Protein AF-A0AAV0CU78-F1 (afdb_monomer_lite)

InterPro domains:
  IPR025476 Helitron helicase-like domain [PF14214] (429-611)

Organism: NCBI:txid186058

Sequence (748 aa):
MRQITKSGIITGKRASQEVITSGQTSNVVFKKRRTSITPLSDVTNESVPSPLIKHNGLIRTSDTQYTYVGYSWNTSAIQTLRIPSTVNTTNECHDLMDVVEESPLRENRIGKFVGNCNGEVDDSDKDDDNGSKSIPSGYLDFGDPSCSCQFCGALFWYNERVESNYKAQNPTYSGCCMQGKIKLPFMKKPPPILENLFLGKDPISKHFLEHIRSYNSMFSFTSMGGKIDSTPNSGNAPPIFKLHGQNFHLIGSLLPADSKVPKFSQLYIYDTENEVTNRINSVRDKDESHNLHTRVVEDLKQTLDENNVLVKSFRIAGQKIHNEGCKDFKLRLIGRRSGDPRTYNLPSVSEVAALVVGDFDLSLGERDIVVETCSGRLQRINELHPSYLALQYPLLFPYGEDGFREDIPFSNKKGDPSRGRQKISIREFIAYRLHERLSEFSTFLRAKRVFQQFVVDSYTLIESSRLRYVRTHQKQLRCEMYKGLTDALLRGDINPATQGKRLVLPSSFTGGARYMIQNYQDAMAICRCIGYPDLFITFTCNPKWPEIVRFVEQRNLKPEDRPDIICRVFKMKLDALLNDFRCKKVFGTVKAVIYTVEFQKRGLPHAHILLFLDKSEKIVTTDHIDSIISAEIPCKRSDPEYYNAVKEYMMHGPCGDDRKNSPCMVDGHCSKHFPKRFVDQTTVDDDGYPVYRRRHDERVIQKNGALLDNRYVVPHNRYLLLKYAAHMNVEWCNQSRSIKYLFKYVNK

Secondary structure (DSSP, 8-state):
-------------------------------------PPPP-------PPP----S------S---EEEEEE---TTTGGG---S-------------------------------------------TT------TT--------EE-TTT-BEE-GGGS-GGGTT-SS----TTTTTTT---PPPPPPPHHHHHHHH--SHHHHHHHHSHHHHHHHH-SSEE-SEE------SSSPP---EES---EEE--SSPPTTPPP-GGGGGTS-SSSHHHHHHHHH--TT------HHHHHHHHHHHHHH-HHHHHHHHHHHHHHHHTS--EEEEE-----S-TTS--PPPHHHHEEEEES---TTS-TT-EEEESS--SPEEPPTT-TTHHHHH-TTTSTT------TT-B-S---S-TTSS--B--HHHHHHHHHS-BTTS--SGGG-HHHHHHHHHHHHHHHHHHHHHHHHH-TTTTTGGGGGSSHHHHT-----GGG-S------TTSTTSHHHHHHHHHHHHHHHHHH-S-SEEEEEE--TT-HHHHHHHHTTT--GGG-HHHHHHHHHHHHHHHHHHHHTS-BTB-EEEEEEEEEE-TTS-EEEEEEEEE-GGG---SHHHHHHH-B-SPPPTTT-HHHHHHIIIIIBPPP-GGG-TTSTTEETTEETT-PSPPPBSS-EE-TT--EE--B-----EEEETTEEEEGGGBPPB-HHHHHHH-S-EEEEE--SHHHHHHHHHHH--

Structure (mmCIF, N/CA/C/O backbone):
data_AF-A0AAV0CU78-F1
#
_entry.id   AF-A0AAV0CU78-F1
#
loop_
_atom_site.group_PDB
_atom_site.id
_atom_site.type_symbol
_atom_site.label_atom_id
_atom_site.label_alt_id
_atom_site.label_comp_id
_atom_site.label_asym_id
_atom_site.label_entity_id
_atom_site.label_seq_id
_atom_site.pdbx_PDB_ins_code
_atom_site.Cartn_x
_atom_site.Cartn_y
_atom_site.Cartn_z
_atom_site.occupancy
_atom_site.B_iso_or_equiv
_atom_site.auth_seq_id
_atom_site.auth_comp_id
_atom_site.auth_asym_id
_atom_site.auth_atom_id
_atom_site.pdbx_PDB_model_num
ATOM 1 N N . MET A 1 1 ? 48.114 -52.639 38.958 1.00 30.75 1 MET A N 1
ATOM 2 C CA . MET A 1 1 ? 49.148 -51.634 38.617 1.00 30.75 1 MET A CA 1
ATOM 3 C C . MET A 1 1 ? 48.566 -50.718 37.552 1.00 30.75 1 MET A C 1
ATOM 5 O O . MET A 1 1 ? 48.021 -51.262 36.609 1.00 30.75 1 MET A O 1
ATOM 9 N N . ARG A 1 2 ? 48.593 -49.386 37.641 1.00 27.50 2 ARG A N 1
ATOM 10 C CA . ARG A 1 2 ? 48.616 -48.470 38.804 1.00 27.50 2 ARG A CA 1
ATOM 11 C C . ARG A 1 2 ? 47.752 -47.253 38.391 1.00 27.50 2 ARG A C 1
ATOM 13 O O . ARG A 1 2 ? 47.885 -46.832 37.255 1.00 27.50 2 ARG A O 1
ATOM 20 N N . GLN A 1 3 ? 46.886 -46.651 39.207 1.00 28.44 3 GLN A N 1
ATOM 21 C CA . GLN A 1 3 ? 46.373 -46.960 40.553 1.00 28.44 3 GLN A CA 1
ATOM 22 C C . GLN A 1 3 ? 45.018 -46.192 40.702 1.00 28.44 3 GLN A C 1
ATOM 24 O O . GLN A 1 3 ? 44.946 -45.057 40.261 1.00 28.44 3 GLN A O 1
ATOM 29 N N . ILE A 1 4 ? 43.918 -46.840 41.145 1.00 33.06 4 ILE A N 1
ATOM 30 C CA . ILE A 1 4 ? 43.236 -46.626 42.465 1.00 33.06 4 ILE A CA 1
ATOM 31 C C . ILE A 1 4 ? 42.213 -45.448 42.461 1.00 33.06 4 ILE A C 1
ATOM 33 O O . ILE A 1 4 ? 42.570 -44.363 42.037 1.00 33.06 4 ILE A O 1
ATOM 37 N N . THR A 1 5 ? 40.933 -45.560 42.888 1.00 30.17 5 THR A N 1
ATOM 38 C CA . THR A 1 5 ? 40.173 -46.647 43.579 1.00 30.17 5 THR A CA 1
ATOM 39 C C . THR A 1 5 ? 38.632 -46.476 43.545 1.00 30.17 5 THR A C 1
ATOM 41 O O . THR A 1 5 ? 38.189 -45.345 43.650 1.00 30.17 5 THR A O 1
ATOM 44 N N . LYS A 1 6 ? 37.886 -47.613 43.602 1.00 26.97 6 LYS A N 1
ATOM 45 C CA . LYS A 1 6 ? 36.639 -47.935 44.392 1.00 26.97 6 LYS A CA 1
ATOM 46 C C . LYS A 1 6 ? 35.372 -47.024 44.323 1.00 26.97 6 LYS A C 1
ATOM 48 O O . LYS A 1 6 ? 35.489 -45.830 44.141 1.00 26.97 6 LYS A O 1
ATOM 53 N N . SER A 1 7 ? 34.126 -47.479 44.586 1.00 24.30 7 SER A N 1
ATOM 54 C CA . SER A 1 7 ? 33.483 -48.826 44.637 1.00 24.30 7 SER A CA 1
ATOM 55 C C . SER A 1 7 ? 31.966 -48.768 44.977 1.00 24.30 7 SER A C 1
ATOM 57 O O . SER A 1 7 ? 31.614 -48.042 45.899 1.00 24.30 7 SER A O 1
ATOM 59 N N . GLY A 1 8 ? 31.137 -49.665 44.404 1.00 23.73 8 GLY A N 1
ATOM 60 C CA . GLY A 1 8 ? 29.851 -50.169 44.974 1.00 23.73 8 GLY A CA 1
ATOM 61 C C . GLY A 1 8 ? 28.583 -49.285 44.859 1.00 23.73 8 GLY A C 1
ATOM 62 O O . GLY A 1 8 ? 28.708 -48.107 44.563 1.00 23.73 8 GLY A O 1
ATOM 63 N N . ILE A 1 9 ? 27.337 -49.764 45.081 1.00 23.25 9 ILE A N 1
ATOM 64 C CA . ILE A 1 9 ? 26.802 -51.119 45.406 1.00 23.25 9 ILE A CA 1
ATOM 65 C C . ILE A 1 9 ? 25.242 -51.182 45.190 1.00 23.25 9 ILE A C 1
ATOM 67 O O . ILE A 1 9 ? 24.576 -50.189 45.446 1.00 23.25 9 ILE A O 1
ATOM 71 N N . ILE A 1 10 ? 24.706 -52.332 44.707 1.00 23.36 10 ILE A N 1
ATOM 72 C CA . ILE A 1 10 ? 23.388 -53.049 44.922 1.00 23.36 10 ILE A CA 1
ATOM 73 C C . ILE A 1 10 ? 22.166 -52.225 45.472 1.00 23.36 10 ILE A C 1
ATOM 75 O O . ILE A 1 10 ? 22.332 -51.565 46.485 1.00 23.36 10 ILE A O 1
ATOM 79 N N . THR A 1 11 ? 20.883 -52.224 45.012 1.00 22.62 11 THR A N 1
ATOM 80 C CA . THR A 1 11 ? 19.924 -53.101 44.229 1.00 22.62 11 THR A CA 1
ATOM 81 C C . THR A 1 11 ? 18.800 -52.217 43.579 1.00 22.62 11 THR A C 1
ATOM 83 O O . THR A 1 11 ? 18.880 -51.006 43.728 1.00 22.62 11 THR A O 1
ATOM 86 N N . GLY A 1 12 ? 17.701 -52.642 42.901 1.00 22.34 12 GLY A N 1
ATOM 87 C CA . GLY A 1 12 ? 17.164 -53.949 42.424 1.00 22.34 12 GLY A CA 1
ATOM 88 C C . GLY A 1 12 ? 15.616 -54.147 42.591 1.00 22.34 12 GLY A C 1
ATOM 89 O O . GLY A 1 12 ? 15.075 -53.709 43.598 1.00 22.34 12 GLY A O 1
ATOM 90 N N . LYS A 1 13 ? 14.943 -54.904 41.679 1.00 23.50 13 LYS A N 1
ATOM 91 C CA . LYS A 1 13 ? 13.472 -55.255 41.570 1.00 23.50 13 LYS A CA 1
ATOM 92 C C . LYS A 1 13 ? 12.521 -54.153 41.010 1.00 23.50 13 LYS A C 1
ATOM 94 O O . LYS A 1 13 ? 12.724 -52.991 41.313 1.00 23.50 13 LYS A O 1
ATOM 99 N N . ARG A 1 14 ? 11.439 -54.436 40.245 1.00 21.98 14 ARG A N 1
ATOM 100 C CA . ARG A 1 14 ? 10.989 -55.660 39.521 1.00 21.98 14 ARG A CA 1
ATOM 101 C C . ARG A 1 14 ? 10.033 -55.324 38.340 1.00 21.98 14 ARG A C 1
ATOM 103 O O . ARG A 1 14 ? 9.060 -54.613 38.524 1.00 21.98 14 ARG A O 1
ATOM 110 N N . ALA A 1 15 ? 10.362 -55.912 37.189 1.00 23.06 15 ALA A N 1
ATOM 111 C CA . ALA A 1 15 ? 9.615 -56.371 35.999 1.00 23.06 15 ALA A CA 1
ATOM 112 C C . ALA A 1 15 ? 8.063 -56.335 35.841 1.00 23.06 15 ALA A C 1
ATOM 114 O O . ALA A 1 15 ? 7.307 -56.376 36.808 1.00 23.06 15 ALA A O 1
ATOM 115 N N . SER A 1 16 ? 7.683 -56.567 34.561 1.00 22.73 16 SER A N 1
ATOM 116 C CA . SER A 1 16 ? 6.540 -57.361 34.015 1.00 22.73 16 SER A CA 1
ATOM 117 C C . SER A 1 16 ? 5.124 -56.742 34.000 1.00 22.73 16 SER A C 1
ATOM 119 O O . SER A 1 16 ? 4.724 -56.146 34.989 1.00 22.73 16 SER A O 1
ATOM 121 N N . GLN A 1 17 ? 4.294 -56.873 32.942 1.00 23.36 17 GLN A N 1
ATOM 122 C CA . GLN A 1 17 ? 4.381 -57.595 31.638 1.00 23.36 17 GLN A CA 1
ATOM 123 C C . GLN A 1 17 ? 3.359 -56.969 30.625 1.00 23.36 17 GLN A C 1
ATOM 125 O O . GLN A 1 17 ? 2.329 -56.484 31.075 1.00 23.36 17 GLN A O 1
ATOM 130 N N . GLU A 1 18 ? 3.679 -56.705 29.339 1.00 23.41 18 GLU A N 1
ATOM 131 C CA . GLU A 1 18 ? 3.512 -57.554 28.111 1.00 23.41 18 GLU A CA 1
ATOM 132 C C . GLU A 1 18 ? 2.066 -57.633 27.527 1.00 23.41 18 GLU A C 1
ATOM 134 O O . GLU A 1 18 ? 1.117 -57.448 28.273 1.00 23.41 18 GLU A O 1
ATOM 139 N N . VAL A 1 19 ? 1.777 -57.849 26.220 1.00 24.08 19 VAL A N 1
ATOM 140 C CA . VAL A 1 19 ? 2.564 -58.319 25.040 1.00 24.08 19 VAL A CA 1
ATOM 141 C C . VAL A 1 19 ? 2.007 -57.700 23.704 1.00 24.08 19 VAL A C 1
ATOM 143 O O . VAL A 1 19 ? 0.794 -57.583 23.577 1.00 24.08 19 VAL A O 1
ATOM 146 N N . ILE A 1 20 ? 2.802 -57.033 22.832 1.00 24.23 20 ILE A N 1
ATOM 147 C CA . ILE A 1 20 ? 3.481 -57.381 21.525 1.00 24.23 20 ILE A CA 1
ATOM 148 C C . ILE A 1 20 ? 2.640 -57.421 20.201 1.00 24.23 20 ILE A C 1
ATOM 150 O O . ILE A 1 20 ? 1.564 -58.001 20.131 1.00 24.23 20 ILE A O 1
ATOM 154 N N . THR A 1 21 ? 3.288 -56.930 19.118 1.00 23.11 21 THR A N 1
ATOM 155 C CA . THR A 1 21 ? 3.134 -57.161 17.641 1.00 23.11 21 THR A CA 1
ATOM 156 C C . THR A 1 21 ? 2.276 -56.140 16.867 1.00 23.11 21 THR A C 1
ATOM 158 O O . THR A 1 21 ? 1.231 -55.741 17.349 1.00 23.11 21 THR A O 1
ATOM 161 N N . SER A 1 22 ? 2.596 -55.662 15.649 1.00 24.50 22 SER A N 1
ATOM 162 C CA . SER A 1 22 ? 3.834 -55.565 14.822 1.00 24.50 22 SER A CA 1
ATOM 163 C C . SER A 1 22 ? 3.581 -54.503 13.702 1.00 24.50 22 SER A C 1
ATOM 165 O O . SER A 1 22 ? 2.452 -54.035 13.592 1.00 24.50 22 SER A O 1
ATOM 167 N N . GLY A 1 23 ? 4.501 -54.026 12.843 1.00 22.08 23 GLY A N 1
ATOM 168 C CA . GLY A 1 23 ? 5.933 -54.283 12.610 1.00 22.08 23 GLY A CA 1
ATOM 169 C C . GLY A 1 23 ? 6.481 -53.457 11.408 1.00 22.08 23 GLY A C 1
ATOM 170 O O . GLY A 1 23 ? 5.789 -52.585 10.900 1.00 22.08 23 GLY A O 1
ATOM 171 N N . GLN A 1 24 ? 7.718 -53.744 10.966 1.00 22.88 24 GLN A N 1
ATOM 172 C CA . GLN A 1 24 ? 8.398 -53.298 9.719 1.00 22.88 24 GLN A CA 1
ATOM 173 C C . GLN A 1 24 ? 8.335 -51.812 9.282 1.00 22.88 24 GLN A C 1
ATOM 175 O O . GLN A 1 24 ? 7.502 -51.385 8.486 1.00 22.88 24 GLN A O 1
ATOM 180 N N . THR A 1 25 ? 9.383 -51.068 9.643 1.00 22.38 25 THR A N 1
ATOM 181 C CA . THR A 1 25 ? 9.908 -49.958 8.834 1.00 22.38 25 THR A CA 1
ATOM 182 C C . THR A 1 25 ? 10.810 -50.490 7.712 1.00 22.38 25 THR A C 1
ATOM 184 O O . THR A 1 25 ? 11.660 -51.348 7.944 1.00 22.38 25 THR A O 1
ATOM 187 N N . SER A 1 26 ? 10.698 -49.939 6.500 1.00 22.94 26 SER A N 1
ATOM 188 C CA . SER A 1 26 ? 11.677 -50.169 5.426 1.00 22.94 26 SER A CA 1
ATOM 189 C C . SER A 1 26 ? 11.873 -48.917 4.571 1.00 22.94 26 SER A C 1
ATOM 191 O O . SER A 1 26 ? 10.912 -48.350 4.052 1.00 22.94 26 SER A O 1
ATOM 193 N N . ASN A 1 27 ? 13.130 -48.498 4.414 1.00 21.34 27 ASN A N 1
ATOM 194 C CA . ASN A 1 27 ? 13.518 -47.359 3.581 1.00 21.34 27 ASN A CA 1
ATOM 195 C C . ASN A 1 27 ? 13.228 -47.631 2.098 1.00 21.34 27 ASN A C 1
ATOM 197 O O . ASN A 1 27 ? 13.688 -48.640 1.564 1.00 21.34 27 ASN A O 1
ATOM 201 N N . VAL A 1 28 ? 12.580 -46.691 1.401 1.00 22.55 28 VAL A N 1
ATOM 202 C CA . VAL A 1 28 ? 12.509 -46.698 -0.070 1.00 22.55 28 VAL A CA 1
ATOM 203 C C . VAL A 1 28 ? 13.074 -45.399 -0.634 1.00 22.55 28 VAL A C 1
ATOM 205 O O . VAL A 1 28 ? 12.596 -44.298 -0.369 1.00 22.55 28 VAL A O 1
ATOM 208 N N . VAL A 1 29 ? 14.122 -45.560 -1.438 1.00 21.39 29 VAL A N 1
ATOM 209 C CA . VAL A 1 29 ? 14.850 -44.499 -2.136 1.00 21.39 29 VAL A CA 1
ATOM 210 C C . VAL A 1 29 ? 13.959 -43.841 -3.195 1.00 21.39 29 VAL A C 1
ATOM 212 O O . VAL A 1 29 ? 13.496 -44.508 -4.122 1.00 21.39 29 VAL A O 1
ATOM 215 N N . PHE A 1 30 ? 13.794 -42.516 -3.136 1.00 21.12 30 PHE A N 1
ATOM 216 C CA . PHE A 1 30 ? 13.128 -41.749 -4.197 1.00 21.12 30 PHE A CA 1
ATOM 217 C C . PHE A 1 30 ? 13.988 -41.690 -5.474 1.00 21.12 30 PHE A C 1
ATOM 219 O O . PHE A 1 30 ? 14.732 -40.739 -5.722 1.00 21.12 30 PHE A O 1
ATOM 226 N N . LYS A 1 31 ? 13.859 -42.710 -6.333 1.00 21.95 31 LYS A N 1
ATOM 227 C CA . LYS A 1 31 ? 14.406 -42.692 -7.699 1.00 21.95 31 LYS A CA 1
ATOM 228 C C . LYS A 1 31 ? 13.693 -41.622 -8.534 1.00 21.95 31 LYS A C 1
ATOM 230 O O . LYS A 1 31 ? 12.535 -41.773 -8.919 1.00 21.95 31 LYS A O 1
ATOM 235 N N . LYS A 1 32 ? 14.422 -40.556 -8.864 1.00 24.30 32 LYS A N 1
ATOM 236 C CA . LYS A 1 32 ? 13.999 -39.465 -9.755 1.00 24.30 32 LYS A CA 1
ATOM 237 C C . LYS A 1 32 ? 13.806 -40.003 -11.188 1.00 24.30 32 LYS A C 1
ATOM 239 O O . LYS A 1 32 ? 14.751 -40.032 -11.974 1.00 24.30 32 LYS A O 1
ATOM 244 N N . ARG A 1 33 ? 12.600 -40.463 -11.548 1.00 22.28 33 ARG A N 1
ATOM 245 C CA . ARG A 1 33 ? 12.282 -40.845 -12.938 1.00 22.28 33 ARG A CA 1
ATOM 246 C C . ARG A 1 33 ? 12.174 -39.590 -13.810 1.00 22.28 33 ARG A C 1
ATOM 248 O O . ARG A 1 33 ? 11.251 -38.798 -13.648 1.00 22.28 33 ARG A O 1
ATOM 255 N N . ARG A 1 34 ? 13.105 -39.433 -14.757 1.00 23.81 34 ARG A N 1
ATOM 256 C CA . ARG A 1 34 ? 12.914 -38.583 -15.942 1.00 23.81 34 ARG A CA 1
ATOM 257 C C . ARG A 1 34 ? 11.822 -39.220 -16.804 1.00 23.81 34 ARG A C 1
ATOM 259 O O . ARG A 1 34 ? 12.020 -40.330 -17.288 1.00 23.81 34 ARG A O 1
ATOM 266 N N . THR A 1 35 ? 10.712 -38.526 -17.024 1.00 24.67 35 THR A N 1
ATOM 267 C CA . THR A 1 35 ? 9.793 -38.822 -18.127 1.00 24.67 35 THR A CA 1
ATOM 268 C C . THR A 1 35 ? 10.220 -38.015 -19.347 1.00 24.67 35 THR A C 1
ATOM 270 O O . THR A 1 35 ? 9.999 -36.810 -19.431 1.00 24.67 35 THR A O 1
ATOM 273 N N . SER A 1 36 ? 10.874 -38.688 -20.289 1.00 21.42 36 SER A N 1
ATOM 274 C CA . SER A 1 36 ? 11.043 -38.202 -21.656 1.00 21.42 36 SER A CA 1
ATOM 275 C C . SER A 1 36 ? 9.679 -38.161 -22.346 1.00 21.42 36 SER A C 1
ATOM 277 O O . SER A 1 36 ? 8.995 -39.181 -22.392 1.00 21.42 36 SER A O 1
ATOM 279 N N . ILE A 1 37 ? 9.298 -37.007 -22.891 1.00 25.19 37 ILE A N 1
ATOM 280 C CA . ILE A 1 37 ? 8.141 -36.882 -23.782 1.00 25.19 37 ILE A CA 1
ATOM 281 C C . ILE A 1 37 ? 8.690 -36.751 -25.201 1.00 25.19 37 ILE A C 1
ATOM 283 O O . ILE A 1 37 ? 9.303 -35.738 -25.537 1.00 25.19 37 ILE A O 1
ATOM 287 N N . THR A 1 38 ? 8.507 -37.792 -26.009 1.00 22.70 38 THR A N 1
ATOM 288 C CA . THR A 1 38 ? 8.710 -37.753 -27.461 1.00 22.70 38 THR A CA 1
ATOM 289 C C . THR A 1 38 ? 7.615 -36.900 -28.119 1.00 22.70 38 THR A C 1
ATOM 291 O O . THR A 1 38 ? 6.494 -36.865 -27.604 1.00 22.70 38 THR A O 1
ATOM 294 N N . PRO A 1 39 ? 7.886 -36.215 -29.244 1.00 23.11 39 PRO A N 1
ATOM 295 C CA . PRO A 1 39 ? 6.849 -35.492 -29.972 1.00 23.11 39 PRO A CA 1
ATOM 296 C C . PRO A 1 39 ? 5.924 -36.482 -30.690 1.00 23.11 39 PRO A C 1
ATOM 298 O O . PRO A 1 39 ? 6.414 -37.421 -31.314 1.00 23.11 39 PRO A O 1
ATOM 301 N N . LEU A 1 40 ? 4.607 -36.251 -30.649 1.00 25.03 40 LEU A N 1
ATOM 302 C CA . LEU A 1 40 ? 3.703 -36.840 -31.638 1.00 25.03 40 LEU A CA 1
ATOM 303 C C . LEU A 1 40 ? 3.699 -35.959 -32.889 1.00 25.03 40 LEU A C 1
ATOM 305 O O . LEU A 1 40 ? 3.367 -34.775 -32.813 1.00 25.03 40 LEU A O 1
ATOM 309 N N . SER A 1 41 ? 4.047 -36.563 -34.018 1.00 22.66 41 SER A N 1
ATOM 310 C CA . SER A 1 41 ? 3.760 -36.066 -35.361 1.00 22.66 41 SER A CA 1
ATOM 311 C C . SER A 1 41 ? 2.346 -36.466 -35.800 1.00 22.66 41 SER A C 1
ATOM 313 O O . SER A 1 41 ? 1.813 -37.471 -35.337 1.00 22.66 41 SER A O 1
ATOM 315 N N . ASP A 1 42 ? 1.785 -35.670 -36.709 1.00 24.92 42 ASP A N 1
ATOM 316 C CA . ASP A 1 42 ? 0.738 -35.993 -37.687 1.00 24.92 42 ASP A CA 1
ATOM 317 C C . ASP A 1 42 ? -0.470 -36.846 -37.252 1.00 24.92 42 ASP A C 1
ATOM 319 O O . ASP A 1 42 ? -0.454 -38.075 -37.294 1.00 24.92 42 ASP A O 1
ATOM 323 N N . VAL A 1 43 ? -1.599 -36.165 -37.014 1.00 26.67 43 VAL A N 1
ATOM 324 C CA . VAL A 1 43 ? -2.938 -36.706 -37.306 1.00 26.67 43 VAL A CA 1
ATOM 325 C C . VAL A 1 43 ? -3.721 -35.665 -38.112 1.00 26.67 43 VAL A C 1
ATOM 327 O O . VAL A 1 43 ? -3.657 -34.465 -37.843 1.00 26.67 43 VAL A O 1
ATOM 330 N N . THR A 1 44 ? -4.404 -36.146 -39.146 1.00 23.55 44 THR A N 1
ATOM 331 C CA . THR A 1 44 ? -4.992 -35.390 -40.260 1.00 23.55 44 THR A CA 1
ATOM 332 C C . THR A 1 44 ? -6.332 -34.711 -39.956 1.00 23.55 44 THR A C 1
ATOM 334 O O . THR A 1 44 ? -6.999 -35.014 -38.971 1.00 23.55 44 THR A O 1
ATOM 337 N N . ASN A 1 45 ? -6.738 -33.812 -40.863 1.00 25.77 45 ASN A N 1
ATOM 338 C CA . ASN A 1 45 ? -8.063 -33.183 -40.926 1.00 25.77 45 ASN A CA 1
ATOM 339 C C . ASN A 1 45 ? -9.228 -34.172 -40.733 1.00 25.77 45 ASN A C 1
ATOM 341 O O . ASN A 1 45 ? -9.372 -35.083 -41.542 1.00 25.77 45 ASN A O 1
ATOM 345 N N . GLU A 1 46 ? -10.153 -33.852 -39.825 1.00 23.64 46 GLU A N 1
ATOM 346 C CA . GLU A 1 46 ? -11.587 -34.118 -40.005 1.00 23.64 46 GLU A CA 1
ATOM 347 C C . GLU A 1 46 ? -12.418 -32.934 -39.484 1.00 23.64 46 GLU A C 1
ATOM 349 O O . GLU A 1 46 ? -12.082 -32.292 -38.487 1.00 23.64 46 GLU A O 1
ATOM 354 N N . SER A 1 47 ? -13.500 -32.616 -40.196 1.00 26.09 47 SER A N 1
ATOM 355 C CA . SER A 1 47 ? -14.330 -31.424 -39.996 1.00 26.09 47 SER A CA 1
ATOM 356 C C . SER A 1 47 ? -15.763 -31.794 -39.602 1.00 26.09 47 SER A C 1
ATOM 358 O O . SER A 1 47 ? -16.496 -32.344 -40.422 1.00 26.09 47 SER A O 1
ATOM 360 N N . VAL A 1 48 ? -16.193 -31.441 -38.385 1.00 23.42 48 VAL A N 1
ATOM 361 C CA . VAL A 1 48 ? -17.567 -31.653 -37.877 1.00 23.42 48 VAL A CA 1
ATOM 362 C C . VAL A 1 48 ? -18.009 -30.398 -37.082 1.00 23.42 48 VAL A C 1
ATOM 364 O O . VAL A 1 48 ? -17.162 -29.785 -36.428 1.00 23.42 48 VAL A O 1
ATOM 367 N N . PRO A 1 49 ? -19.273 -29.923 -37.185 1.00 23.19 49 PRO A N 1
ATOM 368 C CA . PRO A 1 49 ? -19.574 -28.491 -37.036 1.00 23.19 49 PRO A CA 1
ATOM 369 C C . PRO A 1 49 ? -19.921 -28.001 -35.618 1.00 23.19 49 PRO A C 1
ATOM 371 O O . PRO A 1 49 ? -20.443 -28.726 -34.773 1.00 23.19 49 PRO A O 1
ATOM 374 N N . SER A 1 50 ? -19.698 -26.702 -35.397 1.00 21.45 50 SER A N 1
ATOM 375 C CA . SER A 1 50 ? -19.948 -25.988 -34.137 1.00 21.45 50 SER A CA 1
ATOM 376 C C . SER A 1 50 ? -21.420 -25.583 -33.932 1.00 21.45 50 SER A C 1
ATOM 378 O O . SER A 1 50 ? -21.991 -24.932 -34.811 1.00 21.45 50 SER A O 1
ATOM 380 N N . PRO A 1 51 ? -22.019 -25.804 -32.745 1.00 22.31 51 PRO A N 1
ATOM 381 C CA . PRO A 1 51 ? -23.261 -25.142 -32.348 1.00 22.31 51 PRO A CA 1
ATOM 382 C C . PRO A 1 51 ? -23.003 -23.685 -31.925 1.00 22.31 51 PRO A C 1
ATOM 384 O O . PRO A 1 51 ? -22.156 -23.404 -31.075 1.00 22.31 51 PRO A O 1
ATOM 387 N N . LEU A 1 52 ? -23.772 -22.747 -32.481 1.00 24.41 52 LEU A N 1
ATOM 388 C CA . LEU A 1 52 ? -23.720 -21.318 -32.147 1.00 24.41 52 LEU A CA 1
ATOM 389 C C . LEU A 1 52 ? -24.179 -21.041 -30.702 1.00 24.41 52 LEU A C 1
ATOM 391 O O . LEU A 1 52 ? -25.376 -20.965 -30.423 1.00 24.41 52 LEU A O 1
ATOM 395 N N . ILE A 1 53 ? -23.233 -20.781 -29.796 1.00 23.33 53 ILE A N 1
ATOM 396 C CA . ILE A 1 53 ? -23.507 -20.183 -28.481 1.00 23.33 53 ILE A CA 1
ATOM 397 C C . ILE A 1 53 ? -23.190 -18.684 -28.552 1.00 23.33 53 ILE A C 1
ATOM 399 O O . ILE A 1 53 ? -22.056 -18.283 -28.807 1.00 23.33 53 ILE A O 1
ATOM 403 N N . LYS A 1 54 ? -24.199 -17.832 -28.324 1.00 21.44 54 LYS A N 1
ATOM 404 C CA . LYS A 1 54 ? -24.042 -16.367 -28.326 1.00 21.44 54 LYS A CA 1
ATOM 405 C C . LYS A 1 54 ? -23.164 -15.908 -27.155 1.00 21.44 54 LYS A C 1
ATOM 407 O O . LYS A 1 54 ? -23.637 -15.787 -26.025 1.00 21.44 54 LYS A O 1
ATOM 412 N N . HIS A 1 55 ? -21.900 -15.604 -27.438 1.00 25.77 55 HIS A N 1
ATOM 413 C CA . HIS A 1 55 ? -20.988 -14.957 -26.497 1.00 25.77 55 HIS A CA 1
ATOM 414 C C . HIS A 1 55 ? -21.199 -13.434 -26.482 1.00 25.77 55 HIS A C 1
ATOM 416 O O . HIS A 1 55 ? -20.981 -12.765 -27.489 1.00 25.77 55 HIS A O 1
ATOM 422 N N . ASN A 1 56 ? -21.516 -12.860 -25.315 1.00 24.67 56 ASN A N 1
ATOM 423 C CA . ASN A 1 56 ? -21.431 -11.410 -25.086 1.00 24.67 56 ASN A CA 1
ATOM 424 C C . ASN A 1 56 ? -19.969 -10.991 -24.835 1.00 24.67 56 ASN A C 1
ATOM 426 O O . ASN A 1 56 ? -19.603 -10.541 -23.751 1.00 24.67 56 ASN A O 1
ATOM 430 N N . GLY A 1 57 ? -19.137 -11.181 -25.858 1.00 25.55 57 GLY A N 1
ATOM 431 C CA . GLY A 1 57 ? -17.727 -10.808 -25.906 1.00 25.55 57 GLY A CA 1
ATOM 432 C C . GLY A 1 57 ? -17.384 -10.341 -27.314 1.00 25.55 57 GLY A C 1
ATOM 433 O O . GLY A 1 57 ? -16.760 -11.070 -28.077 1.00 25.55 57 GLY A O 1
ATOM 434 N N . LEU A 1 58 ? -17.858 -9.147 -27.678 1.00 22.11 58 LEU A N 1
ATOM 435 C CA . LEU A 1 58 ? -17.605 -8.536 -28.983 1.00 22.11 58 LEU A CA 1
ATOM 436 C C . LEU A 1 58 ? -16.141 -8.081 -29.086 1.00 22.11 58 LEU A C 1
ATOM 438 O O . LEU A 1 58 ? -15.816 -6.932 -28.802 1.00 22.11 58 LEU A O 1
ATOM 442 N N . ILE A 1 59 ? -15.273 -8.978 -29.555 1.00 25.48 59 ILE A N 1
ATOM 443 C CA . ILE A 1 59 ? -14.074 -8.571 -30.291 1.00 25.48 59 ILE A CA 1
ATOM 444 C C . ILE A 1 59 ? -14.571 -8.113 -31.663 1.00 25.48 59 ILE A C 1
ATOM 446 O O . ILE A 1 59 ? -14.994 -8.928 -32.482 1.00 25.48 59 ILE A O 1
ATOM 450 N N . ARG A 1 60 ? -14.583 -6.799 -31.899 1.00 20.61 60 ARG A N 1
ATOM 451 C CA . ARG A 1 60 ? -14.938 -6.235 -33.205 1.00 20.61 60 ARG A CA 1
ATOM 452 C C . ARG A 1 60 ? -13.670 -6.164 -34.051 1.00 20.61 60 ARG A C 1
ATOM 454 O O . ARG A 1 60 ? -12.861 -5.264 -33.870 1.00 20.61 60 ARG A O 1
ATOM 461 N N . THR A 1 61 ? -13.493 -7.112 -34.963 1.00 30.11 61 THR A N 1
ATOM 462 C CA . THR A 1 61 ? -12.414 -7.063 -35.955 1.00 30.11 61 THR A CA 1
ATOM 463 C C . THR A 1 61 ? -12.685 -5.943 -36.960 1.00 30.11 61 THR A C 1
ATOM 465 O O . THR A 1 61 ? -13.533 -6.073 -37.839 1.00 30.11 61 THR A O 1
ATOM 468 N N . SER A 1 62 ? -11.962 -4.841 -36.799 1.00 22.31 62 SER A N 1
ATOM 469 C CA . SER A 1 62 ? -11.762 -3.771 -37.780 1.00 22.31 62 SER A CA 1
ATOM 470 C C . SER A 1 62 ? -10.290 -3.370 -37.686 1.00 22.31 62 SER A C 1
ATOM 472 O O . SER A 1 62 ? -9.806 -3.225 -36.562 1.00 22.31 62 SER A O 1
ATOM 474 N N . ASP A 1 63 ? -9.596 -3.200 -38.815 1.00 25.02 63 ASP A N 1
ATOM 475 C CA . ASP A 1 63 ? -8.132 -3.374 -38.967 1.00 25.02 63 ASP A CA 1
ATOM 476 C C . ASP A 1 63 ? -7.180 -2.416 -38.211 1.00 25.02 63 ASP A C 1
ATOM 478 O O . ASP A 1 63 ? -5.969 -2.421 -38.426 1.00 25.02 63 ASP A O 1
ATOM 482 N N . THR A 1 64 ? -7.683 -1.652 -37.243 1.00 27.61 64 THR A N 1
ATOM 483 C CA . THR A 1 64 ? -6.886 -0.878 -36.281 1.00 27.61 64 THR A CA 1
ATOM 484 C C . THR A 1 64 ? -7.462 -0.992 -34.863 1.00 27.61 64 THR A C 1
ATOM 486 O O . THR A 1 64 ? -8.118 -0.073 -34.374 1.00 27.61 64 THR A O 1
ATOM 489 N N . GLN A 1 65 ? -7.207 -2.108 -34.167 1.00 28.70 65 GLN A N 1
ATOM 490 C CA . GLN A 1 65 ? -7.478 -2.232 -32.725 1.00 28.70 65 GLN A CA 1
ATOM 491 C C . GLN A 1 65 ? -6.274 -2.771 -31.942 1.00 28.70 65 GLN A C 1
ATOM 493 O O . GLN A 1 65 ? -5.792 -3.880 -32.168 1.00 28.70 65 GLN A O 1
ATOM 498 N N . TYR A 1 66 ? -5.815 -1.978 -30.973 1.00 32.06 66 TYR A N 1
ATOM 499 C CA . TYR A 1 66 ? -4.790 -2.359 -30.004 1.00 32.06 66 TYR A CA 1
ATOM 500 C C . TYR A 1 66 ? -5.399 -3.219 -28.892 1.00 32.06 66 TYR A C 1
ATOM 502 O O . TYR A 1 66 ? -6.392 -2.825 -28.280 1.00 32.06 66 TYR A O 1
ATOM 510 N N . THR A 1 67 ? -4.784 -4.360 -28.571 1.00 31.34 67 THR A N 1
ATOM 511 C CA . THR A 1 67 ? -5.261 -5.232 -27.479 1.00 31.34 67 THR A CA 1
ATOM 512 C C . THR A 1 67 ? -4.500 -4.952 -26.181 1.00 31.34 67 THR A C 1
ATOM 514 O O . THR A 1 67 ? -3.283 -4.754 -26.179 1.00 31.34 67 THR A O 1
ATOM 517 N N . TYR A 1 68 ? -5.210 -4.923 -25.052 1.00 34.12 68 TYR A N 1
ATOM 518 C CA . TYR A 1 68 ? -4.655 -4.568 -23.746 1.00 34.12 68 TYR A CA 1
ATOM 519 C C . TYR A 1 68 ? -5.144 -5.495 -22.644 1.00 34.12 68 TYR A C 1
ATOM 521 O O . TYR A 1 68 ? -6.354 -5.627 -22.459 1.00 34.12 68 TYR A O 1
ATOM 529 N N . VAL A 1 69 ? -4.220 -6.029 -21.838 1.00 41.59 69 VAL A N 1
ATOM 530 C CA . VAL A 1 69 ? -4.590 -6.633 -20.552 1.00 41.59 69 VAL A CA 1
ATOM 531 C C . VAL A 1 69 ? -3.551 -6.319 -19.475 1.00 41.59 69 VAL A C 1
ATOM 533 O O . VAL A 1 69 ? -2.440 -6.849 -19.463 1.00 41.59 69 VAL A O 1
ATOM 536 N N . GLY A 1 70 ? -3.927 -5.427 -18.556 1.00 33.16 70 GLY A N 1
ATOM 537 C CA . GLY A 1 70 ? -3.157 -5.109 -17.354 1.00 33.16 70 GLY A CA 1
ATOM 538 C C . GLY A 1 70 ? -3.669 -5.893 -16.146 1.00 33.16 70 GLY A C 1
ATOM 539 O O . GLY A 1 70 ? -4.774 -5.634 -15.652 1.00 33.16 70 GLY A O 1
ATOM 540 N N . TYR A 1 71 ? -2.862 -6.820 -15.630 1.00 42.34 71 TYR A N 1
ATOM 541 C CA . TYR A 1 71 ? -3.204 -7.627 -14.461 1.00 42.34 71 TYR A CA 1
ATOM 542 C C . TYR A 1 71 ? -2.639 -6.991 -13.187 1.00 42.34 71 TYR A C 1
ATOM 544 O O . TYR A 1 71 ? -1.435 -6.966 -12.950 1.00 42.34 71 TYR A O 1
ATOM 552 N N . SER A 1 72 ? -3.520 -6.479 -12.330 1.00 31.89 72 SER A N 1
ATOM 553 C CA . SER A 1 72 ? -3.143 -6.030 -10.987 1.00 31.89 72 SER A CA 1
ATOM 554 C C . SER A 1 72 ? -3.461 -7.132 -9.980 1.00 31.89 72 SER A C 1
ATOM 556 O O . SER A 1 72 ? -4.598 -7.615 -9.931 1.00 31.89 72 SER A O 1
ATOM 558 N N . TRP A 1 73 ? -2.457 -7.517 -9.192 1.00 34.97 73 TRP A N 1
ATOM 559 C CA . TRP A 1 73 ? -2.605 -8.430 -8.059 1.00 34.97 73 TRP A CA 1
ATOM 560 C C . TRP A 1 73 ? -2.774 -7.658 -6.752 1.00 34.97 73 TRP A C 1
ATOM 562 O O . TRP A 1 73 ? -2.728 -6.424 -6.717 1.00 34.97 73 TRP A O 1
ATOM 572 N N . ASN A 1 74 ? -3.072 -8.410 -5.694 1.00 35.72 74 ASN A N 1
ATOM 573 C CA . ASN A 1 74 ? -3.479 -7.934 -4.376 1.00 35.72 74 ASN A CA 1
ATOM 574 C C . ASN A 1 74 ? -2.639 -6.750 -3.883 1.00 35.72 74 ASN A C 1
ATOM 576 O O . ASN A 1 74 ? -1.460 -6.866 -3.564 1.00 35.72 74 ASN A O 1
ATOM 580 N N . THR A 1 75 ? -3.288 -5.593 -3.824 1.00 33.47 75 THR A N 1
ATOM 581 C CA . THR A 1 75 ? -2.674 -4.305 -3.521 1.00 33.47 75 THR A CA 1
ATOM 582 C C . THR A 1 75 ? -3.635 -3.534 -2.628 1.00 33.47 75 THR A C 1
ATOM 584 O O . THR A 1 75 ? -4.528 -2.845 -3.115 1.00 33.47 75 THR A O 1
ATOM 587 N N . SER A 1 76 ? -3.440 -3.617 -1.312 1.00 31.70 76 SER A N 1
ATOM 588 C CA . SER A 1 76 ? -4.201 -2.843 -0.316 1.00 31.70 76 SER A CA 1
ATOM 589 C C . SER A 1 76 ? -4.180 -1.326 -0.578 1.00 31.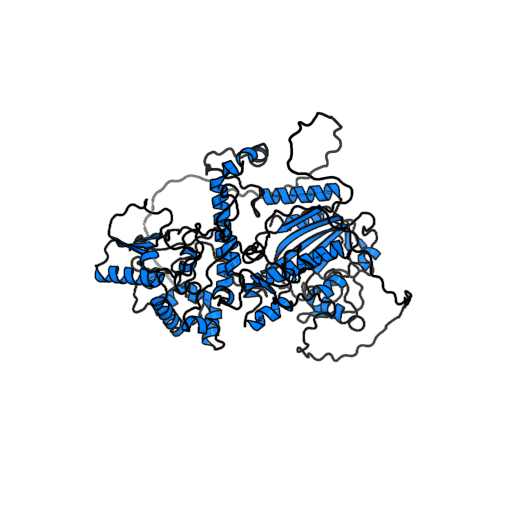70 76 SER A C 1
ATOM 591 O O . SER A 1 76 ? -5.099 -0.625 -0.168 1.00 31.70 76 SER A O 1
ATOM 593 N N . ALA A 1 77 ? -3.170 -0.845 -1.314 1.00 28.42 77 ALA A N 1
ATOM 594 C CA . ALA A 1 77 ? -2.950 0.558 -1.660 1.00 28.42 77 ALA A CA 1
ATOM 595 C C . ALA A 1 77 ? -3.138 0.936 -3.155 1.00 28.42 77 ALA A C 1
ATOM 597 O O . ALA A 1 77 ? -3.197 2.125 -3.457 1.00 28.42 77 ALA A O 1
ATOM 598 N N . ILE A 1 78 ? -3.260 -0.022 -4.093 1.00 30.88 78 ILE A N 1
ATOM 599 C CA . ILE A 1 78 ? -3.575 0.261 -5.522 1.00 30.88 78 ILE A CA 1
ATOM 600 C C . ILE A 1 78 ? -5.019 -0.148 -5.861 1.00 30.88 78 ILE A C 1
ATOM 602 O O . ILE A 1 78 ? -5.680 0.527 -6.656 1.00 30.88 78 ILE A O 1
ATOM 606 N N . GLN A 1 79 ? -5.590 -1.169 -5.205 1.00 31.36 79 GLN A N 1
ATOM 607 C CA . GLN A 1 79 ? -7.022 -1.468 -5.345 1.00 31.36 79 GLN A CA 1
ATOM 608 C C . GLN A 1 79 ? -7.910 -0.305 -4.887 1.00 31.36 79 GLN A C 1
ATOM 610 O O . GLN A 1 79 ? -9.029 -0.179 -5.377 1.00 31.36 79 GLN A O 1
ATOM 615 N N . THR A 1 80 ? -7.439 0.598 -4.028 1.00 27.94 80 THR A N 1
ATOM 616 C CA . THR A 1 80 ? -8.133 1.848 -3.670 1.00 27.94 80 THR A CA 1
ATOM 617 C C . THR A 1 80 ? -8.524 2.704 -4.887 1.00 27.94 80 THR A C 1
ATOM 619 O O . THR A 1 80 ? -9.503 3.434 -4.796 1.00 27.94 80 THR A O 1
ATOM 622 N N . LEU A 1 81 ? -7.861 2.558 -6.045 1.00 29.06 81 LEU A N 1
ATOM 623 C CA . LEU A 1 81 ? -7.959 3.499 -7.176 1.00 29.06 81 LEU A CA 1
ATOM 624 C C . LEU A 1 81 ? -8.615 2.957 -8.461 1.00 29.06 81 LEU A C 1
ATOM 626 O O . LEU A 1 81 ? -8.674 3.671 -9.460 1.00 29.06 81 LEU A O 1
ATOM 630 N N . ARG A 1 82 ? -9.157 1.727 -8.487 1.00 26.70 82 ARG A N 1
ATOM 631 C CA . ARG A 1 82 ? -9.948 1.275 -9.656 1.00 26.70 82 ARG A CA 1
ATOM 632 C C . ARG A 1 82 ? -11.261 2.062 -9.790 1.00 26.70 82 ARG A C 1
ATOM 634 O O . ARG A 1 82 ? -12.211 1.786 -9.049 1.00 26.70 82 ARG A O 1
ATOM 641 N N . ILE A 1 83 ? -11.284 2.965 -10.773 1.00 24.28 83 ILE A N 1
ATOM 642 C CA . ILE A 1 83 ? -12.454 3.619 -11.389 1.00 24.28 83 ILE A CA 1
ATOM 643 C C . ILE A 1 83 ? -13.469 2.543 -11.845 1.00 24.28 83 ILE A C 1
ATOM 645 O O . ILE A 1 83 ? -13.051 1.453 -12.249 1.00 24.28 83 ILE A O 1
ATOM 649 N N . PRO A 1 84 ? -14.794 2.781 -11.753 1.00 22.62 84 PRO A N 1
ATOM 650 C CA . PRO A 1 84 ? -15.803 1.802 -12.156 1.00 22.62 84 PRO A CA 1
ATOM 651 C C . PRO A 1 84 ? -15.768 1.494 -13.660 1.00 22.62 84 PRO A C 1
ATOM 653 O O . PRO A 1 84 ? -15.629 2.380 -14.499 1.00 22.62 84 PRO A O 1
ATOM 656 N N . SER A 1 85 ? -15.967 0.220 -13.991 1.00 22.91 85 SER A N 1
ATOM 657 C CA . SER A 1 85 ? -15.988 -0.314 -15.354 1.00 22.91 85 SER A CA 1
ATOM 658 C C . SER A 1 85 ? -17.300 -0.009 -16.093 1.00 22.91 85 SER A C 1
ATOM 660 O O . SER A 1 85 ? -18.087 -0.918 -16.352 1.00 22.91 85 SER A O 1
ATOM 662 N N . THR A 1 86 ? -17.529 1.262 -16.422 1.00 24.22 86 THR A N 1
ATOM 663 C CA . THR A 1 86 ? -18.510 1.717 -17.424 1.00 24.22 86 THR A CA 1
ATOM 664 C C . THR A 1 86 ? -18.054 3.057 -18.008 1.00 24.22 86 THR A C 1
ATOM 666 O O . THR A 1 86 ? -18.417 4.115 -17.494 1.00 24.22 86 THR A O 1
ATOM 669 N N . VAL A 1 87 ? -17.275 3.012 -19.086 1.00 22.47 87 VAL A N 1
ATOM 670 C CA . VAL A 1 87 ? -17.120 4.134 -20.020 1.00 22.47 87 VAL A CA 1
ATOM 671 C C . VAL A 1 87 ? -17.422 3.567 -21.398 1.00 22.47 87 VAL A C 1
ATOM 673 O O . VAL A 1 87 ? -16.749 2.636 -21.837 1.00 22.47 87 VAL A O 1
ATOM 676 N N . ASN A 1 88 ? -18.466 4.081 -22.047 1.00 21.48 88 ASN A N 1
ATOM 677 C CA . ASN A 1 88 ? -18.733 3.759 -23.442 1.00 21.48 88 ASN A CA 1
ATOM 678 C C . ASN A 1 88 ? -17.632 4.404 -24.283 1.00 21.48 88 ASN A C 1
ATOM 680 O O . ASN A 1 88 ? -17.515 5.625 -24.310 1.00 21.48 88 ASN A O 1
ATOM 684 N N . THR A 1 89 ? -16.836 3.591 -24.970 1.00 23.12 89 THR A N 1
ATOM 685 C CA . THR A 1 89 ? -15.908 4.072 -25.992 1.00 23.12 89 THR A CA 1
ATOM 686 C C . THR A 1 89 ? -16.694 4.385 -27.261 1.00 23.12 89 THR A C 1
ATOM 688 O O . THR A 1 89 ? -16.930 3.500 -28.086 1.00 23.12 89 THR A O 1
ATOM 691 N N . THR A 1 90 ? -17.112 5.637 -27.407 1.00 21.72 90 THR A N 1
ATOM 692 C CA . THR A 1 90 ? -17.476 6.225 -28.700 1.00 21.72 90 THR A CA 1
ATOM 693 C C . THR A 1 90 ? -16.387 7.207 -29.110 1.00 21.72 90 THR A C 1
ATOM 695 O O . THR A 1 90 ? -15.855 7.925 -28.270 1.00 21.72 90 THR A O 1
ATOM 698 N N . ASN A 1 91 ? -16.032 7.144 -30.391 1.00 24.72 91 ASN A N 1
ATOM 699 C CA . ASN A 1 91 ? -14.920 7.826 -31.048 1.00 24.72 91 ASN A CA 1
ATOM 700 C C . ASN A 1 91 ? -14.762 9.306 -30.678 1.00 24.72 91 ASN A C 1
ATOM 702 O O . ASN A 1 91 ? -15.754 10.018 -30.656 1.00 24.72 91 ASN A O 1
ATOM 706 N N . GLU A 1 92 ? -13.508 9.755 -30.565 1.00 24.44 92 GLU A N 1
ATOM 707 C CA . GLU A 1 92 ? -13.029 11.047 -31.087 1.00 24.44 92 GLU A CA 1
ATOM 708 C C . GLU A 1 92 ? -11.489 11.045 -31.045 1.00 24.44 92 GLU A C 1
ATOM 710 O O . GLU A 1 92 ? -10.850 11.308 -30.029 1.00 24.44 92 GLU A O 1
ATOM 715 N N . CYS A 1 93 ? -10.881 10.633 -32.162 1.00 21.70 93 CYS A N 1
ATOM 716 C CA . CYS A 1 93 ? -9.434 10.713 -32.403 1.00 21.70 93 CYS A CA 1
ATOM 717 C C . CYS A 1 93 ? -9.171 11.273 -33.812 1.00 21.70 93 CYS A C 1
ATOM 719 O O . CYS A 1 93 ? -8.343 10.778 -34.569 1.00 21.70 93 CYS A O 1
ATOM 721 N N . HIS A 1 94 ? -9.954 12.291 -34.153 1.00 25.92 94 HIS A N 1
ATOM 722 C CA . HIS A 1 94 ? -9.809 13.196 -35.283 1.00 25.92 94 HIS A CA 1
ATOM 723 C C . HIS A 1 94 ? -10.101 14.588 -34.703 1.00 25.92 94 HIS A C 1
ATOM 725 O O . HIS A 1 94 ? -11.075 14.700 -33.965 1.00 25.92 94 HIS A O 1
ATOM 731 N N . ASP A 1 95 ? -9.212 15.553 -34.971 1.00 25.25 95 ASP A N 1
ATOM 732 C CA . ASP A 1 95 ? -9.186 16.973 -34.527 1.00 25.25 95 ASP A CA 1
ATOM 733 C C . ASP A 1 95 ? -7.951 17.356 -33.687 1.00 25.25 95 ASP A C 1
ATOM 735 O O . ASP A 1 95 ? -8.031 17.906 -32.587 1.00 25.25 95 ASP A O 1
ATOM 739 N N . LEU A 1 96 ? -6.774 17.080 -34.261 1.00 25.38 96 LEU A N 1
ATOM 740 C CA . LEU A 1 96 ? -5.512 17.778 -33.986 1.00 25.38 96 LEU A CA 1
ATOM 741 C C . LEU A 1 96 ? -4.713 17.899 -35.297 1.00 25.38 96 LEU A C 1
ATOM 743 O O . LEU A 1 96 ? -3.707 17.221 -35.497 1.00 25.38 96 LEU A O 1
ATOM 747 N N . MET A 1 97 ? -5.190 18.763 -36.190 1.00 23.25 97 MET A N 1
ATOM 748 C CA . MET A 1 97 ? -4.384 19.392 -37.239 1.00 23.25 97 MET A CA 1
ATOM 749 C C . MET A 1 97 ? -4.465 20.913 -37.056 1.00 23.25 97 MET A C 1
ATOM 751 O O . MET A 1 97 ? -5.425 21.408 -36.471 1.00 23.25 97 MET A O 1
ATOM 755 N N . ASP A 1 98 ? -3.423 21.600 -37.521 1.00 21.30 98 ASP A N 1
ATOM 756 C CA . ASP A 1 98 ? -3.263 23.056 -37.605 1.00 21.30 98 ASP A CA 1
ATOM 757 C C . ASP A 1 98 ? -3.269 23.851 -36.282 1.00 21.30 98 ASP A C 1
ATOM 759 O O . ASP A 1 98 ? -4.302 24.254 -35.760 1.00 21.30 98 ASP A O 1
ATOM 763 N N . VAL A 1 99 ? -2.066 24.164 -35.782 1.00 22.81 99 VAL A N 1
ATOM 764 C CA . VAL A 1 99 ? -1.428 25.463 -36.089 1.00 22.81 99 VAL A CA 1
ATOM 765 C C . VAL A 1 99 ? 0.072 25.220 -36.279 1.00 22.81 99 VAL A C 1
ATOM 767 O O . VAL A 1 99 ? 0.739 24.711 -35.378 1.00 22.81 99 VAL A O 1
ATOM 770 N N . VAL A 1 100 ? 0.595 25.583 -37.449 1.00 21.25 100 VAL A N 1
ATOM 771 C CA . VAL A 1 100 ? 2.032 25.642 -37.742 1.00 21.25 100 VAL A CA 1
ATOM 772 C C . VAL A 1 100 ? 2.424 27.113 -37.821 1.00 21.25 100 VAL A C 1
ATOM 774 O O . VAL A 1 100 ? 1.857 27.843 -38.627 1.00 21.25 100 VAL A O 1
ATOM 777 N N . GLU A 1 101 ? 3.416 27.532 -37.038 1.00 21.67 101 GLU A N 1
ATOM 778 C CA . GLU A 1 101 ? 4.241 28.696 -37.375 1.00 21.67 101 GLU A CA 1
ATOM 779 C C . GLU A 1 101 ? 5.693 28.233 -37.502 1.00 21.67 101 GLU A C 1
ATOM 781 O O . GLU A 1 101 ? 6.236 27.550 -36.629 1.00 21.67 101 GLU A O 1
ATOM 786 N N . GLU A 1 102 ? 6.294 28.546 -38.646 1.00 21.39 102 GLU A N 1
ATOM 787 C CA . GLU A 1 102 ? 7.615 28.074 -39.045 1.00 21.39 102 GLU A CA 1
ATOM 788 C C . GLU A 1 102 ? 8.729 28.987 -38.522 1.00 21.39 102 GLU A C 1
ATOM 790 O O . GLU A 1 102 ? 8.617 30.213 -38.549 1.00 21.39 102 GLU A O 1
ATOM 795 N N . SER A 1 103 ? 9.873 28.401 -38.159 1.00 19.91 103 SER A N 1
ATOM 796 C CA . SER A 1 103 ? 11.193 29.031 -38.320 1.00 19.91 103 SER A CA 1
ATOM 797 C C . SER A 1 103 ? 12.309 27.974 -38.265 1.00 19.91 103 SER A C 1
ATOM 799 O O . SER A 1 103 ? 12.103 26.896 -37.704 1.00 19.91 103 SER A O 1
ATOM 801 N N . PRO A 1 104 ? 13.450 28.197 -38.946 1.00 21.95 104 PRO A N 1
ATOM 802 C CA . PRO A 1 104 ? 13.928 27.166 -39.865 1.00 21.95 104 PRO A CA 1
ATOM 803 C C . PRO A 1 104 ? 14.990 26.196 -39.332 1.00 21.95 104 PRO A C 1
ATOM 805 O O . PRO A 1 104 ? 15.728 26.441 -38.378 1.00 21.95 104 PRO A O 1
ATOM 808 N N . LEU A 1 105 ? 15.080 25.093 -40.075 1.00 22.25 105 LEU A N 1
ATOM 809 C CA . LEU A 1 105 ? 16.047 24.004 -39.986 1.00 22.25 105 LEU A CA 1
ATOM 810 C C . LEU A 1 105 ? 17.503 24.475 -39.809 1.00 22.25 105 LEU A C 1
ATOM 812 O O . LEU A 1 105 ? 18.010 25.301 -40.568 1.00 22.25 105 LEU A O 1
ATOM 816 N N . ARG A 1 106 ? 18.232 23.797 -38.916 1.00 21.34 106 ARG A N 1
ATOM 817 C CA . ARG A 1 106 ? 19.672 23.569 -39.084 1.00 21.34 106 ARG A CA 1
ATOM 818 C C . ARG A 1 106 ? 19.939 22.075 -39.149 1.00 21.34 106 ARG A C 1
ATOM 820 O O . ARG A 1 106 ? 19.757 21.362 -38.165 1.00 21.34 106 ARG A O 1
ATOM 827 N N . GLU A 1 107 ? 20.393 21.624 -40.315 1.00 23.30 107 GLU A N 1
ATOM 828 C CA . GLU A 1 107 ? 21.055 20.331 -40.451 1.00 23.30 107 GLU A CA 1
ATOM 829 C C . GLU A 1 107 ? 22.205 20.235 -39.441 1.00 23.30 107 GLU A C 1
ATOM 831 O O . GLU A 1 107 ? 22.957 21.194 -39.262 1.00 23.30 107 GLU A O 1
ATOM 836 N N . ASN A 1 108 ? 22.420 19.057 -38.860 1.00 23.55 108 ASN A N 1
ATOM 837 C CA . ASN A 1 108 ? 23.764 18.691 -38.436 1.00 23.55 108 ASN A CA 1
ATOM 838 C C . ASN A 1 108 ? 24.024 17.218 -38.739 1.00 23.55 108 ASN A C 1
ATOM 840 O O . ASN A 1 108 ? 23.262 16.327 -38.366 1.00 23.55 108 ASN A O 1
ATOM 844 N N . ARG A 1 109 ? 25.087 16.997 -39.510 1.00 23.38 109 ARG A N 1
ATOM 845 C CA . ARG A 1 109 ? 25.403 15.722 -40.156 1.00 23.38 109 ARG A CA 1
ATOM 846 C C . ARG A 1 109 ? 25.968 14.733 -39.143 1.00 23.38 109 ARG A C 1
ATOM 848 O O . ARG A 1 109 ? 26.696 15.113 -38.229 1.00 23.38 109 ARG A O 1
ATOM 855 N N . ILE A 1 110 ? 25.701 13.448 -39.366 1.00 26.56 110 ILE A N 1
ATOM 856 C CA . ILE A 1 110 ? 26.324 12.351 -38.619 1.00 26.56 110 ILE A CA 1
ATOM 857 C C . ILE A 1 110 ? 27.812 12.292 -38.998 1.00 26.56 110 ILE A C 1
ATOM 859 O O . ILE A 1 110 ? 28.198 11.684 -39.997 1.00 26.56 110 ILE A O 1
ATOM 863 N N . GLY A 1 111 ? 28.654 12.957 -38.208 1.00 23.12 111 GLY A N 1
ATOM 864 C CA . GLY A 1 111 ? 30.106 12.892 -38.327 1.00 23.12 111 GLY A CA 1
ATOM 865 C C . GLY A 1 111 ? 30.658 11.657 -37.620 1.00 23.12 111 GLY A C 1
ATOM 866 O O . GLY A 1 111 ? 30.625 11.580 -36.393 1.00 23.12 111 GLY A O 1
ATOM 867 N N . LYS A 1 112 ? 31.213 10.703 -38.378 1.00 25.80 112 LYS A N 1
ATOM 868 C CA . LYS A 1 112 ? 32.079 9.659 -37.811 1.00 25.80 112 LYS A CA 1
ATOM 869 C C . LYS A 1 112 ? 33.345 10.320 -37.260 1.00 25.80 112 LYS A C 1
ATOM 871 O O . LYS A 1 112 ? 34.169 10.775 -38.046 1.00 25.80 112 LYS A O 1
ATOM 876 N N . PHE A 1 113 ? 33.532 10.300 -35.943 1.00 22.55 113 PHE A N 1
ATOM 877 C CA . PHE A 1 113 ? 34.826 10.584 -35.323 1.00 22.55 113 PHE A CA 1
ATOM 878 C C . PHE A 1 113 ? 35.387 9.315 -34.686 1.00 22.55 113 PHE A C 1
ATOM 880 O O . PHE A 1 113 ? 34.884 8.824 -33.678 1.00 22.55 113 PHE A O 1
ATOM 887 N N . VAL A 1 114 ? 36.444 8.791 -35.307 1.00 25.28 114 VAL A N 1
ATOM 888 C CA . VAL A 1 114 ? 37.355 7.828 -34.688 1.00 25.28 114 VAL A CA 1
ATOM 889 C C . VAL A 1 114 ? 38.387 8.647 -33.920 1.00 25.28 114 VAL A C 1
ATOM 891 O O . VAL A 1 114 ? 39.086 9.460 -34.518 1.00 25.28 114 VAL A O 1
ATOM 894 N N . GLY A 1 115 ? 38.466 8.451 -32.607 1.00 23.81 115 GLY A N 1
ATOM 895 C CA . GLY A 1 115 ? 39.460 9.089 -31.749 1.00 23.81 115 GLY A CA 1
ATOM 896 C C . GLY A 1 115 ? 40.053 8.061 -30.798 1.00 23.81 115 GLY A C 1
ATOM 897 O O . GLY A 1 115 ? 39.342 7.550 -29.935 1.00 23.81 115 GLY A O 1
ATOM 898 N N . ASN A 1 116 ? 41.341 7.756 -30.964 1.00 23.84 116 ASN A N 1
ATOM 899 C CA . ASN A 1 116 ? 42.098 6.994 -29.973 1.00 23.84 116 ASN A CA 1
ATOM 900 C C . ASN A 1 116 ? 42.243 7.824 -28.694 1.00 23.84 116 ASN A C 1
ATOM 902 O O . ASN A 1 116 ? 42.498 9.027 -28.756 1.00 23.84 116 ASN A O 1
ATOM 906 N N . CYS A 1 117 ? 42.150 7.171 -27.538 1.00 25.50 117 CYS A N 1
ATOM 907 C CA . CYS A 1 117 ? 42.458 7.771 -26.244 1.00 25.50 117 CYS A CA 1
ATOM 908 C C . CYS A 1 117 ? 43.333 6.794 -25.455 1.00 25.50 117 CYS A C 1
ATOM 910 O O . CYS A 1 117 ? 42.812 5.927 -24.758 1.00 25.50 117 CYS A O 1
ATOM 912 N N . ASN A 1 118 ? 44.653 6.928 -25.588 1.00 22.94 118 ASN A N 1
ATOM 913 C CA . ASN A 1 118 ? 45.591 6.305 -24.658 1.00 22.94 118 ASN A CA 1
ATOM 914 C C . ASN A 1 118 ? 45.755 7.209 -23.429 1.00 22.94 118 ASN A C 1
ATOM 916 O O . ASN A 1 118 ? 45.765 8.426 -23.581 1.00 22.94 118 ASN A O 1
ATOM 920 N N . GLY A 1 119 ? 45.889 6.564 -22.266 1.00 24.97 119 GLY A N 1
ATOM 921 C CA . GLY A 1 119 ? 46.411 7.035 -20.977 1.00 24.97 119 GLY A CA 1
ATOM 922 C C . GLY A 1 119 ? 46.526 8.534 -20.677 1.00 24.97 119 GLY A C 1
ATOM 923 O O . GLY A 1 119 ? 47.294 9.244 -21.309 1.00 24.97 119 GLY A O 1
ATOM 924 N N . GLU A 1 120 ? 45.925 8.941 -19.559 1.00 22.50 120 GLU A N 1
ATOM 925 C CA . GLU A 1 120 ? 46.720 9.258 -18.362 1.00 22.50 120 GLU A CA 1
ATOM 926 C C . GLU A 1 120 ? 45.834 9.167 -17.107 1.00 22.50 120 GLU A C 1
ATOM 928 O O . GLU A 1 120 ? 44.657 9.540 -17.127 1.00 22.50 120 GLU A O 1
ATOM 933 N N . VAL A 1 121 ? 46.385 8.579 -16.043 1.00 31.58 121 VAL A N 1
ATOM 934 C CA . VAL A 1 121 ? 45.732 8.434 -14.735 1.00 31.58 121 VAL A CA 1
ATOM 935 C C . VAL A 1 121 ? 46.103 9.653 -13.907 1.00 31.58 121 VAL A C 1
ATOM 937 O O . VAL A 1 121 ? 47.288 9.907 -13.718 1.00 31.58 121 VAL A O 1
ATOM 940 N N . ASP A 1 122 ? 45.105 10.367 -13.394 1.00 23.36 122 ASP A N 1
ATOM 941 C CA . ASP A 1 122 ? 45.316 11.426 -12.409 1.00 23.36 122 ASP A CA 1
ATOM 942 C C . ASP A 1 122 ? 44.394 11.176 -11.208 1.00 23.36 122 ASP A C 1
ATOM 944 O O . ASP A 1 122 ? 43.201 10.891 -11.369 1.00 23.36 122 ASP A O 1
ATOM 948 N N . ASP A 1 123 ? 44.983 11.175 -10.016 1.00 29.50 123 ASP A N 1
ATOM 949 C CA . ASP A 1 123 ? 44.518 10.396 -8.864 1.00 29.50 123 ASP A CA 1
ATOM 950 C C . ASP A 1 123 ? 44.273 11.318 -7.659 1.00 29.50 123 ASP A C 1
ATOM 952 O O . ASP A 1 123 ? 45.201 11.651 -6.921 1.00 29.50 123 ASP A O 1
ATOM 956 N N . SER A 1 124 ? 43.035 11.814 -7.491 1.00 25.73 124 SER A N 1
ATOM 957 C CA . SER A 1 124 ? 42.631 12.612 -6.311 1.00 25.73 124 SER A CA 1
ATOM 958 C C . SER A 1 124 ? 41.113 12.882 -6.151 1.00 25.73 124 SER A C 1
ATOM 960 O O . SER A 1 124 ? 40.719 13.974 -5.739 1.00 25.73 124 SER A O 1
ATOM 962 N N . ASP A 1 125 ? 40.228 11.899 -6.376 1.00 27.31 125 ASP A N 1
ATOM 963 C CA . ASP A 1 125 ? 38.824 12.013 -5.910 1.00 27.31 125 ASP A CA 1
ATOM 964 C C . ASP A 1 125 ? 38.788 11.802 -4.370 1.00 27.31 125 ASP A C 1
ATOM 966 O O . ASP A 1 125 ? 38.697 10.678 -3.877 1.00 27.31 125 ASP A O 1
ATOM 970 N N . LYS A 1 126 ? 38.889 12.892 -3.588 1.00 27.80 126 LYS A N 1
ATOM 971 C CA . LYS A 1 126 ? 38.594 12.884 -2.138 1.00 27.80 126 LYS A CA 1
ATOM 972 C C . LYS A 1 126 ? 37.085 12.742 -1.907 1.00 27.80 126 LYS A C 1
ATOM 974 O O . LYS A 1 126 ? 36.293 13.403 -2.574 1.00 27.80 126 LYS A O 1
ATOM 979 N N . ASP A 1 127 ? 36.703 11.926 -0.924 1.00 34.16 127 ASP A N 1
ATOM 980 C CA . ASP A 1 127 ? 35.306 11.662 -0.552 1.00 34.16 127 ASP A CA 1
ATOM 981 C C . ASP A 1 127 ? 34.585 12.892 0.047 1.00 34.16 127 ASP A C 1
ATOM 983 O O . ASP A 1 127 ? 34.455 13.023 1.265 1.00 34.16 127 ASP A O 1
ATOM 987 N N . ASP A 1 128 ? 34.029 13.755 -0.806 1.00 26.27 128 ASP A N 1
ATOM 988 C CA . ASP A 1 128 ? 32.955 14.685 -0.430 1.00 26.27 128 ASP A CA 1
ATOM 989 C C . ASP A 1 128 ? 31.579 14.003 -0.601 1.00 26.27 128 ASP A C 1
ATOM 991 O O . ASP A 1 128 ? 30.839 14.245 -1.563 1.00 26.27 128 ASP A O 1
ATOM 995 N N . ASP A 1 129 ? 31.192 13.155 0.364 1.00 37.59 129 ASP A N 1
ATOM 996 C CA . ASP A 1 129 ? 29.836 12.566 0.466 1.00 37.59 129 ASP A CA 1
ATOM 997 C C . ASP A 1 129 ? 28.795 13.600 0.946 1.00 37.59 129 ASP A C 1
ATOM 999 O O . ASP A 1 129 ? 28.088 13.426 1.939 1.00 37.59 129 ASP A O 1
ATOM 1003 N N . ASN A 1 130 ? 28.720 14.729 0.238 1.00 29.72 130 ASN A N 1
ATOM 1004 C CA . ASN A 1 130 ? 27.706 15.766 0.439 1.00 29.72 130 ASN A CA 1
ATOM 1005 C C . ASN A 1 130 ? 27.173 16.343 -0.889 1.00 29.72 130 ASN A C 1
ATOM 1007 O O . ASN A 1 130 ? 26.560 17.410 -0.933 1.00 29.72 130 ASN A O 1
ATOM 1011 N N . GLY A 1 131 ? 27.377 15.617 -1.993 1.00 32.88 131 GLY A N 1
ATOM 1012 C CA . GLY A 1 131 ? 26.769 15.929 -3.282 1.00 32.88 131 GLY A CA 1
ATOM 1013 C C . GLY A 1 131 ? 25.248 15.760 -3.241 1.00 32.88 131 GLY A C 1
ATOM 1014 O O . GLY A 1 131 ? 24.733 14.642 -3.127 1.00 32.88 131 GLY A O 1
ATOM 1015 N N . SER A 1 132 ? 24.509 16.865 -3.390 1.00 37.00 132 SER A N 1
ATOM 1016 C CA . SER A 1 132 ? 23.059 16.839 -3.603 1.00 37.00 132 SER A CA 1
ATOM 1017 C C . SER A 1 132 ? 22.729 15.887 -4.755 1.00 37.00 132 SER A C 1
ATOM 1019 O O . SER A 1 132 ? 23.206 16.093 -5.871 1.00 37.00 132 SER A O 1
ATOM 1021 N N . LYS A 1 133 ? 21.923 14.849 -4.494 1.00 55.62 133 LYS A N 1
ATOM 1022 C CA . LYS A 1 133 ? 21.577 13.817 -5.486 1.00 55.62 133 LYS A CA 1
ATOM 1023 C C . LYS A 1 133 ? 20.868 14.464 -6.678 1.00 55.62 133 LYS A C 1
ATOM 1025 O O . LYS A 1 133 ? 19.668 14.723 -6.604 1.00 55.62 133 LYS A O 1
ATOM 1030 N N . SER A 1 134 ? 21.606 14.737 -7.753 1.00 65.31 134 SER A N 1
ATOM 1031 C CA . SER A 1 134 ? 21.067 15.411 -8.928 1.00 65.31 134 SER A CA 1
ATOM 1032 C C . SER A 1 134 ? 20.086 14.493 -9.647 1.00 65.31 134 SER A C 1
ATOM 1034 O O . SER A 1 134 ? 20.428 13.440 -10.186 1.00 65.31 134 SER A O 1
ATOM 1036 N N . ILE A 1 135 ? 18.822 14.900 -9.607 1.00 81.12 135 ILE A N 1
ATOM 1037 C CA . ILE A 1 135 ? 17.760 14.334 -10.430 1.00 81.12 135 ILE A CA 1
ATOM 1038 C C . ILE A 1 135 ? 18.097 14.692 -11.890 1.00 81.12 135 ILE A C 1
ATOM 1040 O O . ILE A 1 135 ? 18.459 15.845 -12.130 1.00 81.12 135 ILE A O 1
ATOM 1044 N N . PRO A 1 136 ? 18.009 13.758 -12.856 1.00 87.06 136 PRO A N 1
ATOM 1045 C CA . PRO A 1 136 ? 18.321 14.060 -14.252 1.00 87.06 136 PRO A CA 1
ATOM 1046 C C . PRO A 1 136 ? 17.477 15.214 -14.804 1.00 87.06 136 PRO A C 1
ATOM 1048 O O . PRO A 1 136 ? 16.276 15.272 -14.535 1.00 87.06 136 PRO A O 1
ATOM 1051 N N . SER A 1 137 ? 18.063 16.069 -15.644 1.00 85.81 137 SER A N 1
ATOM 1052 C CA . SER A 1 137 ? 17.372 17.191 -16.300 1.00 85.81 137 SER A CA 1
ATOM 1053 C C . SER A 1 137 ? 16.088 16.775 -17.034 1.00 85.81 137 SER A C 1
ATOM 1055 O O . SER A 1 137 ? 15.091 17.493 -17.018 1.00 85.81 137 SER A O 1
ATOM 1057 N N . GLY A 1 138 ? 16.090 15.582 -17.637 1.00 88.06 138 GLY A N 1
ATOM 1058 C CA . GLY A 1 138 ? 14.946 14.988 -18.333 1.00 88.06 138 GLY A CA 1
ATOM 1059 C C . GLY A 1 138 ? 13.930 14.254 -17.446 1.00 88.06 138 GLY A C 1
ATOM 1060 O O . GLY A 1 138 ? 13.063 13.568 -17.994 1.00 88.06 138 GLY A O 1
ATOM 1061 N N . TYR A 1 139 ? 14.034 14.331 -16.113 1.00 96.00 139 TYR A N 1
ATOM 1062 C CA . TYR A 1 139 ? 13.111 13.662 -15.192 1.00 96.00 139 TYR A CA 1
ATOM 1063 C C . TYR A 1 139 ? 11.674 14.169 -15.363 1.00 96.00 139 TYR A C 1
ATOM 1065 O O . TYR A 1 139 ? 11.394 15.366 -15.339 1.00 96.00 139 TYR A O 1
ATOM 1073 N N . LEU A 1 140 ? 10.733 13.234 -15.486 1.00 95.69 140 LEU A N 1
ATOM 1074 C CA . LEU A 1 140 ? 9.309 13.539 -15.458 1.00 95.69 140 LEU A CA 1
ATOM 1075 C C . LEU A 1 140 ? 8.881 13.753 -14.001 1.00 95.69 140 LEU A C 1
ATOM 1077 O O . LEU A 1 140 ? 8.568 12.772 -13.336 1.00 95.69 140 LEU A O 1
ATOM 1081 N N . ASP A 1 141 ? 8.828 14.991 -13.513 1.00 95.50 141 ASP A N 1
ATOM 1082 C CA . ASP A 1 141 ? 8.214 15.331 -12.216 1.00 95.50 141 ASP A CA 1
ATOM 1083 C C . ASP A 1 141 ? 6.700 15.582 -12.392 1.00 95.50 141 ASP A C 1
ATOM 1085 O O . ASP A 1 141 ? 6.284 16.287 -13.313 1.00 95.50 141 ASP A O 1
ATOM 1089 N N . PHE A 1 142 ? 5.860 14.999 -11.531 1.00 94.81 142 PHE A N 1
ATOM 1090 C CA . PHE A 1 142 ? 4.415 15.279 -11.482 1.00 94.81 142 PHE A CA 1
ATOM 1091 C C . PHE A 1 142 ? 4.039 16.413 -10.515 1.00 94.81 142 PHE A C 1
ATOM 1093 O O . PHE A 1 142 ? 2.853 16.709 -10.348 1.00 94.81 142 PHE A O 1
ATOM 1100 N N . GLY A 1 143 ? 5.025 17.034 -9.870 1.00 94.44 143 GLY A N 1
ATOM 1101 C CA . GLY A 1 143 ? 4.828 18.067 -8.866 1.00 94.44 143 GLY A CA 1
ATOM 1102 C C . GLY A 1 143 ? 4.260 17.516 -7.558 1.00 94.44 143 GLY A C 1
ATOM 1103 O O . GLY A 1 143 ? 4.403 16.340 -7.215 1.00 94.44 143 GLY A O 1
ATOM 1104 N N . ASP A 1 144 ? 3.619 18.397 -6.803 1.00 94.69 144 ASP A N 1
ATOM 1105 C CA . ASP A 1 144 ? 2.992 18.076 -5.521 1.00 94.69 144 ASP A CA 1
ATOM 1106 C C . ASP A 1 144 ? 1.478 17.834 -5.695 1.00 94.69 144 ASP A C 1
ATOM 1108 O O . ASP A 1 144 ? 0.897 18.267 -6.697 1.00 94.69 144 ASP A O 1
ATOM 1112 N N . PRO A 1 145 ? 0.792 17.167 -4.743 1.00 93.56 145 PRO A N 1
ATOM 1113 C CA . PRO A 1 145 ? -0.654 16.947 -4.804 1.00 93.56 145 PRO A CA 1
ATOM 1114 C C . PRO A 1 145 ? -1.428 18.225 -4.439 1.00 93.56 145 PRO A C 1
ATOM 1116 O O . PRO A 1 145 ? -2.095 18.308 -3.407 1.00 93.56 145 PRO A O 1
ATOM 1119 N N . SER A 1 146 ? -1.302 19.239 -5.293 1.00 92.19 146 SER A N 1
ATOM 1120 C CA . SER A 1 146 ? -1.890 20.574 -5.152 1.00 92.19 146 SER A CA 1
ATOM 1121 C C . SER A 1 146 ? -3.376 20.634 -5.517 1.00 92.19 146 SER A C 1
ATOM 1123 O O . SER A 1 146 ? -4.057 21.597 -5.167 1.00 92.19 146 SER A O 1
ATOM 1125 N N . CYS A 1 147 ? -3.907 19.617 -6.204 1.00 93.19 147 CYS A N 1
ATOM 1126 C CA . CYS A 1 147 ? -5.315 19.574 -6.581 1.00 93.19 147 CYS A CA 1
ATOM 1127 C C . CYS A 1 147 ? -6.173 19.074 -5.410 1.00 93.19 147 CYS A C 1
ATOM 1129 O O . CYS A 1 147 ? -5.815 18.117 -4.721 1.00 93.19 147 CYS A O 1
ATOM 1131 N N . SER A 1 148 ? -7.348 19.679 -5.212 1.00 93.94 148 SER A N 1
ATOM 1132 C CA . SER A 1 148 ? -8.314 19.263 -4.190 1.00 93.94 148 SER A CA 1
ATOM 1133 C C . SER A 1 148 ? -9.641 18.831 -4.818 1.00 93.94 148 SER A C 1
ATOM 1135 O O . SER A 1 148 ? -10.138 19.422 -5.777 1.00 93.94 148 SER A O 1
ATOM 1137 N N . CYS A 1 149 ? -10.217 17.733 -4.324 1.00 92.44 149 CYS A N 1
ATOM 1138 C CA . CYS A 1 149 ? -11.478 17.221 -4.846 1.00 92.44 149 CYS A CA 1
ATOM 1139 C C . CYS A 1 149 ? -12.635 18.155 -4.468 1.00 92.44 149 CYS A C 1
ATOM 1141 O O . CYS A 1 149 ? -12.987 18.250 -3.292 1.00 92.44 149 CYS A O 1
ATOM 1143 N N . GLN A 1 150 ? -13.289 18.748 -5.470 1.00 91.00 150 GLN A N 1
ATOM 1144 C CA . GLN A 1 150 ? -14.396 19.705 -5.312 1.00 91.00 150 GLN A CA 1
ATOM 1145 C C . GLN A 1 150 ? -15.543 19.226 -4.399 1.00 91.00 150 GLN A C 1
ATOM 1147 O O . GLN A 1 150 ? -16.236 20.041 -3.802 1.00 91.00 150 GLN A O 1
ATOM 1152 N N . PHE A 1 151 ? -15.748 17.911 -4.266 1.00 91.19 151 PHE A N 1
ATOM 1153 C CA . PHE A 1 151 ? -16.835 17.341 -3.461 1.00 91.19 151 PHE A CA 1
ATOM 1154 C C . PHE A 1 151 ? -16.466 17.036 -2.002 1.00 91.19 151 PHE A C 1
ATOM 1156 O O . PHE A 1 151 ? -17.364 16.898 -1.172 1.00 91.19 151 PHE A O 1
ATOM 1163 N N . CYS A 1 152 ? -15.180 16.842 -1.681 1.00 91.50 152 CYS A N 1
ATOM 1164 C CA . CYS A 1 152 ? -14.770 16.386 -0.344 1.00 91.50 152 CYS A CA 1
ATOM 1165 C C . CYS A 1 152 ? -13.390 16.873 0.133 1.00 91.50 152 CYS A C 1
ATOM 1167 O O . CYS A 1 152 ? -12.873 16.310 1.094 1.00 91.50 152 CYS A O 1
ATOM 1169 N N . GLY A 1 153 ? -12.750 17.828 -0.549 1.00 93.19 153 GLY A N 1
ATOM 1170 C CA . GLY A 1 153 ? -11.466 18.426 -0.152 1.00 93.19 153 GLY A CA 1
ATOM 1171 C C . GLY A 1 153 ? -10.246 17.494 -0.177 1.00 93.19 153 GLY A C 1
ATOM 1172 O O . GLY A 1 153 ? -9.194 17.860 0.337 1.00 93.19 153 GLY A O 1
ATOM 1173 N N . ALA A 1 154 ? -10.369 16.285 -0.736 1.00 94.62 154 ALA A N 1
ATOM 1174 C CA . ALA A 1 154 ? -9.287 15.300 -0.766 1.00 94.62 154 ALA A CA 1
ATOM 1175 C C . ALA A 1 154 ? -8.163 15.712 -1.726 1.00 94.62 154 ALA A C 1
ATOM 1177 O O . ALA A 1 154 ? -8.448 16.036 -2.880 1.00 94.62 154 ALA A O 1
ATOM 1178 N N . LEU A 1 155 ? -6.913 15.645 -1.264 1.00 94.38 155 LEU A N 1
ATOM 1179 C CA . LEU A 1 155 ? -5.724 15.995 -2.041 1.00 94.38 155 LEU A CA 1
ATOM 1180 C C . LEU A 1 155 ? -5.350 14.907 -3.058 1.00 94.38 155 LEU A C 1
ATOM 1182 O O . LEU A 1 155 ? -5.317 13.707 -2.741 1.00 94.38 155 LEU A O 1
ATOM 1186 N N . PHE A 1 156 ? -5.030 15.336 -4.276 1.00 94.50 156 PHE A N 1
ATOM 1187 C CA . PHE A 1 156 ? -4.592 14.472 -5.368 1.00 94.50 156 PHE A CA 1
ATOM 1188 C C . PHE A 1 156 ? -3.590 15.171 -6.294 1.00 94.50 156 PHE A C 1
ATOM 1190 O O . PHE A 1 156 ? -3.548 16.398 -6.386 1.00 94.50 156 PHE A O 1
ATOM 1197 N N . TRP A 1 157 ? -2.760 14.380 -6.971 1.00 94.31 157 TRP A N 1
ATOM 1198 C CA . TRP A 1 157 ? -1.892 14.878 -8.038 1.00 94.31 157 TRP A CA 1
ATOM 1199 C C . TRP A 1 157 ? -2.714 15.108 -9.304 1.00 94.31 157 TRP A C 1
ATOM 1201 O O . TRP A 1 157 ? -3.601 14.318 -9.622 1.00 94.31 157 TRP A O 1
ATOM 1211 N N . TYR A 1 158 ? -2.382 16.134 -10.089 1.00 91.75 158 TYR A N 1
ATOM 1212 C CA . TYR A 1 158 ? -3.089 16.437 -11.342 1.00 91.75 158 TYR A CA 1
ATOM 1213 C C . TYR A 1 158 ? -3.158 15.232 -12.306 1.00 91.75 158 TYR A C 1
ATOM 1215 O O . TYR A 1 158 ? -4.132 15.057 -13.044 1.00 91.75 158 TYR A O 1
ATOM 1223 N N . ASN A 1 159 ? -2.159 14.349 -12.267 1.00 90.81 159 ASN A N 1
ATOM 1224 C CA . ASN A 1 159 ? -2.081 13.129 -13.071 1.00 90.81 159 ASN A CA 1
ATOM 1225 C C . ASN A 1 159 ? -2.954 11.959 -12.563 1.00 90.81 159 ASN A C 1
ATOM 1227 O O . ASN A 1 159 ? -3.077 10.969 -13.274 1.00 90.81 159 ASN A O 1
ATOM 1231 N N . GLU A 1 160 ? -3.618 12.078 -11.408 1.00 91.56 160 GLU A N 1
ATOM 1232 C CA . GLU A 1 160 ? -4.639 11.122 -10.933 1.00 91.56 160 GLU A CA 1
ATOM 1233 C C . GLU A 1 160 ? -6.068 11.481 -11.391 1.00 91.56 160 GLU A C 1
ATOM 1235 O O . GLU A 1 160 ? -7.026 10.778 -11.054 1.00 91.56 160 GLU A O 1
ATOM 1240 N N . ARG A 1 161 ? -6.244 12.591 -12.126 1.00 89.19 161 ARG A N 1
ATOM 1241 C CA . ARG A 1 161 ? -7.552 13.027 -12.643 1.00 89.19 161 ARG A CA 1
ATOM 1242 C C . ARG A 1 161 ? -8.160 12.003 -13.608 1.00 89.19 161 ARG A C 1
ATOM 1244 O O . ARG A 1 161 ? -7.454 11.245 -14.265 1.00 89.19 161 ARG A O 1
ATOM 1251 N N . VAL A 1 162 ? -9.485 12.026 -13.744 1.00 84.12 162 VAL A N 1
ATOM 1252 C CA . VAL A 1 162 ? -10.196 11.210 -14.740 1.00 84.12 162 VAL A CA 1
ATOM 1253 C C . VAL A 1 162 ? -9.819 11.670 -16.155 1.00 84.12 162 VAL A C 1
ATOM 1255 O O . VAL A 1 162 ? -9.918 12.857 -16.467 1.00 84.12 162 VAL A O 1
ATOM 1258 N N . GLU A 1 163 ? -9.401 10.725 -17.002 1.00 69.81 163 GLU A N 1
ATOM 1259 C CA . GLU A 1 163 ? -8.783 10.979 -18.318 1.00 69.81 163 GLU A CA 1
ATOM 1260 C C . GLU A 1 163 ? -9.646 11.822 -19.270 1.00 69.81 163 GLU A C 1
ATOM 1262 O O . GLU A 1 163 ? -9.108 12.647 -20.007 1.00 69.81 163 GLU A O 1
ATOM 1267 N N . SER A 1 164 ? -10.978 11.700 -19.195 1.00 60.31 164 SER A N 1
ATOM 1268 C CA . SER A 1 164 ? -11.933 12.484 -19.999 1.00 60.31 164 SER A CA 1
ATOM 1269 C C . SER A 1 164 ? -11.788 14.002 -19.841 1.00 60.31 164 SER A C 1
ATOM 1271 O O . SER A 1 164 ? -12.263 14.759 -20.680 1.00 60.31 164 SER A O 1
ATOM 1273 N N . ASN A 1 165 ? -11.138 14.464 -18.768 1.00 60.38 165 ASN A N 1
ATOM 1274 C CA . ASN A 1 165 ? -11.054 15.875 -18.402 1.00 60.38 165 ASN A CA 1
ATOM 1275 C C . ASN A 1 165 ? -9.638 16.442 -18.628 1.00 60.38 165 ASN A C 1
ATOM 1277 O O . ASN A 1 165 ? -9.188 17.313 -17.882 1.00 60.38 165 ASN A O 1
ATOM 1281 N N . TYR A 1 166 ? -8.918 15.961 -19.652 1.00 55.84 166 TYR A N 1
ATOM 1282 C CA . TYR A 1 166 ? -7.534 16.369 -19.939 1.00 55.84 166 TYR A CA 1
ATOM 1283 C C . TYR A 1 166 ? -7.359 17.889 -20.126 1.00 55.84 166 TYR A C 1
ATOM 1285 O O . TYR A 1 166 ? -6.352 18.424 -19.671 1.00 55.84 166 TYR A O 1
ATOM 1293 N N . LYS A 1 167 ? -8.338 18.573 -20.742 1.00 59.75 167 LYS A N 1
ATOM 1294 C CA . LYS A 1 167 ? -8.350 20.033 -20.991 1.00 59.75 167 LYS A CA 1
ATOM 1295 C C . LYS A 1 167 ? -9.188 20.844 -19.980 1.00 59.75 167 LYS A C 1
ATOM 1297 O O . LYS A 1 167 ? -9.355 22.047 -20.154 1.00 59.75 167 LYS A O 1
ATOM 1302 N N . ALA A 1 168 ? -9.765 20.219 -18.950 1.00 61.53 168 ALA A N 1
ATOM 1303 C CA . ALA A 1 168 ? -10.655 20.927 -18.029 1.00 61.53 168 ALA A CA 1
ATOM 1304 C C . ALA A 1 168 ? -9.866 21.828 -17.063 1.00 61.53 168 ALA A C 1
ATOM 1306 O O . ALA A 1 168 ? -8.982 21.343 -16.358 1.00 61.53 168 ALA A O 1
ATOM 1307 N N . GLN A 1 169 ? -10.266 23.102 -16.941 1.00 66.31 169 GLN A N 1
ATOM 1308 C CA . GLN A 1 169 ? -9.770 24.021 -15.897 1.00 66.31 169 GLN A CA 1
ATOM 1309 C C . GLN A 1 169 ? -9.962 23.454 -14.476 1.00 66.31 169 GLN A C 1
ATOM 1311 O O . GLN A 1 169 ? -9.222 23.791 -13.560 1.00 66.31 169 GLN A O 1
ATOM 1316 N N . ASN A 1 170 ? -10.948 22.568 -14.304 1.00 74.94 170 ASN A N 1
ATOM 1317 C CA . ASN A 1 170 ? -11.277 21.895 -13.054 1.00 74.94 170 ASN A CA 1
ATOM 1318 C C . ASN A 1 170 ? -11.017 20.376 -13.167 1.00 74.94 170 ASN A C 1
ATOM 1320 O O . ASN A 1 170 ? -11.888 19.639 -13.649 1.00 74.94 170 ASN A O 1
ATOM 1324 N N . PRO A 1 171 ? -9.844 19.866 -12.738 1.00 84.88 171 PRO A N 1
ATOM 1325 C CA . PRO A 1 171 ? -9.546 18.437 -12.787 1.00 84.88 171 PRO A CA 1
ATOM 1326 C C . PRO A 1 171 ? -10.489 17.653 -11.866 1.00 84.88 171 PRO A C 1
ATOM 1328 O O . PRO A 1 171 ? -10.634 17.942 -10.680 1.00 84.88 171 PRO A O 1
ATOM 1331 N N . THR A 1 172 ? -11.139 16.625 -12.409 1.00 86.50 172 THR A N 1
ATOM 1332 C CA . THR A 1 172 ? -12.080 15.786 -11.654 1.00 86.50 172 THR A CA 1
ATOM 1333 C C . THR A 1 172 ? -11.388 14.537 -11.127 1.00 86.50 172 THR A C 1
ATOM 1335 O O . THR A 1 172 ? -10.718 13.835 -11.882 1.00 86.50 172 THR A O 1
ATOM 1338 N N . TYR A 1 173 ? -11.606 14.214 -9.851 1.00 89.44 173 TYR A N 1
ATOM 1339 C CA . TYR A 1 173 ? -11.033 13.040 -9.191 1.00 89.44 173 TYR A CA 1
ATOM 1340 C C . TYR A 1 173 ? -12.114 12.137 -8.585 1.00 89.44 173 TYR A C 1
ATOM 1342 O O . TYR A 1 173 ? -13.102 12.614 -8.022 1.00 89.44 173 TYR A O 1
ATOM 1350 N N . SER A 1 174 ? -11.937 10.819 -8.704 1.00 89.88 174 SER A N 1
ATOM 1351 C CA . SER A 1 174 ? -12.926 9.813 -8.285 1.00 89.88 174 SER A CA 1
ATOM 1352 C C . SER A 1 174 ? -12.445 8.881 -7.166 1.00 89.88 174 SER A C 1
ATOM 1354 O O . SER A 1 174 ? -13.290 8.359 -6.441 1.00 89.88 174 SER A O 1
ATOM 1356 N N . GLY A 1 175 ? -11.130 8.728 -6.955 1.00 88.62 175 GLY A N 1
ATOM 1357 C CA . GLY A 1 175 ? -10.556 7.764 -6.000 1.00 88.62 175 GLY A CA 1
ATOM 1358 C C . GLY A 1 175 ? -10.857 8.026 -4.516 1.00 88.62 175 GLY A C 1
ATOM 1359 O O . GLY A 1 175 ? -10.716 7.123 -3.698 1.00 88.62 175 GLY A O 1
ATOM 1360 N N . CYS A 1 176 ? -11.305 9.233 -4.159 1.00 92.00 176 CYS A N 1
ATOM 1361 C CA . CYS A 1 176 ? -11.628 9.620 -2.781 1.00 92.00 176 CYS A CA 1
ATOM 1362 C C . CYS A 1 176 ? -13.113 9.451 -2.410 1.00 92.00 176 CYS A C 1
ATOM 1364 O O . CYS A 1 176 ? -13.434 8.833 -1.400 1.00 92.00 176 CYS A O 1
ATOM 1366 N N . CYS A 1 177 ? -14.024 10.023 -3.202 1.00 91.38 177 CYS A N 1
ATOM 1367 C CA . CYS A 1 177 ? -15.455 10.116 -2.885 1.00 91.38 177 CYS A CA 1
ATOM 1368 C C . CYS A 1 177 ? -16.380 9.716 -4.047 1.00 91.38 177 CYS A C 1
ATOM 1370 O O . CYS A 1 177 ? -17.591 9.945 -3.981 1.00 91.38 177 CYS A O 1
ATOM 1372 N N . MET A 1 178 ? -15.828 9.125 -5.116 1.00 89.81 178 MET A N 1
ATOM 1373 C CA . MET A 1 178 ? -16.574 8.715 -6.311 1.00 89.81 178 MET A CA 1
ATOM 1374 C C . MET A 1 178 ? -17.394 9.872 -6.913 1.00 89.81 178 MET A C 1
ATOM 1376 O O . MET A 1 178 ? -18.579 9.710 -7.199 1.00 89.81 178 MET A O 1
ATOM 1380 N N . GLN A 1 179 ? -16.758 11.043 -7.079 1.00 88.62 179 GLN A N 1
ATOM 1381 C CA . GLN A 1 179 ? -17.372 12.278 -7.600 1.00 88.62 179 GLN A CA 1
ATOM 1382 C C . GLN A 1 179 ? -18.608 12.712 -6.782 1.00 88.62 179 GLN A C 1
ATOM 1384 O O . GLN A 1 179 ? -19.715 12.845 -7.298 1.00 88.62 179 GLN A O 1
ATOM 1389 N N . GLY A 1 180 ? -18.435 12.841 -5.463 1.00 88.88 180 GLY A N 1
ATOM 1390 C CA . GLY A 1 180 ? -19.488 13.278 -4.539 1.00 88.88 180 GLY A CA 1
ATOM 1391 C C . GLY A 1 180 ? -20.570 12.240 -4.227 1.00 88.88 180 GLY A C 1
ATOM 1392 O O . GLY A 1 180 ? -21.465 12.516 -3.430 1.00 88.88 180 GLY A 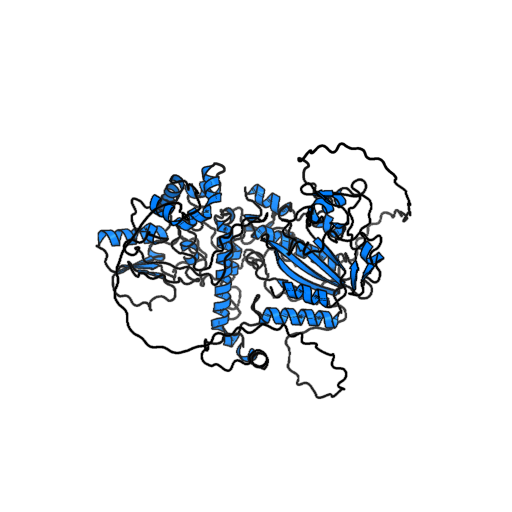O 1
ATOM 1393 N N . LYS A 1 181 ? -20.499 11.023 -4.787 1.00 89.81 181 LYS A N 1
ATOM 1394 C CA . LYS A 1 181 ? -21.418 9.930 -4.420 1.00 89.81 181 LYS A CA 1
ATOM 1395 C C . LYS A 1 181 ? -21.254 9.505 -2.959 1.00 89.81 181 LYS A C 1
ATOM 1397 O O . LYS A 1 181 ? -22.236 9.090 -2.348 1.00 89.81 181 LYS A O 1
ATOM 1402 N N . ILE A 1 182 ? -20.051 9.608 -2.398 1.00 91.75 182 ILE A N 1
ATOM 1403 C CA . ILE A 1 182 ? -19.744 9.263 -1.005 1.00 91.75 182 ILE A CA 1
ATOM 1404 C C . ILE A 1 182 ? -19.615 10.553 -0.191 1.00 91.75 182 ILE A C 1
ATOM 1406 O O . ILE A 1 182 ? -18.746 11.378 -0.469 1.00 91.75 182 ILE A O 1
ATOM 1410 N N . LYS A 1 183 ? -20.447 10.693 0.845 1.00 90.75 183 LYS A N 1
ATOM 1411 C CA . LYS A 1 183 ? -20.362 11.762 1.844 1.00 90.75 183 LYS A CA 1
ATOM 1412 C C . LYS A 1 183 ? -20.300 11.118 3.227 1.00 90.75 183 LYS A C 1
ATOM 1414 O O . LYS A 1 183 ? -21.253 10.456 3.630 1.00 90.75 183 LYS A O 1
ATOM 1419 N N . LEU A 1 184 ? -19.173 11.285 3.913 1.00 90.88 184 LEU A N 1
ATOM 1420 C CA . LEU A 1 184 ? -18.923 10.770 5.261 1.00 90.88 184 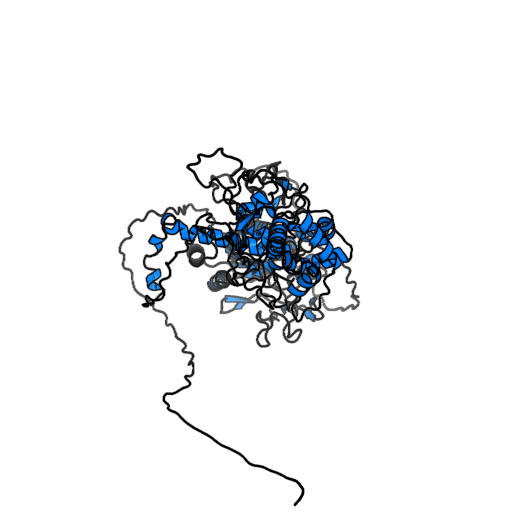LEU A CA 1
ATOM 1421 C C . LEU A 1 184 ? -18.511 11.926 6.182 1.00 90.88 184 LEU A C 1
ATOM 1423 O O . LEU A 1 184 ? -17.844 12.851 5.705 1.00 90.88 184 LEU A O 1
ATOM 1427 N N . PRO A 1 185 ? -18.860 11.881 7.480 1.00 88.94 185 PRO A N 1
ATOM 1428 C CA . PRO A 1 185 ? -18.422 12.887 8.439 1.00 88.94 185 PRO A CA 1
ATOM 1429 C C . PRO A 1 185 ? -16.894 12.876 8.556 1.00 88.94 185 PRO A C 1
ATOM 1431 O O . PRO A 1 185 ? -16.276 11.803 8.562 1.00 88.94 185 PRO A O 1
ATOM 1434 N N . PHE A 1 186 ? -16.281 14.058 8.645 1.00 88.88 186 PHE A N 1
ATOM 1435 C CA . PHE A 1 186 ? -14.853 14.176 8.939 1.00 88.88 186 PHE A CA 1
ATOM 1436 C C . PHE A 1 186 ? -14.540 13.626 10.337 1.00 88.88 186 PHE A C 1
ATOM 1438 O O . PHE A 1 186 ? -15.397 13.614 11.222 1.00 88.88 186 PHE A O 1
ATOM 1445 N N . MET A 1 187 ? -13.318 13.133 10.514 1.00 87.81 187 MET A N 1
ATOM 1446 C CA . MET A 1 187 ? -12.790 12.713 11.808 1.00 87.81 187 MET A CA 1
ATOM 1447 C C . MET A 1 187 ? -12.770 13.883 12.786 1.00 87.81 187 MET A C 1
ATOM 1449 O O . MET A 1 187 ? -12.468 15.020 12.412 1.00 87.81 187 MET A O 1
ATOM 1453 N N . LYS A 1 188 ? -13.040 13.595 14.061 1.00 88.88 188 LYS A N 1
ATOM 1454 C CA . LYS A 1 188 ? -12.762 14.564 15.115 1.00 88.88 188 LYS A CA 1
ATOM 1455 C C . LYS A 1 188 ? -11.256 14.762 15.226 1.00 88.88 188 LYS A C 1
ATOM 1457 O O . LYS A 1 188 ? -10.484 13.812 15.100 1.00 88.88 188 LYS A O 1
ATOM 1462 N N . LYS A 1 189 ? -10.856 15.978 15.584 1.00 91.69 189 LYS A N 1
ATOM 1463 C CA . LYS A 1 189 ? -9.542 16.212 16.181 1.00 91.69 189 LYS A CA 1
ATOM 1464 C C . LYS A 1 189 ? -9.391 15.301 17.419 1.00 91.69 189 LYS A C 1
ATOM 1466 O O . LYS A 1 189 ? -10.338 15.259 18.211 1.00 91.69 189 LYS A O 1
ATOM 1471 N N . PRO A 1 190 ? -8.281 14.556 17.583 1.00 93.81 190 PRO A N 1
ATOM 1472 C CA . PRO A 1 190 ? -8.058 13.730 18.770 1.00 93.81 190 PRO A CA 1
ATOM 1473 C C . PRO A 1 190 ? -7.902 14.595 20.036 1.00 93.81 190 PRO A C 1
ATOM 1475 O O . PRO A 1 190 ? -7.696 15.807 19.927 1.00 93.81 190 PRO A O 1
ATOM 1478 N N . PRO A 1 191 ? -7.975 14.001 21.244 1.00 95.56 191 PRO A N 1
ATOM 1479 C CA . PRO A 1 191 ? -7.724 14.725 22.488 1.00 95.56 191 PRO A CA 1
ATOM 1480 C C . PRO A 1 191 ? -6.318 15.362 22.502 1.00 95.56 191 PRO A C 1
ATOM 1482 O O . PRO A 1 191 ? -5.394 14.751 21.959 1.00 95.56 191 PRO A O 1
ATOM 1485 N N . PRO A 1 192 ? -6.111 16.533 23.142 1.00 94.75 192 PRO A N 1
ATOM 1486 C CA . PRO A 1 192 ? -4.865 17.303 23.013 1.00 94.75 192 PRO A CA 1
ATOM 1487 C C . PRO A 1 192 ? -3.586 16.537 23.375 1.00 94.75 192 PRO A C 1
ATOM 1489 O O . PRO A 1 192 ? -2.574 16.679 22.698 1.00 94.75 192 PRO A O 1
ATOM 1492 N N . ILE A 1 193 ? -3.634 15.683 24.403 1.00 94.31 193 ILE A N 1
ATOM 1493 C CA . ILE A 1 193 ? -2.510 14.823 24.809 1.00 94.31 193 ILE A CA 1
ATOM 1494 C C . ILE A 1 193 ? -2.106 13.884 23.662 1.00 94.31 193 ILE A C 1
ATOM 1496 O O . ILE A 1 193 ? -0.940 13.827 23.274 1.00 94.31 193 ILE A O 1
ATOM 1500 N N . LEU A 1 194 ? -3.081 13.189 23.071 1.00 94.62 194 LEU A N 1
ATOM 1501 C CA . LEU A 1 194 ? -2.849 12.272 21.958 1.00 94.62 194 LEU A CA 1
ATOM 1502 C C . LEU A 1 194 ? -2.417 13.021 20.687 1.00 94.62 194 LEU A C 1
ATOM 1504 O O . LEU A 1 194 ? -1.527 12.559 19.980 1.00 94.62 194 LEU A O 1
ATOM 1508 N N . GLU A 1 195 ? -3.002 14.189 20.408 1.00 94.31 195 GLU A N 1
ATOM 1509 C CA . GLU A 1 195 ? -2.572 15.054 19.304 1.00 94.31 195 GLU A CA 1
ATOM 1510 C C . GLU A 1 195 ? -1.095 15.448 19.434 1.00 94.31 195 GLU A C 1
ATOM 1512 O O . GLU A 1 195 ? -0.333 15.307 18.473 1.00 94.31 195 GLU A O 1
ATOM 1517 N N . ASN A 1 196 ? -0.684 15.886 20.628 1.00 94.25 196 ASN A N 1
ATOM 1518 C CA . ASN A 1 196 ? 0.693 16.265 20.920 1.00 94.25 196 ASN A CA 1
ATOM 1519 C C . ASN A 1 196 ? 1.650 15.083 20.720 1.00 94.25 196 ASN A C 1
ATOM 1521 O O . ASN A 1 196 ? 2.686 15.267 20.093 1.00 94.25 196 ASN A O 1
ATOM 1525 N N . LEU A 1 197 ? 1.279 13.865 21.129 1.00 94.81 197 LEU A N 1
ATOM 1526 C CA . LEU A 1 197 ? 2.078 12.658 20.870 1.00 94.81 197 LEU A CA 1
ATOM 1527 C C . LEU A 1 197 ? 2.215 12.324 19.366 1.00 94.81 197 LEU A C 1
ATOM 1529 O O . LEU A 1 197 ? 3.235 11.775 18.949 1.00 94.81 197 LEU A O 1
ATOM 1533 N N . PHE A 1 198 ? 1.225 12.665 18.531 1.00 92.50 198 PHE A N 1
ATOM 1534 C CA . PHE A 1 198 ? 1.291 12.475 17.071 1.00 92.50 198 PHE A CA 1
ATOM 1535 C C . PHE A 1 198 ? 2.037 13.587 16.314 1.00 92.50 198 PHE A C 1
ATOM 1537 O O . PHE A 1 198 ? 2.538 13.333 15.215 1.00 92.50 198 PHE A O 1
ATOM 1544 N N . LEU A 1 199 ? 2.070 14.814 16.843 1.00 90.38 199 LEU A N 1
ATOM 1545 C CA . LEU A 1 199 ? 2.678 15.987 16.192 1.00 90.38 199 LEU A CA 1
ATOM 1546 C C . LEU A 1 199 ? 4.027 16.413 16.789 1.00 90.38 199 LEU A C 1
ATOM 1548 O O . LEU A 1 199 ? 4.782 17.139 16.135 1.00 90.38 199 LEU A O 1
ATOM 1552 N N . GLY A 1 200 ? 4.324 15.992 18.015 1.00 87.06 200 GLY A N 1
ATOM 1553 C CA . GLY A 1 200 ? 5.481 16.421 18.785 1.00 87.06 200 GLY A CA 1
ATOM 1554 C C . GLY A 1 200 ? 6.811 15.996 18.167 1.00 87.06 200 GLY A C 1
ATOM 1555 O O . GLY A 1 200 ? 6.946 14.950 17.528 1.00 87.06 200 GLY A O 1
ATOM 1556 N N . LYS A 1 201 ? 7.822 16.847 18.358 1.00 88.19 201 LYS A N 1
ATOM 1557 C CA . LYS A 1 201 ? 9.209 16.626 17.904 1.00 88.19 201 LYS A CA 1
ATOM 1558 C C . LYS A 1 201 ? 10.167 16.305 19.059 1.00 88.19 201 LYS A C 1
ATOM 1560 O O . LYS A 1 201 ? 11.355 16.059 18.826 1.00 88.19 201 LYS A O 1
ATOM 1565 N N . ASP A 1 202 ? 9.650 16.328 20.281 1.00 92.25 202 ASP A N 1
ATOM 1566 C CA . ASP A 1 202 ? 10.339 15.992 21.519 1.00 92.25 202 ASP A CA 1
ATOM 1567 C C . ASP A 1 202 ? 10.665 14.480 21.603 1.00 92.25 202 ASP A C 1
ATOM 1569 O O . ASP A 1 202 ? 10.149 13.681 20.810 1.00 92.25 202 ASP A O 1
ATOM 1573 N N . PRO A 1 203 ? 11.534 14.057 22.542 1.00 92.81 203 PRO A N 1
ATOM 1574 C CA . PRO A 1 203 ? 11.909 12.651 22.690 1.00 92.81 203 PRO A CA 1
ATOM 1575 C C . PRO A 1 203 ? 10.742 11.710 23.028 1.00 92.81 203 PRO A C 1
ATOM 1577 O O . PRO A 1 203 ? 10.752 10.567 22.575 1.00 92.81 203 PRO A O 1
ATOM 1580 N N . ILE A 1 204 ? 9.729 12.173 23.770 1.00 93.38 204 ILE A N 1
ATOM 1581 C CA . ILE A 1 204 ? 8.594 11.346 24.205 1.00 93.38 204 ILE A CA 1
ATOM 1582 C C . ILE A 1 204 ? 7.695 11.034 23.005 1.00 93.38 204 ILE A C 1
ATOM 1584 O O . ILE A 1 204 ? 7.371 9.870 22.769 1.00 93.38 204 ILE A O 1
ATOM 1588 N N . SER A 1 205 ? 7.362 12.040 22.194 1.00 93.88 205 SER A N 1
ATOM 1589 C CA . SER A 1 205 ? 6.570 11.866 20.967 1.00 93.88 205 SER A CA 1
ATOM 1590 C C . SER A 1 205 ? 7.297 11.010 19.922 1.00 93.88 205 SER A C 1
ATOM 1592 O O . SER A 1 205 ? 6.685 10.156 19.278 1.00 93.88 205 SER A O 1
ATOM 1594 N N . LYS A 1 206 ? 8.627 11.155 19.794 1.00 91.75 206 LYS A N 1
ATOM 1595 C CA . LYS A 1 206 ? 9.454 10.264 18.956 1.00 91.75 206 LYS A CA 1
ATOM 1596 C C . LYS A 1 206 ? 9.380 8.813 19.435 1.00 91.75 206 LYS A C 1
ATOM 1598 O O . LYS A 1 206 ? 9.004 7.942 18.650 1.00 91.75 206 LYS A O 1
ATOM 1603 N N . HIS A 1 207 ? 9.639 8.575 20.722 1.00 92.38 207 HIS A N 1
ATOM 1604 C CA . HIS A 1 207 ? 9.559 7.249 21.332 1.00 92.38 207 HIS A CA 1
ATOM 1605 C C . HIS A 1 207 ? 8.156 6.633 21.185 1.00 92.38 207 HIS A C 1
ATOM 1607 O O . HIS A 1 207 ? 8.028 5.454 20.844 1.00 92.38 207 HIS A O 1
ATOM 1613 N N . PHE A 1 208 ? 7.096 7.419 21.405 1.00 94.06 208 PHE A N 1
ATOM 1614 C CA . PHE A 1 208 ? 5.711 6.999 21.189 1.00 94.06 208 PHE A CA 1
ATOM 1615 C C . PHE A 1 208 ? 5.487 6.537 19.748 1.00 94.06 208 PHE A C 1
ATOM 1617 O O . PHE A 1 208 ? 5.010 5.424 19.545 1.00 94.06 208 PHE A O 1
ATOM 1624 N N . LEU A 1 209 ? 5.873 7.337 18.749 1.00 92.12 209 LEU A N 1
ATOM 1625 C CA . LEU A 1 209 ? 5.684 7.014 17.331 1.00 92.12 209 LEU A CA 1
ATOM 1626 C C . LEU A 1 209 ? 6.519 5.810 16.857 1.00 92.12 209 LEU A C 1
ATOM 1628 O O . LEU A 1 209 ? 6.089 5.090 15.954 1.00 92.12 209 LEU A O 1
ATOM 1632 N N . GLU A 1 210 ? 7.686 5.567 17.452 1.00 88.69 210 GLU A N 1
ATOM 1633 C CA . GLU A 1 210 ? 8.523 4.388 17.182 1.00 88.69 210 GLU A CA 1
ATOM 1634 C C . GLU A 1 210 ? 7.890 3.097 17.733 1.00 88.69 210 GLU A C 1
ATOM 1636 O O . GLU A 1 210 ? 7.820 2.080 17.030 1.00 88.69 210 GLU A O 1
ATOM 1641 N N . HIS A 1 211 ? 7.337 3.166 18.949 1.00 89.94 211 HIS A N 1
ATOM 1642 C CA . HIS A 1 211 ? 6.741 2.037 19.676 1.00 89.94 211 HIS A CA 1
ATOM 1643 C C . HIS A 1 211 ? 5.200 2.010 19.616 1.00 89.94 211 HIS A C 1
ATOM 1645 O O . HIS A 1 211 ? 4.554 1.267 20.358 1.00 89.94 211 HIS A O 1
ATOM 1651 N N . ILE A 1 212 ? 4.581 2.781 18.710 1.00 92.19 212 ILE A N 1
ATOM 1652 C CA . ILE A 1 212 ? 3.122 3.009 18.658 1.00 92.19 212 ILE A CA 1
ATOM 1653 C C . ILE A 1 212 ? 2.305 1.718 18.508 1.00 92.19 212 ILE A C 1
ATOM 1655 O O . ILE A 1 212 ? 1.170 1.644 18.973 1.00 92.19 212 ILE A O 1
ATOM 1659 N N . ARG A 1 213 ? 2.882 0.658 17.923 1.00 90.56 213 ARG A N 1
ATOM 1660 C CA . ARG A 1 213 ? 2.242 -0.669 17.865 1.00 90.56 213 ARG A CA 1
ATOM 1661 C C . ARG A 1 213 ? 2.074 -1.292 19.252 1.00 90.56 213 ARG A C 1
ATOM 1663 O O . ARG A 1 213 ? 1.002 -1.820 19.530 1.00 90.56 213 ARG A O 1
ATOM 1670 N N . SER A 1 214 ? 3.077 -1.187 20.122 1.00 90.31 214 SER A N 1
ATOM 1671 C CA . SER A 1 214 ? 3.026 -1.698 21.498 1.00 90.31 214 SER A CA 1
ATOM 1672 C C . SER A 1 214 ? 2.065 -0.871 22.353 1.00 90.31 214 SER A C 1
ATOM 1674 O O . SER A 1 214 ? 1.219 -1.445 23.038 1.00 90.31 214 SER A O 1
ATOM 1676 N N . TYR A 1 215 ? 2.102 0.463 22.224 1.00 93.75 215 TYR A N 1
ATOM 1677 C CA . TYR A 1 215 ? 1.122 1.355 22.859 1.00 93.75 215 TYR A CA 1
ATOM 1678 C C . TYR A 1 215 ? -0.315 1.076 22.386 1.00 93.75 215 TYR A C 1
ATOM 1680 O O . TYR A 1 215 ? -1.218 0.975 23.206 1.00 93.75 215 TYR A O 1
ATOM 1688 N N . ASN A 1 216 ? -0.564 0.864 21.090 1.00 94.50 216 ASN A N 1
ATOM 1689 C CA . ASN A 1 216 ? -1.906 0.493 20.630 1.00 94.50 216 ASN A CA 1
ATOM 1690 C C . ASN A 1 216 ? -2.319 -0.904 21.128 1.00 94.50 216 ASN A C 1
ATOM 1692 O O . ASN A 1 216 ? -3.473 -1.110 21.502 1.00 94.50 216 ASN A O 1
ATOM 1696 N N . SER A 1 217 ? -1.391 -1.867 21.148 1.00 91.44 217 SER A N 1
ATOM 1697 C CA . SER A 1 217 ? -1.671 -3.243 21.573 1.00 91.44 217 SER A CA 1
ATOM 1698 C C . SER A 1 217 ? -2.073 -3.331 23.046 1.00 91.44 217 SER A C 1
ATOM 1700 O O . SER A 1 217 ? -3.024 -4.042 23.353 1.00 91.44 217 SER A O 1
ATOM 1702 N N . MET A 1 218 ? -1.418 -2.586 23.947 1.00 90.69 218 MET A N 1
ATOM 1703 C CA . MET A 1 218 ? -1.750 -2.612 25.382 1.00 90.69 218 MET A CA 1
ATOM 1704 C C . MET A 1 218 ? -3.127 -2.014 25.712 1.00 90.69 218 MET A C 1
ATOM 1706 O O . MET A 1 218 ? -3.671 -2.308 26.774 1.00 90.69 218 MET A O 1
ATOM 1710 N N . PHE A 1 219 ? -3.693 -1.187 24.825 1.00 95.25 219 PHE A N 1
ATOM 1711 C CA . PHE A 1 219 ? -5.058 -0.661 24.943 1.00 95.25 219 PHE A CA 1
ATOM 1712 C C . PHE A 1 219 ? -6.078 -1.439 24.094 1.00 95.25 219 PHE A C 1
ATOM 1714 O O . PHE A 1 219 ? -7.276 -1.263 24.266 1.00 95.25 219 PHE A O 1
ATOM 1721 N N . SER A 1 220 ? -5.653 -2.321 23.186 1.00 95.19 220 SER A N 1
ATOM 1722 C CA . SER A 1 220 ? -6.585 -3.056 22.319 1.00 95.19 220 SER A CA 1
ATOM 1723 C C . SER A 1 220 ? -7.538 -3.937 23.139 1.00 95.19 220 SER A C 1
ATOM 1725 O O . SER A 1 220 ? -7.109 -4.668 24.027 1.00 95.19 220 SER A O 1
ATOM 1727 N N . PHE A 1 221 ? -8.830 -3.916 22.814 1.00 95.25 221 PHE A N 1
ATOM 1728 C CA . PHE A 1 221 ? -9.842 -4.789 23.426 1.00 95.25 221 PHE A CA 1
ATOM 1729 C C . PHE A 1 221 ? -9.821 -6.197 22.825 1.00 95.25 221 PHE A C 1
ATOM 1731 O O . PHE A 1 221 ? -10.220 -7.161 23.478 1.00 95.25 221 PHE A O 1
ATOM 1738 N N . THR A 1 222 ? -9.363 -6.311 21.578 1.00 93.75 222 THR A N 1
ATOM 1739 C CA . THR A 1 222 ? -9.283 -7.560 20.821 1.00 93.75 222 THR A CA 1
ATOM 1740 C C . THR A 1 222 ? -7.849 -7.952 20.498 1.00 93.75 222 THR A C 1
ATOM 1742 O O . THR A 1 222 ? -6.960 -7.112 20.339 1.00 93.75 222 THR A O 1
ATOM 1745 N N . SER A 1 223 ? -7.657 -9.258 20.332 1.00 89.62 223 SER A N 1
ATOM 1746 C CA . SER A 1 223 ? -6.461 -9.841 19.728 1.00 89.62 223 SER A CA 1
ATOM 1747 C C . SER A 1 223 ? -6.694 -10.143 18.246 1.00 89.62 223 SER A C 1
ATOM 1749 O O . SER A 1 223 ? -7.794 -10.540 17.853 1.00 89.62 223 SER A O 1
ATOM 1751 N N . MET A 1 224 ? -5.656 -9.995 17.421 1.00 86.50 224 MET A N 1
ATOM 1752 C CA . MET A 1 224 ? -5.689 -10.419 16.018 1.00 86.50 224 MET A CA 1
ATOM 1753 C C . MET A 1 224 ? -5.352 -11.914 15.919 1.00 86.50 224 MET A C 1
ATOM 1755 O O . MET A 1 224 ? -4.299 -12.345 16.379 1.00 86.50 224 MET A O 1
ATOM 1759 N N . GLY A 1 225 ? -6.236 -12.704 15.306 1.00 77.38 225 GLY A N 1
ATOM 1760 C CA . GLY A 1 225 ? -6.095 -14.158 15.150 1.00 77.38 225 GLY A CA 1
ATOM 1761 C C . GLY A 1 225 ? -5.246 -14.610 13.954 1.00 77.38 225 GLY A C 1
ATOM 1762 O O . GLY A 1 225 ? -4.959 -15.800 13.824 1.00 77.38 225 GLY A O 1
ATOM 1763 N N . GLY A 1 226 ? -4.840 -13.687 13.076 1.00 75.94 226 GLY A N 1
ATOM 1764 C CA . GLY A 1 226 ? -3.897 -13.983 11.996 1.00 75.94 226 GLY A CA 1
ATOM 1765 C C . GLY A 1 226 ? -2.471 -14.193 12.521 1.00 75.94 226 GLY A C 1
ATOM 1766 O O . GLY A 1 226 ? -2.063 -13.592 13.514 1.00 75.94 226 GLY A O 1
ATOM 1767 N N . LYS A 1 227 ? -1.676 -15.024 11.838 1.00 79.25 227 LYS A N 1
ATOM 1768 C CA . LYS A 1 227 ? -0.273 -15.267 12.203 1.00 79.25 227 LYS A CA 1
ATOM 1769 C C . LYS A 1 227 ? 0.574 -14.061 11.799 1.00 79.25 227 LYS A C 1
ATOM 1771 O O . LYS A 1 227 ? 0.974 -13.950 10.640 1.00 79.25 227 LYS A O 1
ATOM 1776 N N . ILE A 1 228 ? 0.806 -13.149 12.740 1.00 78.69 228 ILE A N 1
ATOM 1777 C CA . ILE A 1 228 ? 1.744 -12.035 12.568 1.00 78.69 228 ILE A CA 1
ATOM 1778 C C . ILE A 1 228 ? 3.151 -12.626 12.460 1.00 78.69 228 ILE A C 1
ATOM 1780 O O . ILE A 1 228 ? 3.593 -13.342 13.355 1.00 78.69 228 ILE A O 1
ATOM 1784 N N . ASP A 1 229 ? 3.845 -12.336 11.363 1.00 72.88 229 ASP A N 1
ATOM 1785 C CA . ASP A 1 229 ? 5.240 -12.737 11.193 1.00 72.88 229 ASP A CA 1
ATOM 1786 C C . ASP A 1 229 ? 6.152 -11.630 11.739 1.00 72.88 229 ASP A C 1
ATOM 1788 O O . ASP A 1 229 ? 6.370 -10.596 11.100 1.00 72.88 229 ASP A O 1
ATOM 1792 N N . SER A 1 230 ? 6.654 -11.865 12.953 1.00 68.31 230 SER A N 1
ATOM 1793 C CA . SER A 1 230 ? 7.590 -11.004 13.678 1.00 68.31 230 SER A CA 1
ATOM 1794 C C . SER A 1 230 ? 9.053 -11.194 13.268 1.00 68.31 230 SER A C 1
ATOM 1796 O O . SER A 1 230 ? 9.903 -10.494 13.812 1.00 68.31 230 SER A O 1
ATOM 1798 N N . THR A 1 231 ? 9.378 -12.090 12.320 1.00 67.50 231 THR A N 1
ATOM 1799 C CA . THR A 1 231 ? 10.783 -12.322 11.946 1.00 67.50 231 THR A CA 1
ATOM 1800 C C . THR A 1 231 ? 11.441 -11.012 11.496 1.00 67.50 231 THR A C 1
ATOM 1802 O O . THR A 1 231 ? 10.915 -10.350 10.583 1.00 67.50 231 THR A O 1
ATOM 1805 N N . PRO A 1 232 ? 12.566 -10.614 12.128 1.00 60.66 232 PRO A N 1
ATOM 1806 C CA . PRO A 1 232 ? 13.217 -9.349 11.839 1.00 60.66 232 PRO A CA 1
ATOM 1807 C C . PRO A 1 232 ? 13.683 -9.322 10.386 1.00 60.66 232 PRO A C 1
ATOM 1809 O O . PRO A 1 232 ? 14.111 -10.332 9.822 1.00 60.66 232 PRO A O 1
ATOM 1812 N N . ASN A 1 233 ? 13.588 -8.150 9.759 1.00 63.84 233 ASN A N 1
ATOM 1813 C CA . ASN A 1 233 ? 14.018 -7.980 8.380 1.00 63.84 233 ASN A CA 1
ATOM 1814 C C . ASN A 1 233 ? 15.553 -7.963 8.334 1.00 63.84 233 ASN A C 1
ATOM 1816 O O . ASN A 1 233 ? 16.173 -6.924 8.523 1.00 63.84 233 ASN A O 1
ATOM 1820 N N . SER A 1 234 ? 16.167 -9.126 8.109 1.00 50.06 234 SER A N 1
ATOM 1821 C CA . SER A 1 234 ? 17.625 -9.321 8.111 1.00 50.06 234 SER A CA 1
ATOM 1822 C C . SER A 1 234 ? 18.350 -8.753 6.880 1.00 50.06 234 SER A C 1
ATOM 1824 O O . SER A 1 234 ? 19.539 -9.000 6.690 1.00 50.06 234 SER A O 1
ATOM 1826 N N . GLY A 1 235 ? 17.654 -7.992 6.030 1.00 58.69 235 GLY A N 1
ATOM 1827 C CA . GLY A 1 235 ? 18.234 -7.266 4.904 1.00 58.69 235 GLY A CA 1
ATOM 1828 C C . GLY A 1 235 ? 17.878 -5.781 4.929 1.00 58.69 235 GLY A C 1
ATOM 1829 O O . GLY A 1 235 ? 17.015 -5.347 5.684 1.00 58.69 235 GLY A O 1
ATOM 1830 N N . ASN A 1 236 ? 18.501 -5.004 4.038 1.00 58.31 236 ASN A N 1
ATOM 1831 C CA . ASN A 1 236 ? 18.396 -3.535 3.953 1.00 58.31 236 ASN A CA 1
ATOM 1832 C C . ASN A 1 236 ? 17.020 -3.006 3.469 1.00 58.31 236 ASN A C 1
ATOM 1834 O O . ASN A 1 236 ? 16.955 -2.006 2.754 1.00 58.31 236 ASN A O 1
ATOM 1838 N N . ALA A 1 237 ? 15.924 -3.703 3.757 1.00 57.62 237 ALA A N 1
ATOM 1839 C CA . ALA A 1 237 ? 14.571 -3.281 3.423 1.00 57.62 237 ALA A CA 1
ATOM 1840 C C . ALA A 1 237 ? 13.880 -2.673 4.658 1.00 57.62 237 ALA A C 1
ATOM 1842 O O . ALA A 1 237 ? 14.146 -3.119 5.775 1.00 57.62 237 ALA A O 1
ATOM 1843 N N . PRO A 1 238 ? 12.967 -1.696 4.487 1.00 60.97 238 PRO A N 1
ATOM 1844 C CA . PRO A 1 238 ? 12.223 -1.133 5.608 1.00 60.97 238 PRO A CA 1
ATOM 1845 C C . PRO A 1 238 ? 11.472 -2.208 6.417 1.00 60.97 238 PRO A C 1
ATOM 1847 O O . PRO A 1 238 ? 11.088 -3.246 5.862 1.00 60.97 238 PRO A O 1
ATOM 1850 N N . PRO A 1 239 ? 11.221 -1.989 7.720 1.00 65.31 239 PRO A N 1
ATOM 1851 C CA . PRO A 1 239 ? 10.359 -2.865 8.504 1.00 65.31 239 PRO A CA 1
ATOM 1852 C C . PRO A 1 239 ? 8.936 -2.873 7.929 1.00 65.31 239 PRO A C 1
ATOM 1854 O O . PRO A 1 239 ? 8.278 -1.835 7.875 1.00 65.31 239 PRO A O 1
ATOM 1857 N N . ILE A 1 240 ? 8.455 -4.051 7.528 1.00 72.88 240 ILE A N 1
ATOM 1858 C CA . ILE A 1 240 ? 7.105 -4.257 6.983 1.00 72.88 240 ILE A CA 1
ATOM 1859 C C . ILE A 1 240 ? 6.240 -5.066 7.952 1.00 72.88 240 ILE A C 1
ATOM 1861 O O . ILE A 1 240 ? 6.714 -6.018 8.574 1.00 72.88 240 ILE A O 1
ATOM 1865 N N . PHE A 1 241 ? 4.956 -4.721 8.064 1.00 78.94 241 PHE A N 1
ATOM 1866 C CA . PHE A 1 241 ? 3.981 -5.563 8.760 1.00 78.94 241 PHE A CA 1
ATOM 1867 C C . PHE A 1 241 ? 3.575 -6.756 7.877 1.00 78.94 241 PHE A C 1
ATOM 1869 O O . PHE A 1 241 ? 3.055 -6.573 6.776 1.00 78.94 241 PHE A O 1
ATOM 1876 N N . LYS A 1 242 ? 3.813 -7.979 8.365 1.00 78.19 242 LYS A N 1
ATOM 1877 C CA . LYS A 1 242 ? 3.523 -9.245 7.673 1.00 78.19 242 LYS A CA 1
ATOM 1878 C C . LYS A 1 242 ? 2.454 -10.029 8.434 1.00 78.19 242 LYS A C 1
ATOM 1880 O O . LYS A 1 242 ? 2.548 -10.189 9.651 1.00 78.19 242 LYS A O 1
ATOM 1885 N N . LEU A 1 243 ? 1.456 -10.538 7.713 1.00 81.69 243 LEU A N 1
ATOM 1886 C CA . LEU A 1 243 ? 0.330 -11.285 8.273 1.00 81.69 243 LEU A CA 1
ATOM 1887 C C . LEU A 1 243 ? 0.013 -12.500 7.394 1.00 81.69 243 LEU A C 1
ATOM 1889 O O . LEU A 1 243 ? -0.165 -12.361 6.185 1.00 81.69 243 LEU A O 1
ATOM 1893 N N . HIS A 1 244 ? -0.080 -13.680 8.006 1.00 79.19 244 HIS A N 1
ATOM 1894 C CA . HIS A 1 244 ? -0.346 -14.946 7.325 1.00 79.19 244 HIS A CA 1
ATOM 1895 C C . HIS A 1 244 ? -1.602 -15.642 7.868 1.00 79.19 244 HIS A C 1
ATOM 1897 O O . HIS A 1 244 ? -1.960 -15.520 9.040 1.00 79.19 244 HIS A O 1
ATOM 1903 N N . GLY A 1 245 ? -2.240 -16.450 7.019 1.00 79.88 245 GLY A N 1
ATOM 1904 C CA . GLY A 1 245 ? -3.465 -17.176 7.363 1.00 79.88 245 GLY A CA 1
ATOM 1905 C C . GLY A 1 245 ? -4.719 -16.299 7.322 1.00 79.88 245 GLY A C 1
ATOM 1906 O O . GLY A 1 245 ? -4.722 -15.219 6.734 1.00 79.88 245 GLY A O 1
ATOM 1907 N N . GLN A 1 246 ? -5.811 -16.782 7.919 1.00 79.56 246 GLN A N 1
ATOM 1908 C CA . GLN A 1 246 ? -7.040 -15.997 8.024 1.00 79.56 246 GLN A CA 1
ATOM 1909 C C . GLN A 1 246 ? -6.897 -14.963 9.144 1.00 79.56 246 GLN A C 1
ATOM 1911 O O . GLN A 1 246 ? -6.639 -15.334 10.284 1.00 79.56 246 GLN A O 1
ATOM 1916 N N . ASN A 1 247 ? -7.122 -13.688 8.829 1.00 86.19 247 ASN A N 1
ATOM 1917 C CA . ASN A 1 247 ? -7.269 -12.648 9.839 1.00 86.19 247 ASN A CA 1
ATOM 1918 C C . ASN A 1 247 ? -8.718 -12.574 10.352 1.00 86.19 247 ASN A C 1
ATOM 1920 O O . ASN A 1 247 ? -9.666 -12.783 9.592 1.00 86.19 247 ASN A O 1
ATOM 1924 N N . PHE A 1 248 ? -8.862 -12.306 11.645 1.00 86.69 248 PHE A N 1
ATOM 1925 C CA . PHE A 1 248 ? -10.109 -12.071 12.370 1.00 86.69 248 PHE A CA 1
ATOM 1926 C C . PHE A 1 248 ? -9.763 -11.545 13.767 1.00 86.69 248 PHE A C 1
ATOM 1928 O O . PHE A 1 248 ? -8.684 -11.840 14.280 1.00 86.69 248 PHE A O 1
ATOM 1935 N N . HIS A 1 249 ? -10.668 -10.809 14.406 1.00 91.88 249 HIS A N 1
ATOM 1936 C CA . HIS A 1 249 ? -10.482 -10.353 15.785 1.00 91.88 249 HIS A CA 1
ATOM 1937 C C . HIS A 1 249 ? -11.146 -11.313 16.782 1.00 91.88 249 HIS A C 1
ATOM 1939 O O . HIS A 1 249 ? -12.260 -11.797 16.555 1.00 91.88 249 HIS A O 1
ATOM 1945 N N . LEU A 1 250 ? -10.451 -11.585 17.887 1.00 89.94 250 LEU A N 1
ATOM 1946 C CA . LEU A 1 250 ? -10.928 -12.375 19.021 1.00 89.94 250 LEU A CA 1
ATOM 1947 C C . LEU A 1 250 ? -11.053 -11.489 20.266 1.00 89.94 250 LEU A C 1
ATOM 1949 O O . LEU A 1 250 ? -10.102 -10.784 20.615 1.00 89.94 250 LEU A O 1
ATOM 1953 N N . ILE A 1 251 ? -12.186 -11.586 20.960 1.00 90.94 251 ILE A N 1
ATOM 1954 C CA . ILE A 1 251 ? -12.417 -10.987 22.280 1.00 90.94 251 ILE A CA 1
ATOM 1955 C C . ILE A 1 251 ? -12.493 -12.089 23.347 1.00 90.94 251 ILE A C 1
ATOM 1957 O O . ILE A 1 251 ? -12.988 -13.184 23.073 1.00 90.94 251 ILE A O 1
ATOM 1961 N N . GLY A 1 252 ? -11.954 -11.826 24.538 1.00 87.69 252 GLY A N 1
ATOM 1962 C CA . GLY A 1 252 ? -12.025 -12.727 25.694 1.00 87.69 252 GLY A CA 1
ATOM 1963 C C . GLY A 1 252 ? -13.018 -12.245 26.749 1.00 87.69 252 GLY A C 1
ATOM 1964 O O . GLY A 1 252 ? -13.530 -11.131 26.646 1.00 87.69 252 GLY A O 1
ATOM 1965 N N . SER A 1 253 ? -13.256 -13.079 27.764 1.00 89.25 253 SER A N 1
ATOM 1966 C CA . SER A 1 253 ? -14.082 -12.764 28.939 1.00 89.25 253 SER A CA 1
ATOM 1967 C C . SER A 1 253 ? -13.641 -11.488 29.663 1.00 89.25 253 SER A C 1
ATOM 1969 O O . SER A 1 253 ? -12.476 -11.092 29.575 1.00 89.25 253 SER A O 1
ATOM 1971 N N . LEU A 1 254 ? -14.570 -10.861 30.396 1.00 87.12 254 LEU A N 1
ATOM 1972 C CA . LEU A 1 254 ? -14.334 -9.600 31.116 1.00 87.12 254 LEU A CA 1
ATOM 1973 C C . LEU A 1 254 ? -13.237 -9.724 32.183 1.00 87.12 254 LEU A C 1
ATOM 1975 O O . LEU A 1 254 ? -12.440 -8.801 32.346 1.00 87.12 254 LEU A O 1
ATOM 1979 N N . LEU A 1 255 ? -13.167 -10.871 32.863 1.00 86.88 255 LEU A N 1
ATOM 1980 C CA . LEU A 1 255 ? -12.104 -11.217 33.804 1.00 86.88 255 LEU A CA 1
ATOM 1981 C C . LEU A 1 255 ? -11.164 -12.293 33.224 1.00 86.88 255 LEU A C 1
ATOM 1983 O O . LEU A 1 255 ? -11.592 -13.112 32.395 1.00 86.88 255 LEU A O 1
ATOM 1987 N N . PRO A 1 256 ? -9.882 -12.316 33.641 1.00 85.94 256 PRO A N 1
ATOM 1988 C CA . PRO A 1 256 ? -9.006 -13.460 33.419 1.00 85.94 256 PRO A CA 1
ATOM 1989 C C . PRO A 1 256 ? -9.473 -14.677 34.234 1.00 85.94 256 PRO A C 1
ATOM 1991 O O . PRO A 1 256 ? -10.158 -14.545 35.243 1.00 85.94 256 PRO A O 1
ATOM 1994 N N . ALA A 1 257 ? -9.060 -15.871 33.808 1.00 82.88 257 ALA A N 1
ATOM 1995 C CA . ALA A 1 257 ? -9.166 -17.068 34.640 1.00 82.88 257 ALA A CA 1
ATOM 1996 C C . ALA A 1 257 ? -8.126 -17.035 35.776 1.00 82.88 257 ALA A C 1
ATOM 1998 O O . ALA A 1 257 ? -7.083 -16.386 35.640 1.00 82.88 257 ALA A O 1
ATOM 1999 N N . ASP A 1 258 ? -8.379 -17.784 36.849 1.00 77.75 258 ASP A N 1
ATOM 2000 C CA . ASP A 1 258 ? -7.529 -17.808 38.042 1.00 77.75 258 ASP A CA 1
ATOM 2001 C C . ASP A 1 258 ? -6.042 -18.018 37.711 1.00 77.75 258 ASP A C 1
ATOM 2003 O O . ASP A 1 258 ? -5.653 -18.858 36.889 1.00 77.75 258 ASP A O 1
ATOM 2007 N N . SER A 1 259 ? -5.200 -17.194 38.340 1.00 77.38 259 SER A N 1
ATOM 2008 C CA . SER A 1 259 ? -3.743 -17.170 38.147 1.00 77.38 259 SER A CA 1
ATOM 2009 C C . SER A 1 259 ? -3.266 -16.951 36.694 1.00 77.38 259 SER A C 1
ATOM 2011 O O . SER A 1 259 ? -2.116 -17.265 36.369 1.00 77.38 259 SER A O 1
ATOM 2013 N N . LYS A 1 260 ? -4.100 -16.406 35.793 1.00 80.62 260 LYS A N 1
ATOM 2014 C CA . LYS A 1 260 ? -3.676 -15.964 34.451 1.00 80.62 260 LYS A CA 1
ATOM 2015 C C . LYS A 1 260 ? -3.432 -14.458 34.406 1.00 80.62 260 LYS A C 1
ATOM 2017 O O . LYS A 1 260 ? -4.206 -13.669 34.931 1.00 80.62 260 LYS A O 1
ATOM 2022 N N . VAL A 1 261 ? -2.372 -14.068 33.697 1.00 82.88 261 VAL A N 1
ATOM 2023 C CA . VAL A 1 261 ? -2.070 -12.660 33.397 1.00 82.88 261 VAL A CA 1
ATOM 2024 C C . VAL A 1 261 ? -3.212 -12.062 32.555 1.00 82.88 261 VAL A C 1
ATOM 2026 O O . VAL A 1 261 ? -3.550 -12.668 31.530 1.00 82.88 261 VAL A O 1
ATOM 2029 N N . PRO A 1 262 ? -3.784 -10.902 32.935 1.00 85.25 262 PRO A N 1
ATOM 2030 C CA . PRO A 1 262 ? -4.855 -10.243 32.186 1.00 85.25 262 PRO A CA 1
ATOM 2031 C C . PRO A 1 262 ? -4.376 -9.794 30.800 1.00 85.25 262 PRO A C 1
ATOM 2033 O O . PRO A 1 262 ? -3.227 -9.378 30.624 1.00 85.25 262 PRO A O 1
ATOM 2036 N N . LYS A 1 263 ? -5.258 -9.863 29.797 1.00 86.75 263 LYS A N 1
ATOM 2037 C CA . LYS A 1 263 ? -4.948 -9.453 28.417 1.00 86.75 263 LYS A CA 1
ATOM 2038 C C . LYS A 1 263 ? -6.088 -8.677 27.763 1.00 86.75 263 LYS A C 1
ATOM 2040 O O . LYS A 1 263 ? -7.260 -8.973 27.981 1.00 86.75 263 LYS A O 1
ATOM 2045 N N . PHE A 1 264 ? -5.722 -7.745 26.885 1.00 90.31 264 PHE A N 1
ATOM 2046 C CA . PHE A 1 264 ? -6.643 -6.980 26.038 1.00 90.31 264 PHE A CA 1
ATOM 2047 C C . PHE A 1 264 ? -7.786 -6.326 26.841 1.00 90.31 264 PHE A C 1
ATOM 2049 O O . PHE A 1 264 ? -7.516 -5.547 27.755 1.00 90.31 264 PHE A O 1
ATOM 2056 N N . SER A 1 265 ? -9.049 -6.664 26.553 1.00 91.75 265 SER A N 1
ATOM 2057 C CA . SER A 1 265 ? -10.244 -6.169 27.254 1.00 91.75 265 SER A CA 1
ATOM 2058 C C . SER A 1 265 ? -10.182 -6.291 28.784 1.00 91.75 265 SER A C 1
ATOM 2060 O O . SER A 1 265 ? -10.696 -5.419 29.482 1.00 91.75 265 SER A O 1
ATOM 2062 N N . GLN A 1 266 ? -9.518 -7.321 29.316 1.00 90.50 266 GLN A N 1
ATOM 2063 C CA . GLN A 1 266 ? -9.417 -7.576 30.760 1.00 90.50 266 GLN A CA 1
ATOM 2064 C C . GLN A 1 266 ? -8.629 -6.487 31.499 1.00 90.50 266 GLN A C 1
ATOM 2066 O O . GLN A 1 266 ? -8.902 -6.218 32.665 1.00 90.50 266 GLN A O 1
ATOM 2071 N N . LEU A 1 267 ? -7.699 -5.809 30.815 1.00 90.88 267 LEU A N 1
ATOM 2072 C CA . LEU A 1 267 ? -6.873 -4.729 31.376 1.00 90.88 267 LEU A CA 1
ATOM 2073 C C . LEU A 1 267 ? -7.680 -3.455 31.692 1.00 90.88 267 LEU A C 1
ATOM 2075 O O . LEU A 1 267 ? -7.139 -2.507 32.247 1.00 90.88 267 LEU A O 1
ATOM 2079 N N . TYR A 1 268 ? -8.965 -3.407 31.328 1.00 91.50 268 TYR A N 1
ATOM 2080 C CA . TYR A 1 268 ? -9.884 -2.335 31.716 1.00 91.50 268 TYR A CA 1
ATOM 2081 C C . TYR A 1 268 ? -10.657 -2.620 33.014 1.00 91.50 268 TYR A C 1
ATOM 2083 O O . TYR A 1 268 ? -11.341 -1.724 33.512 1.00 91.50 268 TYR A O 1
ATOM 2091 N N . ILE A 1 269 ? -10.578 -3.847 33.542 1.00 88.75 269 ILE A N 1
ATOM 2092 C CA . ILE A 1 269 ? -11.421 -4.334 34.647 1.00 88.75 269 ILE A CA 1
ATOM 2093 C C . ILE A 1 269 ? -10.586 -4.967 35.767 1.00 88.75 269 ILE A C 1
ATOM 2095 O O . ILE A 1 269 ? -10.840 -4.705 36.939 1.00 88.75 269 ILE A O 1
ATOM 2099 N N . TYR A 1 270 ? -9.610 -5.807 35.424 1.00 84.81 270 TYR A N 1
ATOM 2100 C CA . TYR A 1 270 ? -8.778 -6.512 36.394 1.00 84.81 270 TYR A CA 1
ATOM 2101 C C . TYR A 1 270 ? -7.686 -5.596 36.958 1.00 84.81 270 TYR A C 1
ATOM 2103 O O . TYR A 1 270 ? -6.930 -5.020 36.177 1.00 84.81 270 TYR A O 1
ATOM 2111 N N . ASP A 1 271 ? -7.579 -5.534 38.293 1.00 84.06 271 ASP A N 1
ATOM 2112 C CA . ASP A 1 271 ? -6.503 -4.850 39.031 1.00 84.06 271 ASP A CA 1
ATOM 2113 C C . ASP A 1 271 ? -6.211 -3.446 38.472 1.00 84.06 271 ASP A C 1
ATOM 2115 O O . ASP A 1 271 ? -5.165 -3.161 37.881 1.00 84.06 271 ASP A O 1
ATOM 2119 N N . THR A 1 272 ? -7.209 -2.570 38.616 1.00 84.81 272 THR A N 1
ATOM 2120 C CA . THR A 1 272 ? -7.153 -1.194 38.109 1.00 84.81 272 THR A CA 1
ATOM 2121 C C . THR A 1 272 ? -6.147 -0.316 38.855 1.00 84.81 272 THR A C 1
ATOM 2123 O O . THR A 1 272 ? -5.775 0.736 38.341 1.00 84.81 272 THR A O 1
ATOM 2126 N N . GLU A 1 273 ? -5.690 -0.742 40.036 1.00 84.81 273 GLU A N 1
ATOM 2127 C CA . GLU A 1 273 ? -4.634 -0.073 40.805 1.00 84.81 273 GLU A CA 1
ATOM 2128 C C . GLU A 1 273 ? -3.266 -0.259 40.135 1.00 84.81 273 GLU A C 1
ATOM 2130 O O . GLU A 1 273 ? -2.550 0.716 39.916 1.00 84.81 273 GLU A O 1
ATOM 2135 N N . ASN A 1 274 ? -2.934 -1.482 39.700 1.00 87.00 274 ASN A N 1
ATOM 2136 C CA . ASN A 1 274 ? -1.670 -1.778 39.013 1.00 87.00 274 ASN A CA 1
ATOM 2137 C C . ASN A 1 274 ? -1.806 -1.805 37.478 1.00 87.00 274 ASN A C 1
ATOM 2139 O O . ASN A 1 274 ? -0.944 -2.344 36.776 1.00 87.00 274 ASN A O 1
ATOM 2143 N N . GLU A 1 275 ? -2.871 -1.213 36.926 1.00 89.38 275 GLU A N 1
ATOM 2144 C CA . GLU A 1 275 ? -3.228 -1.293 35.503 1.00 89.38 275 GLU A CA 1
ATOM 2145 C C . GLU A 1 275 ? -2.078 -0.916 34.562 1.00 89.38 275 GLU A C 1
ATOM 2147 O O . GLU A 1 275 ? -1.855 -1.590 33.559 1.00 89.38 275 GLU A O 1
ATOM 2152 N N . VAL A 1 276 ? -1.334 0.148 34.875 1.00 89.44 276 VAL A N 1
ATOM 2153 C CA . VAL A 1 276 ? -0.216 0.631 34.047 1.00 89.44 276 VAL A CA 1
ATOM 2154 C C . VAL A 1 276 ? 0.887 -0.429 33.951 1.00 89.44 276 VAL A C 1
ATOM 2156 O O . VAL A 1 276 ? 1.340 -0.765 32.853 1.00 89.44 276 VAL A O 1
ATOM 2159 N N . THR A 1 277 ? 1.255 -1.025 35.086 1.00 88.12 277 THR A N 1
ATOM 2160 C CA . THR A 1 277 ? 2.213 -2.135 35.177 1.00 88.12 277 THR A CA 1
ATOM 2161 C C . THR A 1 277 ? 1.699 -3.366 34.428 1.00 88.12 277 THR A C 1
ATOM 2163 O O . THR A 1 277 ? 2.425 -3.952 33.623 1.00 88.12 277 THR A O 1
ATOM 2166 N N . ASN A 1 278 ? 0.422 -3.716 34.612 1.00 88.31 278 ASN A N 1
ATOM 2167 C CA . ASN A 1 278 ? -0.230 -4.837 33.932 1.00 88.31 278 ASN A CA 1
ATOM 2168 C C . ASN A 1 278 ? -0.265 -4.641 32.401 1.00 88.31 278 ASN A C 1
ATOM 2170 O O . ASN A 1 278 ? 0.066 -5.564 31.652 1.00 88.31 278 ASN A O 1
ATOM 2174 N N . ARG A 1 279 ? -0.561 -3.427 31.916 1.00 89.88 279 ARG A N 1
ATOM 2175 C CA . ARG A 1 279 ? -0.528 -3.058 30.489 1.00 89.88 279 ARG A CA 1
ATOM 2176 C C . ARG A 1 279 ? 0.872 -3.174 29.897 1.00 89.88 279 ARG A C 1
ATOM 2178 O O . ARG A 1 279 ? 1.017 -3.810 28.854 1.00 89.88 279 ARG A O 1
ATOM 2185 N N . ILE A 1 280 ? 1.896 -2.633 30.562 1.00 87.50 280 ILE A N 1
ATOM 2186 C CA . ILE A 1 280 ? 3.297 -2.741 30.118 1.00 87.50 280 ILE A CA 1
ATOM 2187 C C . ILE A 1 280 ? 3.733 -4.212 30.059 1.00 87.50 280 ILE A C 1
ATOM 2189 O O . ILE A 1 280 ? 4.272 -4.654 29.044 1.00 87.50 280 ILE A O 1
ATOM 2193 N N . ASN A 1 281 ? 3.437 -4.996 31.097 1.00 85.12 281 ASN A N 1
ATOM 2194 C CA . ASN A 1 281 ? 3.783 -6.418 31.153 1.00 85.12 281 ASN A CA 1
ATOM 2195 C C . ASN A 1 281 ? 3.038 -7.260 30.102 1.00 85.12 281 ASN A C 1
ATOM 2197 O O . ASN A 1 281 ? 3.584 -8.253 29.628 1.00 85.12 281 ASN A O 1
ATOM 2201 N N . SER A 1 282 ? 1.830 -6.861 29.685 1.00 81.50 282 SER A N 1
ATOM 2202 C CA . SER A 1 282 ? 1.049 -7.587 28.669 1.00 81.50 282 SER A CA 1
ATOM 2203 C C . SER A 1 282 ? 1.648 -7.552 27.253 1.00 81.50 282 SER A C 1
ATOM 2205 O O . SER A 1 282 ? 1.310 -8.412 26.437 1.00 81.50 282 SER A O 1
ATOM 2207 N N . VAL A 1 283 ? 2.526 -6.579 26.964 1.00 79.81 283 VAL A N 1
ATOM 2208 C CA . VAL A 1 283 ? 3.163 -6.370 25.646 1.00 79.81 283 VAL A CA 1
ATOM 2209 C C . VAL A 1 283 ? 4.684 -6.541 25.654 1.00 79.81 283 VAL A C 1
ATOM 2211 O O . VAL A 1 283 ? 5.307 -6.423 24.600 1.00 79.81 283 VAL A O 1
ATOM 2214 N N . ARG A 1 284 ? 5.294 -6.819 26.813 1.00 71.62 284 ARG A N 1
ATOM 2215 C CA . ARG A 1 284 ? 6.705 -7.212 26.898 1.00 71.62 284 ARG A CA 1
ATOM 2216 C C . ARG A 1 284 ? 6.852 -8.653 26.422 1.00 71.62 284 ARG A C 1
ATOM 2218 O O . ARG A 1 284 ? 6.492 -9.586 27.140 1.00 71.62 284 ARG A O 1
ATOM 2225 N N . ASP A 1 285 ? 7.391 -8.827 25.219 1.00 56.44 285 ASP A N 1
ATOM 2226 C CA . ASP A 1 285 ? 7.936 -10.120 24.814 1.00 56.44 285 ASP A CA 1
ATOM 2227 C C . ASP A 1 285 ? 9.156 -10.454 25.686 1.00 56.44 285 ASP A C 1
ATOM 2229 O O . ASP A 1 285 ? 9.825 -9.555 26.203 1.00 56.44 285 ASP A O 1
ATOM 2233 N N . LYS A 1 286 ? 9.450 -11.744 25.876 1.00 49.34 286 LYS A N 1
ATOM 2234 C CA . LYS A 1 286 ? 10.492 -12.176 26.831 1.00 49.34 286 LYS A CA 1
ATOM 2235 C C . LYS A 1 286 ? 11.911 -11.714 26.472 1.00 49.34 286 LYS A C 1
ATOM 2237 O O . LYS A 1 286 ? 12.757 -11.698 27.361 1.00 49.34 286 LYS A O 1
ATOM 2242 N N . ASP A 1 287 ? 12.134 -11.315 25.219 1.00 41.84 287 ASP A N 1
ATOM 2243 C CA . ASP A 1 287 ? 13.452 -11.007 24.654 1.00 41.84 287 ASP A CA 1
ATOM 2244 C C . ASP A 1 287 ? 13.611 -9.553 24.139 1.00 41.84 287 ASP A C 1
ATOM 2246 O O . ASP A 1 287 ? 14.686 -9.201 23.659 1.00 41.84 287 ASP A O 1
ATOM 2250 N N . GLU A 1 288 ? 12.598 -8.674 24.248 1.00 48.69 288 GLU A N 1
ATOM 2251 C CA . GLU A 1 288 ? 12.711 -7.258 23.826 1.00 48.69 288 GLU A CA 1
ATOM 2252 C C . GLU A 1 288 ? 12.682 -6.276 25.014 1.00 48.69 288 GLU A C 1
ATOM 2254 O O . GLU A 1 288 ? 11.633 -5.920 25.558 1.00 48.69 288 GLU A O 1
ATOM 2259 N N . SER A 1 289 ? 13.861 -5.766 25.386 1.00 46.91 289 SER A N 1
ATOM 2260 C CA . SER A 1 289 ? 14.075 -4.821 26.493 1.00 46.91 289 SER A CA 1
ATOM 2261 C C . SER A 1 289 ? 13.700 -3.364 26.157 1.00 46.91 289 SER A C 1
ATOM 2263 O O . SER A 1 289 ? 14.468 -2.435 26.422 1.00 46.91 289 SER A O 1
ATOM 2265 N N . HIS A 1 290 ? 12.527 -3.135 25.564 1.00 58.62 290 HIS A N 1
ATOM 2266 C CA . HIS A 1 290 ? 12.034 -1.785 25.286 1.00 58.62 290 HIS A CA 1
ATOM 2267 C C . HIS A 1 290 ? 11.371 -1.174 26.533 1.00 58.62 290 HIS A C 1
ATOM 2269 O O . HIS A 1 290 ? 10.268 -1.552 26.942 1.00 58.62 290 HIS A O 1
ATOM 2275 N N . ASN A 1 291 ? 12.050 -0.199 27.144 1.00 74.00 291 ASN A N 1
ATOM 2276 C CA . ASN A 1 291 ? 11.549 0.563 28.290 1.00 74.00 291 ASN A CA 1
ATOM 2277 C C . ASN A 1 291 ? 10.471 1.572 27.862 1.00 74.00 291 ASN A C 1
ATOM 2279 O O . ASN A 1 291 ? 10.720 2.770 27.762 1.00 74.00 291 ASN A O 1
ATOM 2283 N N . LEU A 1 292 ? 9.255 1.068 27.631 1.00 85.56 292 LEU A N 1
ATOM 2284 C CA . LEU A 1 292 ? 8.065 1.882 27.385 1.00 85.56 292 LEU A CA 1
ATOM 2285 C C . LEU A 1 292 ? 7.888 2.933 28.493 1.00 85.56 292 LEU A C 1
ATOM 2287 O O . LEU A 1 292 ? 7.831 2.586 29.671 1.00 85.56 292 LEU A O 1
ATOM 2291 N N . HIS A 1 293 ? 7.772 4.210 28.120 1.00 87.81 293 HIS A N 1
ATOM 2292 C CA . HIS A 1 293 ? 7.567 5.297 29.078 1.00 87.81 293 HIS A CA 1
ATOM 2293 C C . HIS A 1 293 ? 6.238 5.141 29.829 1.00 87.81 293 HIS A C 1
ATOM 2295 O O . HIS A 1 293 ? 5.174 5.320 29.233 1.00 87.81 293 HIS A O 1
ATOM 2301 N N . THR A 1 294 ? 6.315 4.887 31.139 1.00 90.75 294 THR A N 1
ATOM 2302 C CA . THR A 1 294 ? 5.176 4.758 32.066 1.00 90.75 294 THR A CA 1
ATOM 2303 C C . THR A 1 294 ? 4.226 5.950 31.979 1.00 90.75 294 THR A C 1
ATOM 2305 O O . THR A 1 294 ? 3.035 5.762 31.760 1.00 90.75 294 THR A O 1
ATOM 2308 N N . ARG A 1 295 ? 4.772 7.174 31.994 1.00 91.69 295 ARG A N 1
ATOM 2309 C CA . ARG A 1 295 ? 4.001 8.418 31.860 1.00 91.69 295 ARG A CA 1
ATOM 2310 C C . ARG A 1 295 ? 3.145 8.471 30.591 1.00 91.69 295 ARG A C 1
ATOM 2312 O O . ARG A 1 295 ? 2.005 8.901 30.644 1.00 91.69 295 AR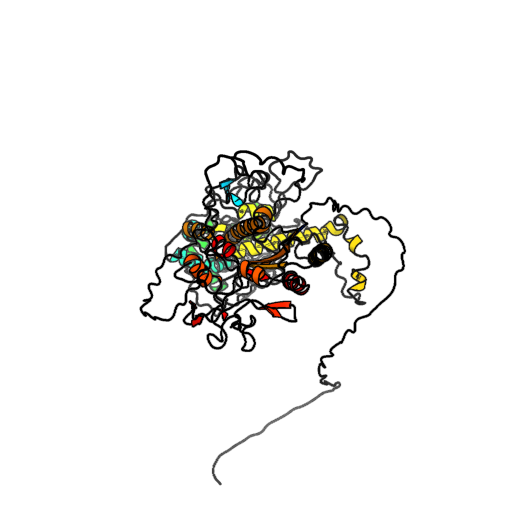G A O 1
ATOM 2319 N N . VAL A 1 296 ? 3.649 7.968 29.460 1.00 94.38 296 VAL A N 1
ATOM 2320 C CA . VAL A 1 296 ? 2.857 7.901 28.216 1.00 94.38 296 VAL A CA 1
ATOM 2321 C C . VAL A 1 296 ? 1.703 6.907 28.360 1.00 94.38 296 VAL A C 1
ATOM 2323 O O . VAL A 1 296 ? 0.629 7.139 27.822 1.00 94.38 296 VAL A O 1
ATOM 2326 N N . VAL A 1 297 ? 1.887 5.807 29.096 1.00 94.75 297 VAL A N 1
ATOM 2327 C CA . VAL A 1 297 ? 0.800 4.855 29.379 1.00 94.75 297 VAL A CA 1
ATOM 2328 C C . VAL A 1 297 ? -0.254 5.482 30.298 1.00 94.75 297 VAL A C 1
ATOM 2330 O O . VAL A 1 297 ? -1.442 5.303 30.047 1.00 94.75 297 VAL A O 1
ATOM 2333 N N . GLU A 1 298 ? 0.156 6.249 31.310 1.00 94.88 298 GLU A N 1
ATOM 2334 C CA . GLU A 1 298 ? -0.737 7.010 32.201 1.00 94.88 298 GLU A CA 1
ATOM 2335 C C . GLU A 1 298 ? -1.538 8.072 31.429 1.00 94.88 298 GLU A C 1
ATOM 2337 O O . GLU A 1 298 ? -2.770 8.048 31.450 1.00 94.88 298 GLU A O 1
ATOM 2342 N N . ASP A 1 299 ? -0.845 8.925 30.667 1.00 95.06 299 ASP A N 1
ATOM 2343 C CA . ASP A 1 299 ? -1.416 9.979 29.821 1.00 95.06 299 ASP A CA 1
ATOM 2344 C C . ASP A 1 299 ? -2.438 9.403 28.814 1.00 95.06 299 ASP A C 1
ATOM 2346 O O . ASP A 1 299 ? -3.541 9.937 28.642 1.00 95.06 299 ASP A O 1
ATOM 2350 N N . LEU A 1 300 ? -2.110 8.275 28.166 1.00 96.50 300 LEU A N 1
ATOM 2351 C CA . LEU A 1 300 ? -3.007 7.572 27.239 1.00 96.50 300 LEU A CA 1
ATOM 2352 C C . LEU A 1 300 ? -4.193 6.911 27.953 1.00 96.50 300 LEU A C 1
ATOM 2354 O O . LEU A 1 300 ? -5.313 6.979 27.442 1.00 96.50 300 LEU A O 1
ATOM 2358 N N . LYS A 1 301 ? -3.975 6.296 29.124 1.00 95.94 301 LYS A N 1
ATOM 2359 C CA . LYS A 1 301 ? -5.039 5.696 29.943 1.00 95.94 301 LYS A CA 1
ATOM 2360 C C . LYS A 1 301 ? -6.060 6.761 30.335 1.00 95.94 301 LYS A C 1
ATOM 2362 O O . LYS A 1 301 ? -7.240 6.578 30.050 1.00 95.94 301 LYS A O 1
ATOM 2367 N N . GLN A 1 302 ? -5.612 7.871 30.928 1.00 95.75 302 GLN A N 1
ATOM 2368 C CA . GLN A 1 302 ? -6.487 8.977 31.323 1.00 95.75 302 GLN A CA 1
ATOM 2369 C C . GLN A 1 302 ? -7.249 9.529 30.113 1.00 95.75 302 GLN A C 1
ATOM 2371 O O . GLN A 1 302 ? -8.477 9.610 30.139 1.00 95.75 302 GLN A O 1
ATOM 2376 N N . THR A 1 303 ? -6.535 9.816 29.018 1.00 96.56 303 THR A N 1
ATOM 2377 C CA . THR A 1 303 ? -7.139 10.306 27.770 1.00 96.56 303 THR A CA 1
ATOM 2378 C C . THR A 1 303 ? -8.271 9.395 27.287 1.00 96.56 303 THR A C 1
ATOM 2380 O O . THR A 1 303 ? -9.339 9.878 26.903 1.00 96.56 303 THR A O 1
ATO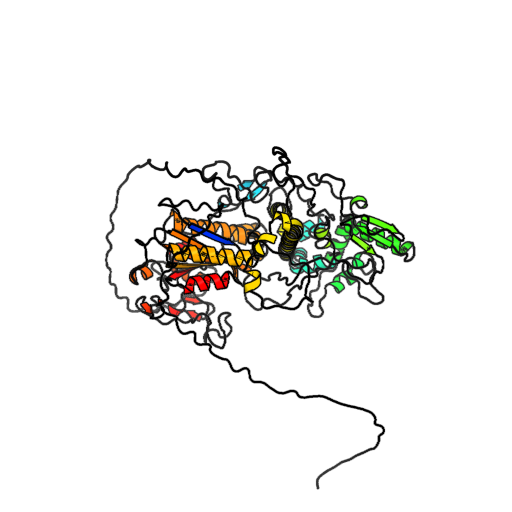M 2383 N N . LEU A 1 304 ? -8.058 8.077 27.302 1.00 97.00 304 LEU A N 1
ATOM 2384 C CA . LEU A 1 304 ? -9.038 7.096 26.844 1.00 97.00 304 LEU A CA 1
ATOM 2385 C C . LEU A 1 304 ? -10.192 6.892 27.842 1.00 97.00 304 LEU A C 1
ATOM 2387 O O . LEU A 1 304 ? -11.335 6.801 27.399 1.00 97.00 304 LEU A O 1
ATOM 2391 N N . ASP A 1 305 ? -9.936 6.883 29.153 1.00 95.19 305 ASP A N 1
ATOM 2392 C CA . ASP A 1 305 ? -10.979 6.821 30.191 1.00 95.19 305 ASP A CA 1
ATOM 2393 C C . ASP A 1 305 ? -11.943 8.027 30.091 1.00 95.19 305 ASP A C 1
ATOM 2395 O O . ASP A 1 305 ? -13.167 7.875 30.162 1.00 95.19 305 ASP A O 1
ATOM 2399 N N . GLU A 1 306 ? -11.407 9.225 29.842 1.00 95.81 306 GLU A N 1
ATOM 2400 C CA . GLU A 1 306 ? -12.179 10.464 29.692 1.00 95.81 306 GLU A CA 1
ATOM 2401 C C . GLU A 1 306 ? -12.972 10.548 28.379 1.00 95.81 306 GLU A C 1
ATOM 2403 O O . GLU A 1 306 ? -14.071 11.112 28.361 1.00 95.81 306 GLU A O 1
ATOM 2408 N N . ASN A 1 307 ? -12.451 10.008 27.270 1.00 95.50 307 ASN A N 1
ATOM 2409 C CA . ASN A 1 307 ? -12.972 10.297 25.925 1.00 95.50 307 ASN A CA 1
ATOM 2410 C C . ASN A 1 307 ? -13.629 9.102 25.216 1.00 95.50 307 ASN A C 1
ATOM 2412 O O . ASN A 1 307 ? -14.552 9.316 24.429 1.00 95.50 307 ASN A O 1
ATOM 2416 N N . ASN A 1 308 ? -13.200 7.866 25.478 1.00 96.38 308 ASN A N 1
ATOM 2417 C CA . ASN A 1 308 ? -13.580 6.703 24.678 1.00 96.38 308 ASN A CA 1
ATOM 2418 C C . ASN A 1 308 ? -14.812 5.981 25.251 1.00 96.38 308 ASN A C 1
ATOM 2420 O O . ASN A 1 308 ? -14.788 5.477 26.376 1.00 96.38 308 ASN A O 1
ATOM 2424 N N . VAL A 1 309 ? -15.902 5.882 24.480 1.00 94.69 309 VAL A N 1
ATOM 2425 C CA . VAL A 1 309 ? -17.146 5.274 24.992 1.00 94.69 309 VAL A CA 1
ATOM 2426 C C . VAL A 1 309 ? -17.085 3.757 25.148 1.00 94.69 309 VAL A C 1
ATOM 2428 O O . VAL A 1 309 ? -17.779 3.213 26.009 1.00 94.69 309 VAL A O 1
ATOM 2431 N N . LEU A 1 310 ? -16.220 3.067 24.397 1.00 94.81 310 LEU A N 1
ATOM 2432 C CA . LEU A 1 310 ? -15.970 1.639 24.606 1.00 94.81 310 LEU A CA 1
ATOM 2433 C C . LEU A 1 310 ? -15.238 1.442 25.937 1.00 94.81 310 LEU A C 1
ATOM 2435 O O . LEU A 1 310 ? -15.673 0.631 26.748 1.00 94.81 310 LEU A O 1
ATOM 2439 N N . VAL A 1 311 ? -14.212 2.252 26.224 1.00 95.69 311 VAL A N 1
ATOM 2440 C CA . VAL A 1 311 ? -13.504 2.209 27.517 1.00 95.69 311 VAL A CA 1
ATOM 2441 C C . VAL A 1 311 ? -14.475 2.436 28.670 1.00 95.69 311 VAL A C 1
ATOM 2443 O O . VAL A 1 311 ? -14.560 1.592 29.558 1.00 95.69 311 VAL A O 1
ATOM 2446 N N . LYS A 1 312 ? -15.291 3.496 28.611 1.00 94.88 312 LYS A N 1
ATOM 2447 C CA . LYS A 1 312 ? -16.328 3.774 29.622 1.00 94.88 312 LYS A CA 1
ATOM 2448 C C . LYS A 1 312 ? -17.290 2.601 29.820 1.00 94.88 312 LYS A C 1
ATOM 2450 O O . LYS A 1 312 ? -17.617 2.279 30.957 1.00 94.88 312 LYS A O 1
ATOM 2455 N N . SER A 1 313 ? -17.686 1.921 28.742 1.00 92.62 313 SER A N 1
ATOM 2456 C CA . SER A 1 313 ? -18.544 0.728 28.813 1.00 92.62 313 SER A CA 1
ATOM 2457 C C . SER A 1 313 ? -17.891 -0.413 29.608 1.00 92.62 313 SER A C 1
ATOM 2459 O O . SER A 1 313 ? -18.535 -1.008 30.471 1.00 92.62 313 SER A O 1
ATOM 2461 N N . PHE A 1 314 ? -16.601 -0.682 29.373 1.00 92.75 314 PHE A N 1
ATOM 2462 C CA . PHE A 1 314 ? -15.845 -1.686 30.133 1.00 92.75 314 PHE A CA 1
ATOM 2463 C C . PHE A 1 314 ? -15.582 -1.249 31.586 1.00 92.75 314 PHE A C 1
ATOM 2465 O O . PHE A 1 314 ? -15.709 -2.078 32.485 1.00 92.75 314 PHE A O 1
ATOM 2472 N N . ARG A 1 315 ? -15.307 0.039 31.851 1.00 92.31 315 ARG A N 1
ATOM 2473 C CA . ARG A 1 315 ? -15.171 0.568 33.226 1.00 92.31 315 ARG A CA 1
ATOM 2474 C C . ARG A 1 315 ? -16.455 0.399 34.039 1.00 92.31 315 ARG A C 1
ATOM 2476 O O . ARG A 1 315 ? -16.393 -0.077 35.167 1.00 92.31 315 ARG A O 1
ATOM 2483 N N . ILE A 1 316 ? -17.612 0.728 33.457 1.00 89.06 316 ILE A N 1
ATOM 2484 C CA . ILE A 1 316 ? -18.925 0.557 34.103 1.00 89.06 316 ILE A CA 1
ATOM 2485 C C . ILE A 1 316 ? -19.197 -0.925 34.395 1.00 89.06 316 ILE A C 1
ATOM 2487 O O . ILE A 1 316 ? -19.643 -1.257 35.492 1.00 89.06 316 ILE A O 1
ATOM 2491 N N . ALA A 1 317 ? -18.894 -1.824 33.450 1.00 87.69 317 ALA A N 1
ATOM 2492 C CA . ALA A 1 317 ? -19.012 -3.265 33.677 1.00 87.69 317 ALA A CA 1
ATOM 2493 C C . ALA A 1 317 ? -18.109 -3.736 34.833 1.00 87.69 317 ALA A C 1
ATOM 2495 O O . ALA A 1 317 ? -18.577 -4.448 35.719 1.00 87.69 317 ALA A O 1
ATOM 2496 N N . GLY A 1 318 ? -16.850 -3.285 34.877 1.00 87.31 318 GLY A N 1
ATOM 2497 C CA . GLY A 1 318 ? -15.914 -3.617 35.953 1.00 87.31 318 GLY A CA 1
ATOM 2498 C C . GLY A 1 318 ? -16.358 -3.122 37.332 1.00 87.31 318 GLY A C 1
ATOM 2499 O O . GLY A 1 318 ? -16.347 -3.896 38.287 1.00 87.31 318 GLY A O 1
ATOM 2500 N N . GLN A 1 319 ? -16.838 -1.878 37.427 1.00 86.50 319 GLN A N 1
ATOM 2501 C CA . GLN A 1 319 ? -17.397 -1.325 38.667 1.00 86.50 319 GLN A CA 1
ATOM 2502 C C . GLN A 1 319 ? -18.580 -2.156 39.185 1.00 86.50 319 GLN A C 1
ATOM 2504 O O . GLN A 1 319 ? -18.650 -2.445 40.377 1.00 86.50 319 GLN A O 1
ATOM 2509 N N . LYS A 1 320 ? -19.488 -2.598 38.302 1.00 83.00 320 LYS A N 1
ATOM 2510 C CA . LYS A 1 320 ? -20.615 -3.464 38.692 1.00 83.00 320 LYS A CA 1
ATOM 2511 C C . LYS A 1 320 ? -20.156 -4.840 39.177 1.00 83.00 320 LYS A C 1
ATOM 2513 O O . LYS A 1 320 ? -20.649 -5.314 40.194 1.00 83.00 320 LYS A O 1
ATOM 2518 N N . ILE A 1 321 ? -19.197 -5.458 38.483 1.00 83.75 321 ILE A N 1
ATOM 2519 C CA . ILE A 1 321 ? -18.635 -6.768 38.855 1.00 83.75 321 ILE A CA 1
ATOM 2520 C C . ILE A 1 321 ? -17.987 -6.716 40.248 1.00 83.75 321 ILE A C 1
ATOM 2522 O O . ILE A 1 321 ? -18.180 -7.642 41.038 1.00 83.75 321 ILE A O 1
ATOM 2526 N N . HIS A 1 322 ? -17.266 -5.631 40.553 1.00 82.00 322 HIS A N 1
ATOM 2527 C CA . HIS A 1 322 ? -16.634 -5.416 41.856 1.00 82.00 322 HIS A CA 1
ATOM 2528 C C . HIS A 1 322 ? -17.667 -5.135 42.963 1.00 82.00 322 HIS A C 1
ATOM 2530 O O . HIS A 1 322 ? -17.614 -5.756 44.021 1.00 82.00 322 HIS A O 1
ATOM 2536 N N . ASN A 1 323 ? -18.648 -4.262 42.704 1.00 80.31 323 ASN A N 1
ATOM 2537 C CA . ASN A 1 323 ? -19.623 -3.829 43.712 1.00 80.31 323 ASN A CA 1
ATOM 2538 C C . ASN A 1 323 ? -20.714 -4.872 44.019 1.00 80.31 323 ASN A C 1
ATOM 2540 O O . ASN A 1 323 ? -21.188 -4.940 45.149 1.00 80.31 323 ASN A O 1
ATOM 2544 N N . GLU A 1 324 ? -21.158 -5.656 43.030 1.00 71.19 324 GLU A N 1
ATOM 2545 C CA . GLU A 1 324 ? -22.295 -6.583 43.181 1.00 71.19 324 GLU A CA 1
ATOM 2546 C C . GLU A 1 324 ? -21.891 -8.047 43.438 1.00 71.19 324 GLU A C 1
ATOM 2548 O O . GLU A 1 324 ? -22.771 -8.904 43.559 1.00 71.19 324 GLU A O 1
ATOM 2553 N N . GLY A 1 325 ? -20.588 -8.338 43.522 1.00 64.31 325 GLY A N 1
ATOM 2554 C CA . GLY A 1 325 ? -20.055 -9.657 43.871 1.00 64.31 325 GLY A CA 1
ATOM 2555 C C . GLY A 1 325 ? -20.221 -10.712 42.772 1.00 64.31 325 GLY A C 1
ATOM 2556 O O . GLY A 1 325 ? -21.025 -11.626 42.913 1.00 64.31 325 GLY A O 1
ATOM 2557 N N . CYS A 1 326 ? -19.441 -10.593 41.689 1.00 62.47 326 CYS A N 1
ATOM 2558 C CA . CYS A 1 326 ? -19.169 -11.649 40.693 1.00 62.47 326 CYS A CA 1
ATOM 2559 C C . CYS A 1 326 ? -20.377 -12.496 40.212 1.00 62.47 326 CYS A C 1
ATOM 2561 O O . CYS A 1 326 ? -20.287 -13.714 40.056 1.00 62.47 326 CYS A O 1
ATOM 2563 N N . LYS A 1 327 ? -21.517 -11.849 39.948 1.00 63.19 327 LYS A N 1
ATOM 2564 C CA . LYS A 1 327 ? -22.671 -12.476 39.280 1.00 63.19 327 LYS A CA 1
ATOM 2565 C C . LYS A 1 327 ? -22.387 -12.683 37.782 1.00 63.19 327 LYS A C 1
ATOM 2567 O O . LYS A 1 327 ? -21.452 -12.096 37.229 1.00 63.19 327 LYS A O 1
ATOM 2572 N N . ASP A 1 328 ? -23.204 -13.501 37.115 1.00 72.50 328 ASP A N 1
ATOM 2573 C CA . ASP A 1 328 ? -23.122 -13.702 35.661 1.00 72.50 328 ASP A CA 1
ATOM 2574 C C . ASP A 1 328 ? -23.587 -12.440 34.907 1.00 72.50 328 ASP A C 1
ATOM 2576 O O . ASP A 1 328 ? -24.772 -12.236 34.619 1.00 72.50 328 ASP A O 1
ATOM 2580 N N . PHE A 1 329 ? -22.623 -11.555 34.655 1.00 78.81 329 PHE A N 1
ATOM 2581 C CA . PHE A 1 329 ? -22.771 -10.308 33.924 1.00 78.81 329 PHE A CA 1
ATOM 2582 C C . PHE A 1 329 ? -22.325 -10.499 32.478 1.00 78.81 329 PHE A C 1
ATOM 2584 O O . PHE A 1 329 ? -21.277 -11.078 32.181 1.00 78.81 329 PHE A O 1
ATOM 2591 N N . LYS A 1 330 ? -23.109 -9.936 31.562 1.00 82.94 330 LYS A N 1
ATOM 2592 C CA . LYS A 1 330 ? -22.838 -9.983 30.128 1.00 82.94 330 LYS A CA 1
ATOM 2593 C C . LYS A 1 330 ? -22.819 -8.557 29.584 1.00 82.94 330 LYS A C 1
ATOM 2595 O O . LYS A 1 330 ? -23.835 -7.860 29.583 1.00 82.94 330 LYS A O 1
ATOM 2600 N N . LEU A 1 331 ? -21.647 -8.102 29.140 1.00 85.62 331 LEU A N 1
ATOM 2601 C CA . LEU A 1 331 ? -21.486 -6.827 28.443 1.00 85.62 331 LEU A CA 1
ATOM 2602 C C . LEU A 1 331 ? -21.805 -7.043 26.963 1.00 85.62 331 LEU A C 1
ATOM 2604 O O . LEU A 1 331 ? -21.048 -7.684 26.236 1.00 85.62 331 LEU A O 1
ATOM 2608 N N . ARG A 1 332 ? -22.931 -6.498 26.515 1.00 86.31 332 ARG A N 1
ATOM 2609 C CA . ARG A 1 332 ? -23.389 -6.580 25.132 1.00 86.31 332 ARG A CA 1
ATOM 2610 C C . ARG A 1 332 ? -22.972 -5.322 24.380 1.00 86.31 332 ARG A C 1
ATOM 2612 O O . ARG A 1 332 ? -23.573 -4.272 24.585 1.00 86.31 332 ARG A O 1
ATOM 2619 N N . LEU A 1 333 ? -21.992 -5.427 23.486 1.00 86.88 333 LEU A N 1
ATOM 2620 C CA . LEU A 1 333 ? -21.700 -4.380 22.509 1.00 86.88 333 LEU A CA 1
ATOM 2621 C C . LEU A 1 333 ? -22.705 -4.481 21.356 1.00 86.88 333 LEU A C 1
ATOM 2623 O O . LEU A 1 333 ? -22.849 -5.529 20.722 1.00 86.88 333 LEU A O 1
ATOM 2627 N N . ILE A 1 334 ? -23.422 -3.390 21.116 1.00 82.69 334 ILE A N 1
ATOM 2628 C CA . ILE A 1 334 ? -24.563 -3.331 20.206 1.00 82.69 334 ILE A CA 1
ATOM 2629 C C . ILE A 1 334 ? -24.049 -3.197 18.765 1.00 82.69 334 ILE A C 1
ATOM 2631 O O . ILE A 1 334 ? -23.264 -2.296 18.465 1.00 82.69 334 ILE A O 1
ATOM 2635 N N . GLY A 1 335 ? -24.512 -4.057 17.853 1.00 78.06 335 GLY A N 1
ATOM 2636 C CA . GLY A 1 335 ? -24.088 -4.081 16.449 1.00 78.06 335 GLY A CA 1
ATOM 2637 C C . GLY A 1 335 ? -24.986 -3.300 15.485 1.00 78.06 335 GLY A C 1
ATOM 2638 O O . GLY A 1 335 ? -24.622 -3.120 14.320 1.00 78.06 335 GLY A O 1
ATOM 2639 N N . ARG A 1 336 ? -26.156 -2.833 15.942 1.00 78.50 336 ARG A N 1
ATOM 2640 C CA . ARG A 1 336 ? -27.065 -1.935 15.204 1.00 78.50 336 ARG A CA 1
ATOM 2641 C C . ARG A 1 336 ? -27.041 -0.533 15.821 1.00 78.50 336 ARG A C 1
ATOM 2643 O O . ARG A 1 336 ? -26.978 -0.387 17.033 1.00 78.50 336 ARG A O 1
ATOM 2650 N N . ARG A 1 337 ? -27.126 0.500 14.984 1.00 77.19 337 ARG A N 1
ATOM 2651 C CA . ARG A 1 337 ? -27.139 1.915 15.391 1.00 77.19 337 ARG A CA 1
ATOM 2652 C C . ARG A 1 337 ? -28.397 2.587 14.853 1.00 77.19 337 ARG A C 1
ATOM 2654 O O . ARG A 1 337 ? -28.802 2.300 13.730 1.00 77.19 337 ARG A O 1
ATOM 2661 N N . SER A 1 338 ? -28.986 3.483 15.636 1.00 69.81 338 SER A N 1
ATOM 2662 C CA . SER A 1 338 ? -30.207 4.227 15.293 1.00 69.81 338 SER A CA 1
ATOM 2663 C C . SER A 1 338 ? -29.938 5.513 14.499 1.00 69.81 338 SER A C 1
ATOM 2665 O O . SER A 1 338 ? -30.731 5.863 13.629 1.00 69.81 338 SER A O 1
ATOM 2667 N N . GLY A 1 339 ? -28.827 6.213 14.759 1.00 69.94 339 GLY A N 1
ATOM 2668 C CA . GLY A 1 339 ? -28.489 7.479 14.091 1.00 69.94 339 GLY A CA 1
ATOM 2669 C C . GLY A 1 339 ? -28.004 7.339 12.637 1.00 69.94 339 GLY A C 1
ATOM 2670 O O . GLY A 1 339 ? -27.392 6.326 12.273 1.00 69.94 339 GLY A O 1
ATOM 2671 N N . ASP A 1 340 ? -28.225 8.383 11.818 1.00 72.25 340 ASP A N 1
ATOM 2672 C CA . ASP A 1 340 ? -27.733 8.467 10.428 1.00 72.25 340 ASP A CA 1
ATOM 2673 C C . ASP A 1 340 ? -26.191 8.428 10.415 1.00 72.25 340 ASP A C 1
ATOM 2675 O O . ASP A 1 340 ? -25.540 9.287 11.014 1.00 72.25 340 ASP A O 1
ATOM 2679 N N . PRO A 1 341 ? -25.563 7.457 9.730 1.00 73.19 341 PRO A N 1
ATOM 2680 C CA . PRO A 1 341 ? -24.108 7.328 9.727 1.00 73.19 341 PRO A CA 1
ATOM 2681 C C . PRO A 1 341 ? -23.376 8.397 8.900 1.00 73.19 341 PRO A C 1
ATOM 2683 O O . PRO A 1 341 ? -22.145 8.409 8.857 1.00 73.19 341 PRO A O 1
ATOM 2686 N N . ARG A 1 342 ? -24.101 9.271 8.192 1.00 71.00 342 ARG A N 1
ATOM 2687 C CA . ARG A 1 342 ? -23.525 10.399 7.441 1.00 71.00 342 ARG A CA 1
ATOM 2688 C C . ARG A 1 342 ? -23.453 11.678 8.273 1.00 71.00 342 ARG A C 1
ATOM 2690 O O . ARG A 1 342 ? -22.767 12.614 7.861 1.00 71.00 342 ARG A O 1
ATOM 2697 N N . THR A 1 343 ? -24.155 11.738 9.405 1.00 64.75 343 THR A N 1
ATOM 2698 C CA . THR A 1 343 ? -24.071 12.851 10.358 1.00 64.75 343 THR A CA 1
ATOM 2699 C C . THR A 1 343 ? -22.951 12.631 11.367 1.00 64.75 343 THR A C 1
ATOM 2701 O O . THR A 1 343 ? -22.585 11.499 11.676 1.00 64.75 343 THR A O 1
ATOM 2704 N N . TYR A 1 344 ? -22.392 13.729 11.874 1.00 57.09 344 TYR A N 1
ATOM 2705 C CA . TYR A 1 344 ? -21.369 13.695 12.911 1.00 57.09 344 TYR A CA 1
ATOM 2706 C C . TYR A 1 344 ? -22.029 13.441 14.278 1.00 57.09 344 TYR A C 1
ATOM 2708 O O . TYR A 1 344 ? -22.279 14.364 15.046 1.00 57.09 344 TYR A O 1
ATOM 2716 N N . ASN A 1 345 ? -22.331 12.174 14.562 1.00 60.56 345 ASN A N 1
ATOM 2717 C CA . ASN A 1 345 ? -22.827 11.731 15.861 1.00 60.56 345 ASN A CA 1
ATOM 2718 C C . ASN A 1 345 ? -21.731 10.877 16.502 1.00 60.56 345 ASN A C 1
ATOM 2720 O O . ASN A 1 345 ? -21.465 9.767 16.038 1.00 60.56 345 ASN A O 1
ATOM 2724 N N . LEU A 1 346 ? -21.071 11.397 17.542 1.00 68.06 346 LEU A N 1
ATOM 2725 C CA . LEU A 1 346 ? -20.249 10.540 18.395 1.00 68.06 346 LEU A CA 1
ATOM 2726 C C . LEU A 1 346 ? -21.184 9.567 19.122 1.00 68.06 346 LEU A C 1
ATOM 2728 O O . LEU A 1 346 ? -22.186 10.029 19.671 1.00 68.06 346 LEU A O 1
ATOM 2732 N N . PRO A 1 347 ? -20.879 8.261 19.145 1.00 70.75 347 PRO A N 1
ATOM 2733 C CA . PRO A 1 347 ? -21.695 7.312 19.883 1.00 70.75 347 PRO A CA 1
ATOM 2734 C C . PRO A 1 347 ? -21.718 7.651 21.376 1.00 70.75 347 PRO A C 1
ATOM 2736 O O . PRO A 1 347 ? -20.684 7.985 21.954 1.00 70.75 347 PRO A O 1
ATOM 2739 N N . SER A 1 348 ? -22.877 7.510 22.012 1.00 75.75 348 SER A N 1
ATOM 2740 C CA . SER A 1 348 ? -23.007 7.477 23.472 1.00 75.75 348 SER A CA 1
ATOM 2741 C C . SER A 1 348 ? -22.804 6.059 24.021 1.00 75.75 348 SER A C 1
ATOM 2743 O O . SER A 1 348 ? -22.948 5.071 23.301 1.00 75.75 348 SER A O 1
ATOM 2745 N N . VAL A 1 349 ? -22.498 5.938 25.320 1.00 64.44 349 VAL A N 1
ATOM 2746 C CA . VAL A 1 349 ? -22.298 4.637 25.995 1.00 64.44 349 VAL A CA 1
ATOM 2747 C C . VAL A 1 349 ? -23.514 3.717 25.811 1.00 64.44 349 VAL A C 1
ATOM 2749 O O . VAL A 1 349 ? -23.348 2.554 25.460 1.00 64.44 349 VAL A O 1
ATOM 2752 N N . SER A 1 350 ? -24.732 4.250 25.947 1.00 67.56 350 SER A N 1
ATOM 2753 C CA . SER A 1 350 ? -25.992 3.514 25.767 1.00 67.56 350 SER A CA 1
ATOM 2754 C C . SER A 1 350 ? -26.288 3.090 24.322 1.00 67.56 350 SER A C 1
ATOM 2756 O O . SER A 1 350 ? -27.082 2.179 24.111 1.00 67.56 350 SER A O 1
ATOM 2758 N N . GLU A 1 351 ? -25.667 3.717 23.318 1.00 69.00 351 GLU A N 1
ATOM 2759 C CA . GLU A 1 351 ? -25.793 3.313 21.906 1.00 69.00 351 GLU A CA 1
ATOM 2760 C C . GLU A 1 351 ? -24.771 2.246 21.489 1.00 69.00 351 GLU A C 1
ATOM 2762 O O . GLU A 1 351 ? -24.977 1.568 20.476 1.00 69.00 351 GLU A O 1
ATOM 2767 N N . VAL A 1 352 ? -23.665 2.103 22.231 1.00 73.50 352 VAL A N 1
ATOM 2768 C CA . VAL A 1 352 ? -22.611 1.112 21.945 1.00 73.50 352 VAL A CA 1
ATOM 2769 C C . VAL A 1 352 ? -22.669 -0.108 22.838 1.00 73.50 352 VAL A C 1
ATOM 2771 O O . VAL A 1 352 ? -22.229 -1.164 22.393 1.00 73.50 352 VAL A O 1
ATOM 2774 N N . ALA A 1 353 ? -23.193 0.009 24.058 1.00 76.88 353 ALA A N 1
ATOM 2775 C CA . ALA A 1 353 ? -23.179 -1.069 25.029 1.00 76.88 353 ALA A CA 1
ATOM 2776 C C . ALA A 1 353 ? -24.428 -1.099 25.919 1.00 76.88 353 ALA A C 1
ATOM 2778 O O . ALA A 1 353 ? -24.942 -0.071 26.356 1.00 76.88 353 ALA A O 1
ATOM 2779 N N . ALA A 1 354 ? -24.854 -2.314 26.253 1.00 76.31 354 ALA A N 1
ATOM 2780 C CA . ALA A 1 354 ? -25.824 -2.605 27.298 1.00 76.31 354 ALA A CA 1
ATOM 2781 C C . ALA A 1 354 ? -25.234 -3.637 28.270 1.00 76.31 354 ALA A C 1
ATOM 2783 O O . ALA A 1 354 ? -24.529 -4.559 27.856 1.00 76.31 354 ALA A O 1
ATOM 2784 N N . LEU A 1 355 ? -25.531 -3.498 29.563 1.00 71.62 355 LEU A N 1
ATOM 2785 C CA . LEU A 1 355 ? -25.185 -4.499 30.571 1.00 71.62 355 LEU A CA 1
ATOM 2786 C C . LEU A 1 355 ? -26.406 -5.385 30.833 1.00 71.62 355 LEU A C 1
ATOM 2788 O O . LEU A 1 355 ? -27.480 -4.871 31.140 1.00 71.62 355 LEU A O 1
ATOM 2792 N N . VAL A 1 356 ? -26.231 -6.699 30.713 1.00 72.44 356 VAL A N 1
ATOM 2793 C CA . VAL A 1 356 ? -27.279 -7.710 30.903 1.00 72.44 356 VAL A CA 1
ATOM 2794 C C . VAL A 1 356 ? -26.919 -8.590 32.103 1.00 72.44 356 VAL A C 1
ATOM 2796 O O . VAL A 1 356 ? -25.742 -8.877 32.332 1.00 72.44 356 VAL A O 1
ATOM 2799 N N . VAL A 1 357 ? -27.932 -9.000 32.867 1.00 61.62 357 VAL A N 1
ATOM 2800 C CA . VAL A 1 357 ? -27.812 -9.874 34.044 1.00 61.62 357 VAL A CA 1
ATOM 2801 C C . VAL A 1 357 ? -28.681 -11.111 33.817 1.00 61.62 357 VAL A C 1
ATOM 2803 O O . VAL A 1 357 ? -29.872 -10.962 33.547 1.00 61.62 357 VAL A O 1
ATOM 2806 N N . GLY A 1 358 ? -28.098 -12.307 33.944 1.00 61.78 358 GLY A N 1
ATOM 2807 C CA . GLY A 1 358 ? -28.812 -13.588 33.845 1.00 61.78 358 GLY A CA 1
ATOM 2808 C C . GLY A 1 358 ? -28.880 -14.214 32.443 1.00 61.78 358 GLY A C 1
ATOM 2809 O O . GLY A 1 358 ? -28.121 -13.866 31.530 1.00 61.78 358 GLY A O 1
ATOM 2810 N N . ASP A 1 359 ? -29.787 -15.183 32.292 1.00 54.09 359 ASP A N 1
ATOM 2811 C CA . ASP A 1 359 ? -29.982 -15.935 31.051 1.00 54.09 359 ASP A CA 1
ATOM 2812 C C . ASP A 1 359 ? -30.704 -15.098 29.991 1.00 54.09 359 ASP A C 1
ATOM 2814 O O . ASP A 1 359 ? -31.803 -14.584 30.201 1.00 54.09 359 ASP A O 1
ATOM 2818 N N . PHE A 1 360 ? -30.070 -14.968 28.826 1.00 55.91 360 PHE A N 1
ATOM 2819 C CA . PHE A 1 360 ? -30.540 -14.135 27.726 1.00 55.91 360 PHE A CA 1
ATOM 2820 C C . PHE A 1 360 ? -30.454 -14.900 26.406 1.00 55.91 360 PHE A C 1
ATOM 2822 O O . PHE A 1 360 ? -29.458 -15.573 26.135 1.00 55.91 360 PHE A O 1
ATOM 2829 N N . ASP A 1 361 ? -31.479 -14.772 25.564 1.00 51.09 361 ASP A N 1
ATOM 2830 C CA . ASP A 1 361 ? -31.514 -15.446 24.270 1.00 51.09 361 ASP A CA 1
ATOM 2831 C C . ASP A 1 361 ? -30.521 -14.810 23.278 1.00 51.09 361 ASP A C 1
ATOM 2833 O O . ASP A 1 361 ? -30.657 -13.658 22.853 1.00 51.09 361 ASP A O 1
ATOM 2837 N N . LEU A 1 362 ? -29.525 -15.602 22.874 1.00 50.59 362 LEU A N 1
ATOM 2838 C CA . LEU A 1 362 ? -28.502 -15.244 21.887 1.00 50.59 362 LEU A CA 1
ATOM 2839 C C . LEU A 1 362 ? -29.076 -14.985 20.477 1.00 50.59 362 LEU A C 1
ATOM 2841 O O . LEU A 1 362 ? -28.352 -14.485 19.614 1.00 50.59 362 LEU A O 1
ATOM 2845 N N . SER A 1 363 ? -30.357 -15.282 20.225 1.00 47.62 363 SER A N 1
ATOM 2846 C CA . SER A 1 363 ? -31.048 -14.945 18.970 1.00 47.62 363 SER A CA 1
ATOM 2847 C C . SER A 1 363 ? -31.203 -13.431 18.742 1.00 47.62 363 SER A C 1
ATOM 2849 O O . SER A 1 363 ? -31.279 -12.971 17.597 1.00 47.62 363 SER A O 1
ATOM 2851 N N . LEU A 1 364 ? -31.203 -12.633 19.816 1.00 44.28 364 LEU A N 1
ATOM 2852 C CA . LEU A 1 364 ? -31.505 -11.201 19.803 1.00 44.28 364 LEU A CA 1
ATOM 2853 C C . LEU A 1 364 ? -30.324 -10.329 19.338 1.00 44.28 364 LEU A C 1
ATOM 2855 O O . LEU A 1 364 ? -29.936 -9.396 20.035 1.00 44.28 364 LEU A O 1
ATOM 2859 N N . GLY A 1 365 ? -29.792 -10.558 18.132 1.00 55.00 365 GLY A N 1
ATOM 2860 C CA . GLY A 1 365 ? -28.894 -9.613 17.447 1.00 55.00 365 GLY A CA 1
ATOM 2861 C C . GLY A 1 365 ? -27.802 -10.260 16.594 1.00 55.00 365 GLY A C 1
ATOM 2862 O O . GLY A 1 365 ? -26.728 -10.567 17.091 1.00 55.00 365 GLY A O 1
ATOM 2863 N N . GLU A 1 366 ? -28.013 -10.348 15.274 1.00 59.34 366 GLU A N 1
ATOM 2864 C CA . GLU A 1 366 ? -27.129 -11.014 14.283 1.00 59.34 366 GLU A CA 1
ATOM 2865 C C . GLU A 1 366 ? -25.656 -10.526 14.208 1.00 59.34 366 GLU A C 1
ATOM 2867 O O . GLU A 1 366 ? -24.879 -10.999 13.368 1.00 59.34 366 GLU A O 1
ATOM 2872 N N . ARG A 1 367 ? -25.272 -9.507 14.986 1.00 72.69 367 ARG A N 1
ATOM 2873 C CA . ARG A 1 367 ? -23.956 -8.843 14.933 1.00 72.69 367 ARG A CA 1
ATOM 2874 C C . ARG A 1 367 ? -23.389 -8.451 16.291 1.00 72.69 367 ARG A C 1
ATOM 2876 O O . ARG A 1 367 ? -22.229 -8.052 16.324 1.00 72.69 367 ARG A O 1
ATOM 2883 N N . ASP A 1 368 ? -24.193 -8.497 17.344 1.00 80.06 368 ASP A N 1
ATOM 2884 C CA . ASP A 1 368 ? -23.822 -7.969 18.653 1.00 80.06 368 ASP A CA 1
ATOM 2885 C C . ASP A 1 368 ? -22.722 -8.843 19.274 1.00 80.06 368 ASP A C 1
ATOM 2887 O O . ASP A 1 368 ? -22.649 -10.050 19.027 1.00 80.06 368 ASP A O 1
ATOM 2891 N N . ILE A 1 369 ? -21.838 -8.230 20.058 1.00 79.75 369 ILE A N 1
ATOM 2892 C CA . ILE A 1 369 ? -20.742 -8.931 20.739 1.00 79.75 369 ILE A CA 1
ATOM 2893 C C . ILE A 1 369 ? -21.141 -9.067 22.205 1.00 79.75 369 ILE A C 1
ATOM 2895 O O . ILE A 1 369 ? -21.368 -8.059 22.866 1.00 79.75 369 ILE A O 1
ATOM 2899 N N . VAL A 1 370 ? -21.228 -10.293 22.718 1.00 81.12 370 VAL A N 1
ATOM 2900 C CA . VAL A 1 370 ? -21.630 -10.565 24.104 1.00 81.12 370 VAL A CA 1
ATOM 2901 C C . VAL A 1 370 ? -20.412 -11.066 24.868 1.00 81.12 370 VAL A C 1
ATOM 2903 O O . VAL A 1 370 ? -19.924 -12.162 24.615 1.00 81.12 370 VAL A O 1
ATOM 2906 N N . VAL A 1 371 ? -19.907 -10.244 25.786 1.00 80.44 371 VAL A N 1
ATOM 2907 C CA . VAL A 1 371 ? -18.717 -10.539 26.587 1.00 80.44 371 VAL A CA 1
ATOM 2908 C C . VAL A 1 371 ? -19.145 -10.931 27.999 1.00 80.44 371 VAL A C 1
ATOM 2910 O O . VAL A 1 371 ? -19.649 -10.104 28.756 1.00 80.44 371 VAL A O 1
ATOM 2913 N N . GLU A 1 372 ? -18.971 -12.205 28.336 1.00 83.56 372 GLU A N 1
ATOM 2914 C CA . GLU A 1 372 ? -19.368 -12.804 29.619 1.00 83.56 372 GLU A CA 1
ATOM 2915 C C . GLU A 1 372 ? -18.284 -12.598 30.698 1.00 83.56 372 GLU A C 1
ATOM 2917 O O . GLU A 1 372 ? -17.099 -12.467 30.361 1.00 83.56 372 GLU A O 1
ATOM 2922 N N . THR A 1 373 ? -18.658 -12.618 31.988 1.00 79.69 373 THR A N 1
ATOM 2923 C CA . THR A 1 373 ? -17.723 -12.423 33.118 1.00 79.69 373 THR A CA 1
ATOM 2924 C C . THR A 1 373 ? -16.499 -13.347 33.033 1.00 79.69 373 THR A C 1
ATOM 2926 O O . THR A 1 373 ? -15.372 -12.855 32.959 1.00 79.69 373 THR A O 1
ATOM 2929 N N . CYS A 1 374 ? -16.721 -14.670 32.984 1.00 77.81 374 CYS A N 1
ATOM 2930 C CA . CYS A 1 374 ? -15.683 -15.709 33.093 1.00 77.81 374 CYS A CA 1
ATOM 2931 C C . CYS A 1 374 ? -15.922 -16.908 32.144 1.00 77.81 374 CYS A C 1
ATOM 2933 O O . CYS A 1 374 ? -15.914 -18.059 32.572 1.00 77.81 374 CYS A O 1
ATOM 2935 N N . SER A 1 375 ? -16.123 -16.674 30.842 1.00 74.94 375 SER A N 1
ATOM 2936 C CA . SER A 1 375 ? -16.373 -17.764 29.872 1.00 74.94 375 SER A CA 1
ATOM 2937 C C . SER A 1 375 ? -15.192 -18.727 29.661 1.00 74.94 375 SER A C 1
ATOM 2939 O O . SER A 1 375 ? -15.374 -19.841 29.165 1.00 74.94 375 SER A O 1
ATOM 2941 N N . GLY A 1 376 ? -13.960 -18.275 29.934 1.00 70.69 376 GLY A N 1
ATOM 2942 C CA . GLY A 1 376 ? -12.721 -18.992 29.605 1.00 70.69 376 GLY A CA 1
ATOM 2943 C C . GLY A 1 376 ? -12.479 -19.200 28.099 1.00 70.69 376 GLY A C 1
ATOM 2944 O O . GLY A 1 376 ? -11.546 -19.909 27.720 1.00 70.69 376 GLY A O 1
ATOM 2945 N N . ARG A 1 377 ? -13.308 -18.609 27.226 1.00 79.81 377 ARG A N 1
ATOM 2946 C CA . ARG A 1 377 ? -13.315 -18.831 25.771 1.00 79.81 377 ARG A CA 1
ATOM 2947 C C . ARG A 1 377 ? -13.078 -17.525 25.015 1.00 79.81 377 ARG A C 1
ATOM 2949 O O . ARG A 1 377 ? -13.525 -16.460 25.429 1.00 79.81 377 ARG A O 1
ATOM 2956 N N . LEU A 1 378 ? -12.402 -17.625 23.870 1.00 81.31 378 LEU A N 1
ATOM 2957 C CA . LEU A 1 378 ? -12.233 -16.512 22.935 1.00 81.31 378 LEU A CA 1
ATOM 2958 C C . LEU A 1 378 ? -13.343 -16.546 21.877 1.00 81.31 378 LEU A C 1
ATOM 2960 O O . LEU A 1 378 ? -13.499 -17.546 21.174 1.00 81.31 378 LEU A O 1
ATOM 2964 N N . GLN A 1 379 ? -14.084 -15.449 21.734 1.00 86.19 379 GLN A N 1
ATOM 2965 C CA . GLN A 1 379 ? -15.131 -15.287 20.726 1.00 86.19 379 GLN A CA 1
ATOM 2966 C C . GLN A 1 379 ? -14.589 -14.523 19.513 1.00 86.19 379 GLN A C 1
ATOM 2968 O O . GLN A 1 379 ? -14.000 -13.452 19.652 1.00 86.19 379 GLN A O 1
ATOM 2973 N N . ARG A 1 380 ? -14.836 -15.034 18.301 1.00 86.62 380 ARG A N 1
ATOM 2974 C CA . ARG A 1 380 ? -14.612 -14.281 17.057 1.00 86.62 380 ARG A CA 1
ATOM 2975 C C . ARG A 1 380 ? -15.699 -13.231 16.883 1.00 86.62 380 ARG A C 1
ATOM 2977 O O . ARG A 1 380 ? -16.874 -13.582 16.790 1.00 86.62 380 ARG A O 1
ATOM 2984 N N . ILE A 1 381 ? -15.300 -11.967 16.774 1.00 88.38 381 ILE A N 1
ATOM 2985 C CA . ILE A 1 381 ? -16.236 -10.873 16.509 1.00 88.38 381 ILE A CA 1
ATOM 2986 C C . ILE A 1 381 ? -16.518 -10.746 15.004 1.00 88.38 381 ILE A C 1
ATOM 2988 O O . ILE A 1 381 ? -15.679 -11.076 14.163 1.00 88.38 381 ILE A O 1
ATOM 2992 N N . ASN A 1 382 ? -17.726 -10.296 14.662 1.00 84.69 382 ASN A N 1
ATOM 2993 C CA . ASN A 1 382 ? -18.170 -10.137 13.277 1.00 84.69 382 ASN A CA 1
ATOM 2994 C C . ASN A 1 382 ? -17.441 -8.952 12.625 1.00 84.69 382 ASN A C 1
ATOM 2996 O O . ASN A 1 382 ? -17.465 -7.841 13.151 1.00 84.69 382 ASN A O 1
ATOM 3000 N N . GLU A 1 383 ? -16.839 -9.168 11.455 1.00 85.12 383 GLU A N 1
ATOM 3001 C CA . GLU A 1 383 ? -16.059 -8.154 10.733 1.00 85.12 383 GLU A CA 1
ATOM 3002 C C . GLU A 1 383 ? -16.911 -6.952 10.275 1.00 85.12 383 GLU A C 1
ATOM 3004 O O . GLU A 1 383 ? -16.390 -5.885 9.967 1.00 85.12 383 GLU A O 1
ATOM 3009 N N . LEU A 1 384 ? -18.238 -7.110 10.259 1.00 84.94 384 LEU A N 1
ATOM 3010 C CA . LEU A 1 384 ? -19.221 -6.075 9.923 1.00 84.94 384 LEU A CA 1
ATOM 3011 C C . LEU A 1 384 ? -19.810 -5.374 11.166 1.00 84.94 384 LEU A C 1
ATOM 3013 O O . LEU A 1 384 ? -20.832 -4.691 11.049 1.00 84.94 384 LEU A O 1
ATOM 3017 N N . HIS A 1 385 ? -19.226 -5.580 12.352 1.00 88.44 385 HIS A N 1
ATOM 3018 C CA . HIS A 1 385 ? -19.593 -4.855 13.568 1.00 88.44 385 HIS A CA 1
ATOM 3019 C C . HIS A 1 385 ? -19.034 -3.418 13.516 1.00 88.44 385 HIS A C 1
ATOM 3021 O O . HIS A 1 385 ? -17.843 -3.261 13.233 1.00 88.44 385 HIS A O 1
ATOM 3027 N N . PRO A 1 386 ? -19.816 -2.365 13.831 1.00 89.50 386 PRO A N 1
ATOM 3028 C CA . PRO A 1 386 ? -19.356 -0.979 13.683 1.00 89.50 386 PRO A CA 1
ATOM 3029 C C . PRO A 1 386 ? -18.074 -0.675 14.474 1.00 89.50 386 PRO A C 1
ATOM 3031 O O . PRO A 1 386 ? -17.169 -0.013 13.969 1.00 89.50 386 PRO A O 1
ATOM 3034 N N . SER A 1 387 ? -17.939 -1.238 15.678 1.00 92.56 387 SER A N 1
ATOM 3035 C CA . SER A 1 387 ? -16.759 -1.056 16.536 1.00 92.56 387 SER A CA 1
ATOM 3036 C C . SER A 1 387 ? -15.585 -2.002 16.220 1.00 92.56 387 SER A C 1
ATOM 3038 O O . SER A 1 387 ? -14.609 -1.986 16.960 1.00 92.56 387 SER A O 1
ATOM 3040 N N . TYR A 1 388 ? -15.638 -2.836 15.166 1.00 92.38 388 TYR A N 1
ATOM 3041 C CA . TYR A 1 388 ? -14.609 -3.860 14.875 1.00 92.38 388 TYR A CA 1
ATOM 3042 C C . TYR A 1 388 ? -13.182 -3.285 14.816 1.00 92.38 388 TYR A C 1
ATOM 3044 O O . TYR A 1 388 ? -12.263 -3.849 15.409 1.00 92.38 388 TYR A O 1
ATOM 3052 N N . LEU A 1 389 ? -13.012 -2.141 14.143 1.00 93.38 389 LEU A N 1
ATOM 3053 C CA . LEU A 1 389 ? -11.725 -1.443 14.044 1.00 93.38 389 LEU A CA 1
ATOM 3054 C C . LEU A 1 389 ? -11.400 -0.642 15.316 1.00 93.38 389 LEU A C 1
ATOM 3056 O O . LEU A 1 389 ? -10.251 -0.637 15.744 1.00 93.38 389 LEU A O 1
ATOM 3060 N N . ALA A 1 390 ? -12.390 -0.019 15.963 1.00 94.56 390 ALA A N 1
ATOM 3061 C CA . ALA A 1 390 ? -12.181 0.756 17.190 1.00 94.56 390 ALA A CA 1
ATOM 3062 C C . ALA A 1 390 ? -11.734 -0.114 18.382 1.00 94.56 390 ALA A C 1
ATOM 3064 O O . ALA A 1 390 ? -10.898 0.309 19.177 1.00 94.56 390 ALA A O 1
ATOM 3065 N N . LEU A 1 391 ? -12.223 -1.358 18.463 1.00 95.44 391 LEU A N 1
ATOM 3066 C CA . LEU A 1 391 ? -11.788 -2.352 19.451 1.00 95.44 391 LEU A CA 1
ATOM 3067 C C . LEU A 1 391 ? -10.318 -2.773 19.255 1.00 95.44 391 LEU A C 1
ATOM 3069 O O . LEU A 1 391 ? -9.633 -3.075 20.233 1.00 95.44 391 LEU A O 1
ATOM 3073 N N . GLN A 1 392 ? -9.820 -2.769 18.013 1.00 95.44 392 GLN A N 1
ATOM 3074 C CA . GLN A 1 392 ? -8.448 -3.169 17.682 1.00 95.44 392 GLN A CA 1
ATOM 3075 C C . GLN A 1 392 ? -7.456 -1.996 17.624 1.00 95.44 392 GLN A C 1
ATOM 3077 O O . GLN A 1 392 ? -6.252 -2.199 17.795 1.00 95.44 392 GLN A O 1
ATOM 3082 N N . TYR A 1 393 ? -7.940 -0.773 17.396 1.00 96.06 393 TYR A N 1
ATOM 3083 C CA . TYR A 1 393 ? -7.111 0.423 17.243 1.00 96.06 393 TYR A CA 1
ATOM 3084 C C . TYR A 1 393 ? -7.575 1.617 18.104 1.00 96.06 393 TYR A C 1
ATOM 3086 O O . TYR A 1 393 ? -7.860 2.681 17.548 1.00 96.06 393 TYR A O 1
ATOM 3094 N N . PRO A 1 394 ? -7.627 1.518 19.448 1.00 95.94 394 PRO A N 1
ATOM 3095 C CA . PRO A 1 394 ? -8.116 2.611 20.300 1.00 95.94 394 PRO A CA 1
ATOM 3096 C C . PRO A 1 394 ? -7.352 3.931 20.133 1.00 95.94 394 PRO A C 1
ATOM 3098 O O . PRO A 1 394 ? -7.930 4.997 20.317 1.00 95.94 394 PRO A O 1
ATOM 3101 N N . LEU A 1 395 ? -6.069 3.882 19.748 1.00 95.88 395 LEU A N 1
ATOM 3102 C CA . LEU A 1 395 ? -5.269 5.087 19.492 1.00 95.88 395 LEU A CA 1
ATOM 3103 C C . LEU A 1 395 ? -5.567 5.741 18.134 1.00 95.88 395 LEU A C 1
ATOM 3105 O O . LEU A 1 395 ? -5.194 6.891 17.926 1.00 95.88 395 LEU A O 1
ATOM 3109 N N . LEU A 1 396 ? -6.226 5.029 17.214 1.00 95.44 396 LEU A N 1
ATOM 3110 C CA . LEU A 1 396 ? -6.746 5.590 15.961 1.00 95.44 396 LEU A CA 1
ATOM 3111 C C . LEU A 1 396 ? -8.202 6.055 16.096 1.00 95.44 396 LEU A C 1
ATOM 3113 O O . LEU A 1 396 ? -8.595 6.973 15.384 1.00 95.44 396 LEU A O 1
ATOM 3117 N N . PHE A 1 397 ? -8.956 5.440 17.013 1.00 95.31 397 PHE A N 1
ATOM 3118 C CA . PHE A 1 397 ? -10.362 5.719 17.321 1.00 95.31 397 PHE A CA 1
ATOM 3119 C C . PHE A 1 397 ? -10.513 6.198 18.784 1.00 95.31 397 PHE A C 1
ATOM 3121 O O . PHE A 1 397 ? -11.081 5.480 19.618 1.00 95.31 397 PHE A O 1
ATOM 3128 N N . PRO A 1 398 ? -9.963 7.375 19.151 1.00 95.19 398 PRO A N 1
ATOM 3129 C CA . PRO A 1 398 ? -9.841 7.802 20.547 1.00 95.19 398 PRO A CA 1
ATOM 3130 C C . PRO A 1 398 ? -11.178 8.078 21.243 1.00 95.19 398 PRO A C 1
ATOM 3132 O O . PRO A 1 398 ? -11.206 8.142 22.470 1.00 95.19 398 PRO A O 1
ATOM 3135 N N . TYR A 1 399 ? -12.282 8.205 20.502 1.00 95.31 399 TYR A N 1
ATOM 3136 C CA . TYR A 1 399 ? -13.624 8.363 21.067 1.00 95.31 399 TYR A CA 1
ATOM 3137 C C . TYR A 1 399 ? -14.412 7.046 21.092 1.00 95.31 399 TYR A C 1
ATOM 3139 O O . TYR A 1 399 ? -15.498 6.997 21.666 1.00 95.31 399 TYR A O 1
ATOM 3147 N N . GLY A 1 400 ? -13.861 5.962 20.533 1.00 91.69 400 GLY A N 1
ATOM 3148 C CA . GLY A 1 400 ? -14.578 4.703 20.323 1.00 91.69 400 GLY A CA 1
ATOM 3149 C C . GLY A 1 400 ? -15.577 4.794 19.167 1.00 91.69 400 GLY A C 1
ATOM 3150 O O . GLY A 1 400 ? -16.578 4.079 19.162 1.00 91.69 400 GLY A O 1
ATOM 3151 N N . GLU A 1 401 ? -15.341 5.710 18.226 1.00 90.75 401 GLU A N 1
ATOM 3152 C CA . GLU A 1 401 ? -16.246 6.018 17.127 1.00 90.75 401 GLU A CA 1
ATOM 3153 C C . GLU A 1 401 ? -16.385 4.869 16.113 1.00 90.75 401 GLU A C 1
ATOM 3155 O O . GLU A 1 401 ? -15.480 4.056 15.916 1.00 90.75 401 GLU A O 1
ATOM 3160 N N . ASP A 1 402 ? -17.552 4.788 15.469 1.00 89.94 402 ASP A N 1
ATOM 3161 C CA . ASP A 1 402 ? -17.864 3.697 14.546 1.00 89.94 402 ASP A CA 1
ATOM 3162 C C . ASP A 1 402 ? -16.976 3.718 13.289 1.00 89.94 402 ASP A C 1
ATOM 3164 O O . ASP A 1 402 ? -16.764 4.750 12.644 1.00 89.94 402 ASP A O 1
ATOM 3168 N N . GLY A 1 403 ? -16.523 2.528 12.894 1.00 89.94 403 GLY A N 1
ATOM 3169 C CA . GLY A 1 403 ? -15.919 2.267 11.596 1.00 89.94 403 GLY A CA 1
ATOM 3170 C C . GLY A 1 403 ? -16.970 2.144 10.486 1.00 89.94 403 GLY A C 1
ATOM 3171 O O . GLY A 1 403 ? -17.906 2.933 10.368 1.00 89.94 403 GLY A O 1
ATOM 3172 N N . PHE A 1 404 ? -16.810 1.143 9.622 1.00 90.44 404 PHE A N 1
ATOM 3173 C CA . PHE A 1 404 ? -17.762 0.908 8.539 1.00 90.44 404 PHE A CA 1
ATOM 3174 C C . PHE A 1 404 ? -19.098 0.350 9.060 1.00 90.44 404 PHE A C 1
ATOM 3176 O O . PHE A 1 404 ? -19.123 -0.608 9.831 1.00 90.44 404 PHE A O 1
ATOM 3183 N N . ARG A 1 405 ? -20.214 0.884 8.545 1.00 88.12 405 ARG A N 1
ATOM 3184 C CA . ARG A 1 405 ? -21.565 0.325 8.704 1.00 88.12 405 ARG A CA 1
ATOM 3185 C C . ARG A 1 405 ? -22.149 -0.059 7.340 1.00 88.12 405 ARG A C 1
ATOM 3187 O O . ARG A 1 405 ? -22.013 0.674 6.365 1.00 88.12 405 ARG A O 1
ATOM 3194 N N . GLU A 1 406 ? -22.867 -1.181 7.274 1.00 85.31 406 GLU A N 1
ATOM 3195 C CA . GLU A 1 406 ? -23.516 -1.662 6.037 1.00 85.31 406 GLU A CA 1
ATOM 3196 C C . GLU A 1 406 ? -24.785 -0.892 5.628 1.00 85.31 406 GLU A C 1
ATOM 3198 O O . GLU A 1 406 ? -25.402 -1.212 4.611 1.00 85.31 406 GLU A O 1
ATOM 3203 N N . ASP A 1 407 ? -25.236 0.084 6.413 1.00 86.94 407 ASP A N 1
ATOM 3204 C CA . ASP A 1 407 ? -26.434 0.882 6.141 1.00 86.94 407 ASP A CA 1
ATOM 3205 C C . ASP A 1 407 ? -26.151 2.249 5.502 1.00 86.94 407 ASP A C 1
ATOM 3207 O O . ASP A 1 407 ? -27.095 2.895 5.051 1.00 86.94 407 ASP A O 1
ATOM 3211 N N . ILE A 1 408 ? -24.880 2.643 5.358 1.00 89.44 408 ILE A N 1
ATOM 3212 C CA . ILE A 1 408 ? -24.468 3.948 4.820 1.00 89.44 408 ILE A CA 1
ATOM 3213 C C . ILE A 1 408 ? -24.905 4.111 3.347 1.00 89.44 408 ILE A C 1
ATOM 3215 O O . ILE A 1 408 ? -24.366 3.426 2.468 1.00 89.44 408 ILE A O 1
ATOM 3219 N N . PRO A 1 409 ? -25.839 5.029 3.030 1.00 89.81 409 PRO A N 1
ATOM 3220 C CA . PRO A 1 409 ? -26.326 5.223 1.669 1.00 89.81 409 PRO A CA 1
ATOM 3221 C C . PRO A 1 409 ? -25.401 6.139 0.854 1.00 89.81 409 PRO A C 1
ATOM 3223 O O . PRO A 1 409 ? -24.682 6.976 1.405 1.00 89.81 409 PRO A O 1
ATOM 3226 N N . PHE A 1 410 ? -25.472 6.043 -0.475 1.00 89.19 410 PHE A N 1
ATOM 3227 C CA . PHE A 1 410 ? -24.893 7.068 -1.348 1.00 89.19 410 PHE A CA 1
ATOM 3228 C C . PHE A 1 410 ? -25.585 8.435 -1.158 1.00 89.19 410 PHE A C 1
ATOM 3230 O O . PHE A 1 410 ? -26.768 8.519 -0.821 1.00 89.19 410 PHE A O 1
ATOM 3237 N N . SER A 1 411 ? -24.847 9.520 -1.406 1.00 83.31 411 SER A N 1
ATOM 3238 C CA . SER A 1 411 ? -25.335 10.901 -1.284 1.00 83.31 411 SER A CA 1
ATOM 3239 C C . SER A 1 411 ? -26.387 11.247 -2.348 1.00 83.31 411 SER A C 1
ATOM 3241 O O . SER A 1 411 ? -27.387 11.897 -2.050 1.00 83.31 411 SER A O 1
ATOM 3243 N N . ASN A 1 412 ? -26.200 10.771 -3.584 1.00 67.44 412 ASN A N 1
ATOM 3244 C CA . ASN A 1 412 ? -27.046 11.129 -4.724 1.00 67.44 412 ASN A CA 1
ATOM 3245 C C . ASN A 1 412 ? -28.107 10.053 -5.008 1.00 67.44 412 ASN A C 1
ATOM 3247 O O . ASN A 1 412 ? -27.884 9.162 -5.823 1.00 67.44 412 ASN A O 1
ATOM 3251 N N . LYS A 1 413 ? -29.296 10.183 -4.403 1.00 59.69 413 LYS A N 1
ATOM 3252 C CA . LYS A 1 413 ? -30.477 9.322 -4.650 1.00 59.69 413 LYS A CA 1
ATOM 3253 C C . LYS A 1 413 ? -31.176 9.548 -6.015 1.00 59.69 413 LYS A C 1
ATOM 3255 O O . LYS A 1 413 ? -32.346 9.227 -6.159 1.00 59.69 413 LYS A O 1
ATOM 3260 N N . LYS A 1 414 ? -30.501 10.111 -7.028 1.00 52.06 414 LYS A N 1
ATOM 3261 C CA . LYS A 1 414 ? -31.103 10.434 -8.347 1.00 52.06 414 LYS A CA 1
ATOM 3262 C C . LYS A 1 414 ? -31.202 9.235 -9.315 1.00 52.06 414 LYS A C 1
ATOM 3264 O O . LYS A 1 414 ? -31.383 9.434 -10.511 1.00 52.06 414 LYS A O 1
ATOM 3269 N N . GLY A 1 415 ? -31.040 8.007 -8.826 1.00 55.66 415 GLY A N 1
ATOM 3270 C CA . GLY A 1 415 ? -31.175 6.782 -9.616 1.00 55.66 415 GLY A CA 1
ATOM 3271 C C . GLY A 1 415 ? -32.386 5.968 -9.173 1.00 55.66 415 GLY A C 1
ATOM 3272 O O . GLY A 1 415 ? -32.740 5.983 -7.997 1.00 55.66 415 GLY A O 1
ATOM 3273 N N . ASP A 1 416 ? -32.986 5.238 -10.111 1.00 52.06 416 ASP A N 1
ATOM 3274 C CA . ASP A 1 416 ? -34.015 4.239 -9.821 1.00 52.06 416 ASP A CA 1
ATOM 3275 C C . ASP A 1 416 ? -33.482 3.213 -8.790 1.00 52.06 416 ASP A C 1
ATOM 3277 O O . ASP A 1 416 ? -32.459 2.568 -9.057 1.00 52.06 416 ASP A O 1
ATOM 3281 N N . PRO A 1 417 ? -34.136 3.035 -7.622 1.00 57.84 417 PRO A N 1
ATOM 3282 C CA . PRO A 1 417 ? -33.701 2.076 -6.609 1.00 57.84 417 PRO A CA 1
ATOM 3283 C C . PRO A 1 417 ? -33.715 0.617 -7.097 1.00 57.84 417 PRO A C 1
ATOM 3285 O O . PRO A 1 417 ? -33.030 -0.212 -6.498 1.00 57.84 417 PRO A O 1
ATOM 3288 N N . SER A 1 418 ? -34.417 0.300 -8.195 1.00 57.91 418 SER A N 1
ATOM 3289 C CA . SER A 1 418 ? -34.364 -1.016 -8.849 1.00 57.91 418 SER A CA 1
ATOM 3290 C C . SER A 1 418 ? -33.017 -1.298 -9.537 1.00 57.91 418 SER A C 1
ATOM 3292 O O . SER A 1 418 ? -32.646 -2.458 -9.740 1.00 57.91 418 SER A O 1
ATOM 3294 N N . ARG A 1 419 ? -32.240 -0.254 -9.872 1.00 55.78 419 ARG A N 1
ATOM 3295 C CA . ARG A 1 419 ? -31.001 -0.355 -10.657 1.00 55.78 419 ARG A CA 1
ATOM 3296 C C . ARG A 1 419 ? -29.748 -0.141 -9.808 1.00 55.78 419 ARG A C 1
ATOM 3298 O O . ARG A 1 419 ? -29.154 0.934 -9.771 1.00 55.78 419 ARG A O 1
ATOM 3305 N N . GLY A 1 420 ? -29.270 -1.236 -9.220 1.00 69.25 420 GLY A N 1
ATOM 3306 C CA . GLY A 1 420 ? -27.905 -1.356 -8.701 1.00 69.25 420 GLY A CA 1
ATOM 3307 C C . GLY A 1 420 ? -27.730 -1.061 -7.208 1.00 69.25 420 GLY A C 1
ATOM 3308 O O . GLY A 1 420 ? -28.682 -0.926 -6.443 1.00 69.25 420 GLY A O 1
ATOM 3309 N N . ARG A 1 421 ? -26.466 -1.028 -6.772 1.00 83.50 421 ARG A N 1
ATOM 3310 C CA . ARG A 1 421 ? -26.081 -0.891 -5.360 1.00 83.50 421 ARG A CA 1
ATOM 3311 C C . ARG A 1 421 ? -26.376 0.522 -4.842 1.00 83.50 421 ARG A C 1
ATOM 3313 O O . ARG A 1 421 ? -25.864 1.489 -5.390 1.00 83.50 421 ARG A O 1
ATOM 3320 N N . GLN A 1 422 ? -27.121 0.616 -3.739 1.00 84.19 422 GLN A N 1
ATOM 3321 C CA . GLN A 1 422 ? -27.575 1.887 -3.139 1.00 84.19 422 GLN A CA 1
ATOM 3322 C C . GLN A 1 422 ? -26.738 2.367 -1.935 1.00 84.19 422 GLN A C 1
ATOM 3324 O O . GLN A 1 422 ? -26.899 3.492 -1.460 1.00 84.19 422 GLN A O 1
ATOM 3329 N N . LYS A 1 423 ? -25.851 1.508 -1.424 1.00 89.12 423 LYS A N 1
ATOM 3330 C CA . LYS A 1 423 ? -25.059 1.725 -0.205 1.00 89.12 423 LYS A CA 1
ATOM 3331 C C . LYS A 1 423 ? -23.567 1.635 -0.493 1.00 89.12 423 LYS A C 1
ATOM 3333 O O . LYS A 1 423 ? -23.173 0.865 -1.374 1.00 89.12 423 LYS A O 1
ATOM 3338 N N . ILE A 1 424 ? -22.740 2.378 0.240 1.00 91.38 424 ILE A N 1
ATOM 3339 C CA . ILE A 1 424 ? -21.285 2.351 0.034 1.00 91.38 424 ILE A CA 1
ATOM 3340 C C . ILE A 1 424 ? -20.702 0.992 0.456 1.00 91.38 424 ILE A C 1
ATOM 3342 O O . ILE A 1 424 ? -21.268 0.266 1.270 1.00 91.38 424 ILE A O 1
ATOM 3346 N N . SER A 1 425 ? -19.561 0.638 -0.119 1.00 90.69 425 SER A N 1
ATOM 3347 C CA . SER A 1 425 ? -18.800 -0.567 0.213 1.00 90.69 425 SER A CA 1
ATOM 3348 C C . SER A 1 425 ? -17.681 -0.260 1.209 1.00 90.69 425 SER A C 1
ATOM 3350 O O . SER A 1 425 ? -17.226 0.880 1.304 1.00 90.69 425 SER A O 1
ATOM 3352 N N . ILE A 1 426 ? -17.167 -1.289 1.892 1.00 91.44 426 ILE A N 1
ATOM 3353 C CA . ILE A 1 426 ? -16.001 -1.156 2.785 1.00 91.44 426 ILE A CA 1
ATOM 3354 C C . ILE A 1 426 ? -14.821 -0.512 2.045 1.00 91.44 426 ILE A C 1
ATOM 3356 O O . ILE A 1 426 ? -14.197 0.412 2.553 1.00 91.44 426 ILE A O 1
ATOM 3360 N N . ARG A 1 427 ? -14.553 -0.952 0.807 1.00 91.06 427 ARG A N 1
ATOM 3361 C CA . ARG A 1 427 ? -13.474 -0.414 -0.033 1.00 91.06 427 ARG A CA 1
ATOM 3362 C C . ARG A 1 427 ? -13.618 1.091 -0.266 1.00 91.06 427 ARG A C 1
ATOM 3364 O O . ARG A 1 427 ? -12.624 1.800 -0.201 1.00 91.06 427 ARG A O 1
ATOM 3371 N N . GLU A 1 428 ? -14.831 1.577 -0.515 1.00 93.00 428 GLU A N 1
ATOM 3372 C CA . GLU A 1 428 ? -15.118 3.007 -0.699 1.00 93.00 428 GLU A CA 1
ATOM 3373 C C . GLU A 1 428 ? -15.009 3.803 0.610 1.00 93.00 428 GLU A C 1
ATOM 3375 O O . GLU A 1 428 ? -14.491 4.917 0.601 1.00 93.00 428 GLU A O 1
ATOM 3380 N N . PHE A 1 429 ? -15.439 3.230 1.739 1.00 93.75 429 PHE A N 1
ATOM 3381 C CA . PHE A 1 429 ? -15.270 3.836 3.065 1.00 93.75 429 PHE A CA 1
ATOM 3382 C C . PHE A 1 429 ? -13.786 3.980 3.436 1.00 93.75 429 PHE A C 1
ATOM 3384 O O . PHE A 1 429 ? -13.341 5.067 3.804 1.00 93.75 429 PHE A O 1
ATOM 3391 N N . ILE A 1 430 ? -13.002 2.909 3.277 1.00 93.62 430 ILE A N 1
ATOM 3392 C CA . ILE A 1 430 ? -11.556 2.924 3.528 1.00 93.62 430 ILE A CA 1
ATOM 3393 C C . ILE A 1 430 ? -10.856 3.872 2.547 1.00 93.62 430 ILE A C 1
ATOM 3395 O O . ILE A 1 430 ? -10.073 4.708 2.986 1.00 93.62 430 ILE A O 1
ATOM 3399 N N . ALA A 1 431 ? -11.194 3.845 1.251 1.00 92.75 431 ALA A N 1
ATOM 3400 C CA . ALA A 1 431 ? -10.657 4.797 0.275 1.00 92.75 431 ALA A CA 1
ATOM 3401 C C . ALA A 1 431 ? -10.881 6.255 0.707 1.00 92.75 431 ALA A C 1
ATOM 3403 O O . ALA A 1 431 ? -9.940 7.046 0.687 1.00 92.75 431 ALA A O 1
ATOM 3404 N N . TYR A 1 432 ? -12.083 6.606 1.174 1.00 93.69 432 TYR A N 1
ATOM 3405 C CA . TYR A 1 432 ? -12.379 7.951 1.669 1.00 93.69 432 TYR A CA 1
ATOM 3406 C C . TYR A 1 432 ? -11.521 8.345 2.883 1.00 93.69 432 TYR A C 1
ATOM 3408 O O . TYR A 1 432 ? -11.084 9.496 2.963 1.00 93.69 432 TYR A O 1
ATOM 3416 N N . ARG A 1 433 ? -11.271 7.412 3.814 1.00 92.38 433 ARG A N 1
ATOM 3417 C CA . ARG A 1 433 ? -10.470 7.635 5.037 1.00 92.38 433 ARG A CA 1
ATOM 3418 C C . ARG A 1 433 ? -8.959 7.690 4.787 1.00 92.38 433 ARG A C 1
ATOM 3420 O O . ARG A 1 433 ? -8.261 8.382 5.520 1.00 92.38 433 ARG A O 1
ATOM 3427 N N . LEU A 1 434 ? -8.462 7.005 3.754 1.00 93.00 434 LEU A N 1
ATOM 3428 C CA . LEU A 1 434 ? -7.047 7.034 3.358 1.00 93.00 434 LEU A CA 1
ATOM 3429 C C . LEU A 1 434 ? -6.659 8.290 2.554 1.00 93.00 434 LEU A C 1
ATOM 3431 O O . LEU A 1 434 ? -5.475 8.571 2.396 1.00 93.00 434 LEU A O 1
ATOM 3435 N N . HIS A 1 435 ? -7.628 9.063 2.057 1.00 92.81 435 HIS A N 1
ATOM 3436 C CA . HIS A 1 435 ? -7.346 10.331 1.387 1.00 92.81 435 HIS A CA 1
ATOM 3437 C C . HIS A 1 435 ? -7.209 11.484 2.380 1.00 92.81 435 HIS A C 1
ATOM 3439 O O . HIS A 1 435 ? -8.118 11.761 3.159 1.00 92.81 435 HIS A O 1
ATOM 3445 N N . GLU A 1 436 ? -6.081 12.184 2.292 1.00 92.88 436 GLU A N 1
ATOM 3446 C CA . GLU A 1 436 ? -5.770 13.359 3.103 1.00 92.88 436 GLU A CA 1
ATOM 3447 C C . GLU A 1 436 ? -6.586 14.587 2.671 1.00 92.88 436 GLU A C 1
ATOM 3449 O O . GLU A 1 436 ? -6.819 14.792 1.477 1.00 92.88 436 GLU A O 1
ATOM 3454 N N . ARG A 1 437 ? -6.996 15.416 3.637 1.00 93.12 437 ARG A N 1
ATOM 3455 C CA . ARG A 1 437 ? -7.706 16.689 3.435 1.00 93.12 437 ARG A CA 1
ATOM 3456 C C . ARG A 1 437 ? -7.066 17.740 4.331 1.00 93.12 437 ARG A C 1
ATOM 3458 O O . ARG A 1 437 ? -6.806 17.458 5.494 1.00 93.12 437 ARG A O 1
ATOM 3465 N N . LEU A 1 438 ? -6.873 18.958 3.830 1.00 88.88 438 LEU A N 1
ATOM 3466 C CA . LEU A 1 438 ? -6.287 20.047 4.630 1.00 88.88 438 LEU A CA 1
ATOM 3467 C C . LEU A 1 438 ? -7.189 20.486 5.799 1.00 88.88 438 LEU A C 1
ATOM 3469 O O . LEU A 1 438 ? -6.697 20.997 6.798 1.00 88.88 438 LEU A O 1
ATOM 3473 N N . SER A 1 439 ? -8.500 20.254 5.693 1.00 86.56 439 SER A N 1
ATOM 3474 C CA . SER A 1 439 ? -9.503 20.585 6.711 1.00 86.56 439 SER A CA 1
ATOM 3475 C C . SER A 1 439 ? -9.753 19.478 7.749 1.00 86.56 439 SER A C 1
ATOM 3477 O O . SER A 1 439 ? -10.687 19.596 8.537 1.00 86.56 439 SER A O 1
ATOM 3479 N N . GLU A 1 440 ? -9.001 18.372 7.727 1.00 88.38 440 GLU A N 1
ATOM 3480 C CA . GLU A 1 440 ? -9.244 17.191 8.569 1.00 88.38 440 GLU A CA 1
ATOM 3481 C C . GLU A 1 440 ? -7.928 16.690 9.182 1.00 88.38 440 GLU A C 1
ATOM 3483 O O . GLU A 1 440 ? -6.999 16.309 8.468 1.00 88.38 440 GLU A O 1
ATOM 3488 N N . PHE A 1 441 ? -7.847 16.624 10.514 1.00 87.06 441 PHE A N 1
ATOM 3489 C CA . PHE A 1 441 ? -6.754 15.898 11.156 1.00 87.06 441 PHE A CA 1
ATOM 3490 C C . PHE A 1 441 ? -7.016 14.394 11.036 1.00 87.06 441 PHE A C 1
ATOM 3492 O O . PHE A 1 441 ? -7.997 13.887 11.576 1.00 87.06 441 PHE A O 1
ATOM 3499 N N . SER A 1 442 ? -6.127 13.671 10.353 1.00 89.56 442 SER A N 1
ATOM 3500 C CA . SER A 1 442 ? -6.199 12.213 10.247 1.00 89.56 442 SER A CA 1
ATOM 3501 C C . SER A 1 442 ? -5.182 11.538 11.157 1.00 89.56 442 SER A C 1
ATOM 3503 O O . SER A 1 442 ? -3.985 11.512 10.860 1.00 89.56 442 SER A O 1
ATOM 3505 N N . THR A 1 443 ? -5.676 10.933 12.236 1.00 89.25 443 THR A N 1
ATOM 3506 C CA . THR A 1 443 ? -4.888 10.072 13.128 1.00 89.25 443 THR A CA 1
ATOM 3507 C C . THR A 1 443 ? -4.311 8.877 12.364 1.00 89.25 443 THR A C 1
ATOM 3509 O O . THR A 1 443 ? -3.139 8.546 12.532 1.00 89.25 443 THR A O 1
ATOM 3512 N N . PHE A 1 444 ? -5.087 8.290 11.438 1.00 90.00 444 PHE A N 1
ATOM 3513 C CA . PHE A 1 444 ? -4.634 7.195 10.570 1.00 90.00 444 PHE A CA 1
ATOM 3514 C C . PHE A 1 444 ? -3.349 7.559 9.819 1.00 90.00 444 PHE A C 1
ATOM 3516 O O . PHE A 1 444 ? -2.358 6.843 9.915 1.00 90.00 444 PHE A O 1
ATOM 3523 N N . LEU A 1 445 ? -3.339 8.694 9.112 1.00 92.81 445 LEU A N 1
ATOM 3524 C CA . LEU A 1 445 ? -2.244 9.072 8.209 1.00 92.81 445 LEU A CA 1
ATOM 3525 C C . LEU A 1 445 ? -0.959 9.523 8.929 1.00 92.81 445 LEU A C 1
ATOM 3527 O O . LEU A 1 445 ? 0.050 9.767 8.266 1.00 92.81 445 LEU A O 1
ATOM 3531 N N . ARG A 1 446 ? -0.981 9.621 10.266 1.00 91.12 446 ARG A N 1
ATOM 3532 C CA . ARG A 1 446 ? 0.181 9.945 11.115 1.00 91.12 446 ARG A CA 1
ATOM 3533 C C . ARG A 1 446 ? 0.682 8.757 11.946 1.00 91.12 446 ARG A C 1
ATOM 3535 O O . ARG A 1 446 ? 1.713 8.868 12.601 1.00 91.12 446 ARG A O 1
ATOM 3542 N N . ALA A 1 447 ? 0.009 7.606 11.894 1.00 92.69 447 ALA A N 1
ATOM 3543 C CA . ALA A 1 447 ? 0.266 6.475 12.789 1.00 92.69 447 ALA A CA 1
ATOM 3544 C C . ALA A 1 447 ? 1.358 5.482 12.346 1.00 92.69 447 ALA A C 1
ATOM 3546 O O . ALA A 1 447 ? 1.457 4.392 12.916 1.00 92.69 447 ALA A O 1
ATOM 3547 N N . LYS A 1 448 ? 2.186 5.832 11.352 1.00 92.06 448 LYS A N 1
ATOM 3548 C CA . LYS A 1 448 ? 3.408 5.100 10.960 1.00 92.06 448 LYS A CA 1
ATOM 3549 C C . LYS A 1 448 ? 3.215 3.573 10.873 1.00 92.06 448 LYS A C 1
ATOM 3551 O O . LYS A 1 448 ? 2.466 3.068 10.038 1.00 92.06 448 LYS A O 1
ATOM 3556 N N . ARG A 1 449 ? 3.830 2.804 11.778 1.00 89.00 449 ARG A N 1
ATOM 3557 C CA . ARG A 1 449 ? 3.748 1.332 11.801 1.00 89.00 449 ARG A CA 1
ATOM 3558 C C . ARG A 1 449 ? 2.348 0.799 12.152 1.00 89.00 449 ARG A C 1
ATOM 3560 O O . ARG A 1 449 ? 1.992 -0.285 11.696 1.00 89.00 449 ARG A O 1
ATOM 3567 N N . VAL A 1 450 ? 1.538 1.538 12.919 1.00 92.44 450 VAL A N 1
ATOM 3568 C CA . VAL A 1 450 ? 0.118 1.196 13.154 1.00 92.44 450 VAL A CA 1
ATOM 3569 C C . VAL A 1 450 ? -0.728 1.490 11.913 1.00 92.44 450 VAL A C 1
ATOM 3571 O O . VAL A 1 450 ? -1.624 0.706 11.613 1.00 92.44 450 VAL A O 1
ATOM 3574 N N . PHE A 1 451 ? -0.406 2.528 11.132 1.00 93.56 451 PHE A N 1
ATOM 3575 C CA . PHE A 1 451 ? -1.070 2.779 9.846 1.00 93.56 451 PHE A CA 1
ATOM 3576 C C . PHE A 1 451 ? -0.875 1.616 8.862 1.00 93.56 451 PHE A C 1
ATOM 3578 O O . PHE A 1 451 ? -1.849 1.132 8.288 1.00 93.56 451 PHE A O 1
ATOM 3585 N N . GLN A 1 452 ? 0.351 1.094 8.730 1.00 90.12 452 GLN A N 1
ATOM 3586 C CA . GLN A 1 452 ? 0.614 -0.106 7.921 1.00 90.12 452 GLN A CA 1
ATOM 3587 C C . GLN A 1 452 ? -0.248 -1.303 8.369 1.00 90.12 452 GLN A C 1
ATOM 3589 O O . GLN A 1 452 ? -0.867 -1.973 7.541 1.00 90.12 452 GLN A O 1
ATOM 3594 N N . GLN A 1 453 ? -0.320 -1.552 9.683 1.00 90.94 453 GLN A N 1
ATOM 3595 C CA . GLN A 1 453 ? -1.124 -2.632 10.261 1.00 90.94 453 GLN A CA 1
ATOM 3596 C C . GLN A 1 453 ? -2.627 -2.433 9.990 1.00 90.94 453 GLN A C 1
ATOM 3598 O O . GLN A 1 453 ? -3.295 -3.379 9.577 1.00 90.94 453 GLN A O 1
ATOM 3603 N N . PHE A 1 454 ? -3.138 -1.207 10.140 1.00 93.31 454 PHE A N 1
ATOM 3604 C CA . PHE A 1 454 ? -4.520 -0.829 9.828 1.00 93.31 454 PHE A CA 1
ATOM 3605 C C . PHE A 1 454 ? -4.868 -1.019 8.343 1.00 93.31 454 PHE A C 1
ATOM 3607 O O . PHE A 1 454 ? -5.953 -1.504 8.025 1.00 93.31 454 PHE A O 1
ATOM 3614 N N . VAL A 1 455 ? -3.959 -0.679 7.421 1.00 92.12 455 VAL A N 1
ATOM 3615 C CA . VAL A 1 455 ? -4.158 -0.873 5.971 1.00 92.12 455 VAL A CA 1
ATOM 3616 C C . VAL A 1 455 ? -4.221 -2.362 5.609 1.00 92.12 455 VAL A C 1
ATOM 3618 O O . VAL A 1 455 ? -5.043 -2.753 4.777 1.00 92.12 455 VAL A O 1
ATOM 3621 N N . VAL A 1 456 ? -3.403 -3.210 6.243 1.00 90.06 456 VAL A N 1
ATOM 3622 C CA . VAL A 1 456 ? -3.454 -4.670 6.045 1.00 90.06 456 VAL A CA 1
ATOM 3623 C C . VAL A 1 456 ? -4.739 -5.268 6.623 1.00 90.06 456 VAL A C 1
ATOM 3625 O O . VAL A 1 456 ? -5.413 -6.022 5.921 1.00 90.06 456 VAL A O 1
ATOM 3628 N N . ASP A 1 457 ? -5.132 -4.896 7.844 1.00 91.62 457 ASP A N 1
ATOM 3629 C CA . ASP A 1 457 ? -6.385 -5.364 8.455 1.00 91.62 457 ASP A CA 1
ATOM 3630 C C . ASP A 1 457 ? -7.607 -4.937 7.620 1.00 91.62 457 ASP A C 1
ATOM 3632 O O . ASP A 1 457 ? -8.392 -5.783 7.181 1.00 91.62 457 ASP A O 1
ATOM 3636 N N . SER A 1 458 ? -7.675 -3.655 7.241 1.00 92.06 458 SER A N 1
ATOM 3637 C CA . SER A 1 458 ? -8.700 -3.099 6.343 1.00 92.06 458 SER A CA 1
ATOM 3638 C C . SER A 1 458 ? -8.789 -3.837 5.003 1.00 92.06 458 SER A C 1
ATOM 3640 O O . SER A 1 458 ? -9.885 -4.043 4.478 1.00 92.06 458 SER A O 1
ATOM 3642 N N . TYR A 1 459 ? -7.658 -4.271 4.442 1.00 89.56 459 TYR A N 1
ATOM 3643 C CA . TYR A 1 459 ? -7.650 -5.086 3.230 1.00 89.56 459 TYR A CA 1
ATOM 3644 C C . TYR A 1 459 ? -8.221 -6.492 3.475 1.00 89.56 459 TYR A C 1
ATOM 3646 O O . TYR A 1 459 ? -9.074 -6.945 2.709 1.00 89.56 459 TYR A O 1
ATOM 3654 N N . THR A 1 460 ? -7.844 -7.162 4.570 1.00 88.81 460 THR A N 1
ATOM 3655 C CA . THR A 1 460 ? -8.428 -8.474 4.914 1.00 88.81 460 THR A CA 1
ATOM 3656 C C . THR A 1 460 ? -9.928 -8.398 5.218 1.00 88.81 460 THR A C 1
ATOM 3658 O O . THR A 1 460 ? -10.672 -9.304 4.842 1.00 88.81 460 THR A O 1
ATOM 3661 N N . LEU A 1 461 ? -10.394 -7.290 5.801 1.00 88.62 461 LEU A N 1
ATOM 3662 C CA . LEU A 1 461 ? -11.806 -6.967 6.006 1.00 88.62 461 LEU A CA 1
ATOM 3663 C C . LEU A 1 461 ? -12.559 -6.841 4.664 1.00 88.62 461 LEU A C 1
ATOM 3665 O O . LEU A 1 461 ? -13.630 -7.434 4.491 1.00 88.62 461 LEU A O 1
ATOM 3669 N N . ILE A 1 462 ? -11.983 -6.130 3.685 1.00 89.81 462 ILE A N 1
ATOM 3670 C CA . ILE A 1 462 ? -12.532 -6.022 2.322 1.00 89.81 462 ILE A CA 1
ATOM 3671 C C . ILE A 1 462 ? -12.611 -7.405 1.656 1.00 89.81 462 ILE A C 1
ATOM 3673 O O . ILE A 1 462 ? -13.663 -7.761 1.120 1.00 89.81 462 ILE A O 1
ATOM 3677 N N . GLU A 1 463 ? -11.550 -8.213 1.717 1.00 87.31 463 GLU A N 1
ATOM 3678 C CA . GLU A 1 463 ? -11.545 -9.559 1.127 1.00 87.31 463 GLU A CA 1
ATOM 3679 C C . GLU A 1 463 ? -12.527 -10.516 1.819 1.00 87.31 463 GLU A C 1
ATOM 3681 O O . GLU A 1 463 ? -13.249 -11.245 1.135 1.00 87.31 463 GLU A O 1
ATOM 3686 N N . SER A 1 464 ? -12.639 -10.472 3.152 1.00 84.94 464 SER A N 1
ATOM 3687 C CA . SER A 1 464 ? -13.632 -11.253 3.905 1.00 84.94 464 SER A CA 1
ATOM 3688 C C . SER A 1 464 ? -15.060 -10.903 3.463 1.00 84.94 464 SER A C 1
ATOM 3690 O O . SER A 1 464 ? -15.862 -11.795 3.175 1.00 84.94 464 SER A O 1
ATOM 3692 N N . SER A 1 465 ? -15.358 -9.610 3.283 1.00 83.81 465 SER A N 1
ATOM 3693 C CA . SER A 1 465 ? -16.643 -9.136 2.749 1.00 83.81 465 SER A CA 1
ATOM 3694 C C . SER A 1 465 ? -16.901 -9.617 1.310 1.00 83.81 465 SER A C 1
ATOM 3696 O O . SER A 1 465 ? -17.972 -10.164 1.027 1.00 83.81 465 SER A O 1
ATOM 3698 N N . ARG A 1 466 ? -15.908 -9.524 0.408 1.00 85.62 466 ARG A N 1
ATOM 3699 C CA . ARG A 1 466 ? -16.012 -10.037 -0.976 1.00 85.62 466 ARG A CA 1
ATOM 3700 C C . ARG A 1 466 ? -16.266 -11.549 -1.005 1.00 85.62 466 ARG A C 1
ATOM 3702 O O . ARG A 1 466 ? -17.146 -12.010 -1.735 1.00 85.62 466 ARG A O 1
ATOM 3709 N N . LEU A 1 467 ? -15.547 -12.323 -0.191 1.00 84.69 467 LEU A N 1
ATOM 3710 C CA . LEU A 1 467 ? -15.728 -13.774 -0.066 1.00 84.69 467 LEU A CA 1
ATOM 3711 C C . LEU A 1 467 ? -17.092 -14.137 0.538 1.00 84.69 467 LEU A C 1
ATOM 3713 O O . LEU A 1 467 ? -17.735 -15.079 0.068 1.00 84.69 467 LEU A O 1
ATOM 3717 N N . ARG A 1 468 ? -17.572 -13.379 1.535 1.00 83.31 468 ARG A N 1
ATOM 3718 C CA . ARG A 1 468 ? -18.914 -13.536 2.118 1.00 83.31 468 ARG A CA 1
ATOM 3719 C C . ARG A 1 468 ? -20.001 -13.286 1.076 1.00 83.31 468 ARG A C 1
ATOM 3721 O O . ARG A 1 468 ? -20.924 -14.091 0.996 1.00 83.31 468 ARG A O 1
ATOM 3728 N N . TYR A 1 469 ? -19.862 -12.250 0.245 1.00 82.88 469 TYR A N 1
ATOM 3729 C CA . TYR A 1 469 ? -20.781 -11.981 -0.864 1.00 82.88 469 TYR A CA 1
ATOM 3730 C C . TYR A 1 469 ? -20.816 -13.144 -1.867 1.00 82.88 469 TYR A C 1
ATOM 3732 O O . TYR A 1 469 ? -21.886 -13.683 -2.145 1.00 82.88 469 TYR A O 1
ATOM 3740 N N . VAL A 1 470 ? -19.652 -13.606 -2.344 1.00 83.62 470 VAL A N 1
ATOM 3741 C CA . VAL A 1 470 ? -19.569 -14.748 -3.276 1.00 83.62 470 VAL A CA 1
ATOM 3742 C C . VAL A 1 470 ? -20.164 -16.023 -2.667 1.00 83.62 470 VAL A C 1
ATOM 3744 O O . VAL A 1 470 ? -20.864 -16.757 -3.365 1.00 83.62 470 VAL A O 1
ATOM 3747 N N . ARG A 1 471 ? -19.947 -16.274 -1.368 1.00 81.88 471 ARG A N 1
ATOM 3748 C CA . ARG A 1 471 ? -20.527 -17.407 -0.627 1.00 81.88 471 ARG A CA 1
ATOM 3749 C C . ARG A 1 471 ? -22.056 -17.375 -0.599 1.00 81.88 471 ARG A C 1
ATOM 3751 O O . ARG A 1 471 ? -22.674 -18.423 -0.766 1.00 81.88 471 ARG A O 1
ATOM 3758 N N . THR A 1 472 ? -22.660 -16.210 -0.373 1.00 81.88 472 THR A N 1
ATOM 3759 C CA . THR A 1 472 ? -24.120 -16.069 -0.243 1.00 81.88 472 THR A CA 1
ATOM 3760 C C . THR A 1 472 ? -24.842 -15.923 -1.586 1.00 81.88 472 THR A C 1
ATOM 3762 O O . THR A 1 472 ? -26.001 -16.313 -1.684 1.00 81.88 472 THR A O 1
ATOM 3765 N N . HIS A 1 473 ? -24.162 -15.459 -2.641 1.00 82.38 473 HIS A N 1
ATOM 3766 C CA . HIS A 1 473 ? -24.773 -15.134 -3.941 1.00 82.38 473 HIS A CA 1
ATOM 3767 C C . HIS A 1 473 ? -24.427 -16.128 -5.076 1.00 82.38 473 HIS A C 1
ATOM 3769 O O . HIS A 1 473 ? -24.604 -15.806 -6.251 1.00 82.38 473 HIS A O 1
ATOM 3775 N N . GLN A 1 474 ? -23.982 -17.355 -4.760 1.00 76.88 474 GLN A N 1
ATOM 3776 C CA . GLN A 1 474 ? -23.583 -18.389 -5.744 1.00 76.88 474 GLN A CA 1
ATOM 3777 C C . GLN A 1 474 ? -24.591 -18.591 -6.898 1.00 76.88 474 GLN A C 1
ATOM 3779 O O . GLN A 1 474 ? -24.179 -18.698 -8.053 1.00 76.88 474 GLN A O 1
ATOM 3784 N N . LYS A 1 475 ? -25.903 -18.603 -6.605 1.00 76.81 475 LYS A N 1
ATOM 3785 C CA . LYS A 1 475 ? -26.964 -18.750 -7.622 1.00 76.81 475 LYS A CA 1
ATOM 3786 C C . LYS A 1 475 ? -26.997 -17.575 -8.606 1.00 76.81 475 LYS A C 1
ATOM 3788 O O . LYS A 1 475 ? -27.063 -17.783 -9.813 1.00 76.81 475 LYS A O 1
ATOM 3793 N N . GLN A 1 476 ? -26.895 -16.342 -8.104 1.00 76.94 476 GLN A N 1
ATOM 3794 C CA . GLN A 1 476 ? -26.902 -15.126 -8.931 1.00 76.94 476 GLN A CA 1
ATOM 3795 C C . GLN A 1 476 ? -25.639 -15.021 -9.798 1.00 76.94 476 GLN A C 1
ATOM 3797 O O . GLN A 1 476 ? -25.710 -14.613 -10.953 1.00 76.94 476 GLN A O 1
ATOM 3802 N N . LEU A 1 477 ? -24.498 -15.474 -9.270 1.00 70.62 477 LEU A N 1
ATOM 3803 C CA . LEU A 1 477 ? -23.226 -15.583 -9.995 1.00 70.62 477 LEU A CA 1
ATOM 3804 C C . LEU A 1 477 ? -23.198 -16.736 -11.022 1.00 70.62 477 LEU A C 1
ATOM 3806 O O . LEU A 1 477 ? -22.163 -16.966 -11.648 1.00 70.62 477 LEU A O 1
ATOM 3810 N N . ARG A 1 478 ? -24.314 -17.471 -11.180 1.00 64.31 478 ARG A N 1
ATOM 3811 C CA . ARG A 1 478 ? -24.467 -18.662 -12.037 1.00 64.31 478 ARG A CA 1
ATOM 3812 C C . ARG A 1 478 ? -23.368 -19.702 -11.811 1.00 64.31 478 ARG A C 1
ATOM 3814 O O . ARG A 1 478 ? -22.972 -20.414 -12.731 1.00 64.31 478 ARG A O 1
ATOM 3821 N N . CYS A 1 479 ? -22.888 -19.815 -10.570 1.00 60.41 479 CYS A N 1
ATOM 3822 C CA . CYS A 1 479 ? -21.728 -20.638 -10.240 1.00 60.41 479 CYS A CA 1
ATOM 3823 C C . CYS A 1 479 ? -21.910 -22.133 -10.558 1.00 60.41 479 CYS A C 1
ATOM 3825 O O . CYS A 1 479 ? -20.936 -22.861 -10.734 1.00 60.41 479 CYS A O 1
ATOM 3827 N N . GLU A 1 480 ? -23.160 -22.580 -10.659 1.00 54.22 480 GLU A N 1
ATOM 3828 C CA . GLU A 1 480 ? -23.551 -23.943 -11.016 1.00 54.22 480 GLU A CA 1
ATOM 3829 C C . GLU A 1 480 ? -23.198 -24.301 -12.475 1.00 54.22 480 GLU A C 1
ATOM 3831 O O . GLU A 1 480 ? -22.908 -25.464 -12.744 1.00 54.22 480 GLU A O 1
ATOM 3836 N N . MET A 1 481 ? -23.103 -23.320 -13.387 1.00 53.06 481 MET A N 1
ATOM 3837 C CA . MET A 1 481 ? -22.689 -23.546 -14.783 1.00 53.06 481 MET A CA 1
ATOM 3838 C C . MET A 1 481 ? -21.203 -23.924 -14.920 1.00 53.06 481 MET A C 1
ATOM 3840 O O . MET A 1 481 ? -20.830 -24.589 -15.882 1.00 53.06 481 MET A O 1
ATOM 3844 N N . TYR A 1 482 ? -20.347 -23.571 -13.951 1.00 54.59 482 TYR A N 1
ATOM 3845 C CA . TYR A 1 482 ? -18.919 -23.929 -13.981 1.00 54.59 482 TYR A CA 1
ATOM 3846 C C . TYR A 1 482 ? -18.631 -25.376 -13.539 1.00 54.59 482 TYR A C 1
ATOM 3848 O O . TYR A 1 482 ? -17.463 -25.752 -13.455 1.00 54.59 482 TYR A O 1
ATOM 3856 N N . LYS A 1 483 ? -19.664 -26.187 -13.255 1.00 50.12 483 LYS A N 1
ATOM 3857 C CA . LYS A 1 483 ? -19.529 -27.629 -12.973 1.00 50.12 483 LYS A CA 1
ATOM 3858 C C . LYS A 1 483 ? -19.232 -28.476 -14.224 1.00 50.12 483 LYS A C 1
ATOM 3860 O O . LYS A 1 483 ? -18.947 -29.661 -14.086 1.00 50.12 483 LYS A O 1
ATOM 3865 N N . GLY A 1 484 ? -19.325 -27.907 -15.428 1.00 53.34 484 GLY A N 1
ATOM 3866 C CA . GLY A 1 484 ? -19.087 -28.631 -16.679 1.00 53.34 484 GLY A CA 1
ATOM 3867 C C . GLY A 1 484 ? -17.611 -28.973 -16.911 1.00 53.34 484 GLY A C 1
ATOM 3868 O O . GLY A 1 484 ? -16.776 -28.073 -16.916 1.00 53.34 484 GLY A O 1
ATOM 3869 N N . LEU A 1 485 ? -17.336 -30.264 -17.146 1.00 44.34 485 LEU A N 1
ATOM 3870 C CA . LEU A 1 485 ? -16.100 -30.915 -17.633 1.00 44.34 485 LEU A CA 1
ATOM 3871 C C . LEU A 1 485 ? -14.776 -30.651 -16.874 1.00 44.34 485 LEU A C 1
ATOM 3873 O O . LEU A 1 485 ? -14.081 -31.594 -16.499 1.00 44.34 485 LEU A O 1
ATOM 3877 N N . THR A 1 486 ? -14.420 -29.397 -16.607 1.00 49.16 486 THR A N 1
ATOM 3878 C CA . THR A 1 486 ? -13.116 -28.990 -16.055 1.00 49.16 486 THR A CA 1
ATOM 3879 C C . THR A 1 486 ? -12.902 -29.449 -14.610 1.00 49.16 486 THR A C 1
ATOM 3881 O O . THR A 1 486 ? -11.782 -29.787 -14.236 1.00 49.16 486 THR A O 1
ATOM 3884 N N . ASP A 1 487 ? -13.958 -29.506 -13.789 1.00 50.84 487 ASP A N 1
ATOM 3885 C CA . ASP A 1 487 ? -13.858 -30.012 -12.407 1.00 50.84 487 ASP A CA 1
ATOM 3886 C C . ASP A 1 487 ? -13.682 -31.546 -12.346 1.00 50.84 487 ASP A C 1
ATOM 3888 O O . ASP A 1 487 ? -13.169 -32.043 -11.346 1.00 50.84 487 ASP A O 1
ATOM 3892 N N . ALA A 1 488 ? -14.051 -32.283 -13.406 1.00 46.44 488 ALA A N 1
ATOM 3893 C CA . ALA A 1 488 ? -13.838 -33.732 -13.514 1.00 46.44 488 ALA A CA 1
ATOM 3894 C C . ALA A 1 488 ? -12.418 -34.076 -14.002 1.00 46.44 488 ALA A C 1
ATOM 3896 O O . ALA A 1 488 ? -11.791 -34.993 -13.481 1.00 46.44 488 ALA A O 1
ATOM 3897 N N . LEU A 1 489 ? -11.877 -33.298 -14.948 1.00 45.28 489 LEU A N 1
ATOM 3898 C CA . LEU A 1 489 ? -10.515 -33.480 -15.473 1.00 45.28 489 LEU A CA 1
ATOM 3899 C C . LEU A 1 489 ? -9.401 -33.179 -14.455 1.00 45.28 489 LEU A C 1
ATOM 3901 O O . LEU A 1 489 ? -8.288 -33.672 -14.609 1.00 45.28 489 LEU A O 1
ATOM 3905 N N . LEU A 1 490 ? -9.670 -32.363 -13.430 1.00 52.09 490 LEU A N 1
ATOM 3906 C CA . LEU A 1 490 ? -8.641 -31.909 -12.486 1.00 52.09 490 LEU A CA 1
ATOM 3907 C C . LEU A 1 490 ? -8.422 -32.820 -11.267 1.00 52.09 490 LEU A C 1
ATOM 3909 O O . LEU A 1 490 ? -7.409 -32.648 -10.589 1.00 52.09 490 LEU A O 1
ATOM 3913 N N . ARG A 1 491 ? -9.362 -33.713 -10.919 1.00 56.72 491 ARG A N 1
ATOM 3914 C CA . ARG A 1 491 ? -9.374 -34.390 -9.605 1.00 56.72 491 ARG A CA 1
ATOM 3915 C C . ARG A 1 491 ? -9.957 -35.803 -9.646 1.00 56.72 491 ARG A C 1
ATOM 3917 O O . ARG A 1 491 ? -11.165 -35.981 -9.522 1.00 56.72 491 ARG A O 1
ATOM 3924 N N . GLY A 1 492 ? -9.080 -36.806 -9.689 1.00 53.53 492 GLY A N 1
ATOM 3925 C CA . GLY A 1 492 ? -9.414 -38.215 -9.433 1.00 53.53 492 GLY A CA 1
ATOM 3926 C C . GLY A 1 492 ? -9.707 -38.528 -7.956 1.00 53.53 492 GLY A C 1
ATOM 3927 O O . GLY A 1 492 ? -9.196 -39.512 -7.431 1.00 53.53 492 GLY A O 1
ATOM 3928 N N . ASP A 1 493 ? -10.491 -37.686 -7.276 1.00 51.25 493 ASP A N 1
ATOM 3929 C CA . ASP A 1 493 ? -10.816 -37.808 -5.848 1.00 51.25 493 ASP A CA 1
ATOM 3930 C C . ASP A 1 493 ? -12.181 -38.482 -5.641 1.00 51.25 493 ASP A C 1
ATOM 3932 O O . ASP A 1 493 ? -13.233 -37.886 -5.885 1.00 51.25 493 ASP A O 1
ATOM 3936 N N . ILE A 1 494 ? -12.162 -39.714 -5.126 1.00 50.00 494 ILE A N 1
ATOM 3937 C CA . ILE A 1 494 ? -13.350 -40.575 -4.961 1.00 50.00 494 ILE A CA 1
ATOM 3938 C C . ILE A 1 494 ? -13.938 -40.527 -3.531 1.00 50.00 494 ILE A C 1
ATOM 3940 O O . ILE A 1 494 ? -14.869 -41.262 -3.222 1.00 50.00 494 ILE A O 1
ATOM 3944 N N . ASN A 1 495 ? -13.398 -39.705 -2.620 1.00 45.47 495 ASN A N 1
ATOM 3945 C CA . ASN A 1 495 ? -13.678 -39.829 -1.181 1.00 45.47 495 ASN A CA 1
ATOM 3946 C C . ASN A 1 495 ? -14.772 -38.852 -0.664 1.00 45.47 495 ASN A C 1
ATOM 3948 O O . ASN A 1 495 ? -14.525 -37.639 -0.606 1.00 45.47 495 ASN A O 1
ATOM 3952 N N . PRO A 1 496 ? -15.959 -39.335 -0.224 1.00 47.59 496 PRO A N 1
ATOM 3953 C CA . PRO A 1 496 ? -17.068 -38.478 0.217 1.00 47.59 496 PRO A CA 1
ATOM 3954 C C . PRO A 1 496 ? -16.837 -37.751 1.551 1.00 47.59 496 PRO A C 1
ATOM 3956 O O . PRO A 1 496 ? -17.521 -36.767 1.826 1.00 47.59 496 PRO A O 1
ATOM 3959 N N . ALA A 1 497 ? -15.876 -38.188 2.373 1.00 48.44 497 ALA A N 1
ATOM 3960 C CA . ALA A 1 497 ? -15.670 -37.674 3.735 1.00 48.44 497 ALA A CA 1
ATOM 3961 C C . ALA A 1 497 ? -15.208 -36.198 3.813 1.00 48.44 497 ALA A C 1
ATOM 3963 O O . ALA A 1 497 ? -15.141 -35.621 4.894 1.00 48.44 497 ALA A O 1
ATOM 3964 N N . THR A 1 498 ? -14.906 -35.562 2.677 1.00 46.50 498 THR A N 1
ATOM 3965 C CA . THR A 1 498 ? -14.432 -34.166 2.584 1.00 46.50 498 THR A CA 1
ATOM 3966 C C . THR A 1 498 ? -15.537 -33.151 2.240 1.00 46.50 498 THR A C 1
ATOM 3968 O O . THR A 1 498 ? -15.244 -32.025 1.829 1.00 46.50 498 THR A O 1
ATOM 3971 N N . GLN A 1 499 ? -16.819 -33.516 2.383 1.00 43.91 499 GLN A N 1
ATOM 3972 C CA . GLN A 1 499 ? -17.972 -32.679 2.008 1.00 43.91 499 GLN A CA 1
ATOM 3973 C C . GLN A 1 499 ? -18.227 -31.465 2.930 1.00 43.91 499 GLN A C 1
ATOM 3975 O O . GLN A 1 499 ? -19.262 -31.332 3.578 1.00 43.91 499 GLN A O 1
ATOM 3980 N N . GLY A 1 500 ? -17.337 -30.474 2.869 1.00 47.84 500 GLY A N 1
ATOM 3981 C CA . GLY A 1 500 ? -17.756 -29.082 3.032 1.00 47.84 500 GLY A CA 1
ATOM 3982 C C . GLY A 1 500 ? -18.627 -28.641 1.845 1.00 47.84 500 GLY A C 1
ATOM 3983 O O . GLY A 1 500 ? -18.442 -29.107 0.716 1.00 47.84 500 GLY A O 1
ATOM 3984 N N . LYS A 1 501 ? -19.565 -27.707 2.063 1.00 53.88 501 LYS A N 1
ATOM 3985 C CA . LYS A 1 501 ? -20.395 -27.131 0.987 1.00 53.88 501 LYS A CA 1
ATOM 3986 C C . LYS A 1 501 ? -19.493 -26.469 -0.065 1.00 53.88 501 LYS A C 1
ATOM 3988 O O . LYS A 1 501 ? -18.959 -25.388 0.176 1.00 53.88 501 LYS A O 1
ATOM 3993 N N . ARG A 1 502 ? -19.308 -27.121 -1.221 1.00 60.81 502 ARG A N 1
ATOM 3994 C CA . ARG A 1 502 ? -18.395 -26.670 -2.287 1.00 60.81 502 ARG A CA 1
ATOM 3995 C C . ARG A 1 502 ? -18.828 -25.295 -2.813 1.00 60.81 502 ARG A C 1
ATOM 3997 O O . ARG A 1 502 ? -19.913 -25.160 -3.374 1.00 60.81 502 ARG A O 1
ATOM 4004 N N . LEU A 1 503 ? -17.974 -24.287 -2.630 1.00 67.38 503 LEU A N 1
ATOM 4005 C CA . LEU A 1 503 ? -18.170 -22.921 -3.125 1.00 67.38 503 LEU A CA 1
ATOM 4006 C C . LEU A 1 503 ? -17.259 -22.667 -4.325 1.00 67.38 503 LEU A C 1
ATOM 4008 O O . LEU A 1 503 ? -16.067 -22.969 -4.297 1.00 67.38 503 LEU A O 1
ATOM 4012 N N . VAL A 1 504 ? -17.821 -22.069 -5.367 1.00 73.38 504 VAL A N 1
ATOM 4013 C CA . VAL A 1 504 ? -17.139 -21.776 -6.625 1.00 73.38 504 VAL A CA 1
ATOM 4014 C C . VAL A 1 504 ? -16.819 -20.283 -6.655 1.00 73.38 504 VAL A C 1
ATOM 4016 O O . VAL A 1 504 ? -17.723 -19.445 -6.672 1.00 73.38 504 VAL A O 1
ATOM 4019 N N . LEU A 1 505 ? -15.528 -19.936 -6.644 1.00 81.00 505 LEU A N 1
ATOM 4020 C CA . LEU A 1 505 ? -15.085 -18.569 -6.929 1.00 81.00 505 LEU A CA 1
ATOM 4021 C C . LEU A 1 505 ? -15.157 -18.320 -8.450 1.00 81.00 505 LEU A C 1
ATOM 4023 O O . LEU A 1 505 ? -14.591 -19.129 -9.199 1.00 81.00 505 LEU A O 1
ATOM 4027 N N . PRO A 1 506 ? -15.826 -17.245 -8.914 1.00 81.81 506 PRO A N 1
ATOM 4028 C CA . PRO A 1 506 ? -15.865 -16.865 -10.328 1.00 81.81 506 PRO A CA 1
ATOM 4029 C C . PRO A 1 506 ? -14.522 -16.268 -10.779 1.00 81.81 506 PRO A C 1
ATOM 4031 O O . PRO A 1 506 ? -13.730 -15.817 -9.950 1.00 81.81 506 PRO A O 1
ATOM 4034 N N . SER A 1 507 ? -14.273 -16.195 -12.090 1.00 77.69 507 SER A N 1
ATOM 4035 C CA . SER A 1 507 ? -13.066 -15.538 -12.625 1.00 77.69 507 SER A CA 1
ATOM 4036 C C . SER A 1 507 ? -13.046 -14.017 -12.414 1.00 77.69 507 SER A C 1
ATOM 4038 O O . SER A 1 507 ? -11.985 -13.409 -12.450 1.00 77.69 507 SER A O 1
ATOM 4040 N N . SER A 1 508 ? -14.183 -13.397 -12.083 1.00 80.31 508 SER A N 1
ATOM 4041 C CA . SER A 1 508 ? -14.245 -11.998 -11.636 1.00 80.31 508 SER A CA 1
ATOM 4042 C C . SER A 1 508 ? -13.679 -11.768 -10.223 1.00 80.31 508 SER A C 1
ATOM 4044 O O . SER A 1 508 ? -13.481 -10.621 -9.813 1.00 80.31 508 SER A O 1
ATOM 4046 N N . PHE A 1 509 ? -13.386 -12.829 -9.460 1.00 84.00 509 PHE A N 1
ATOM 4047 C CA . PHE A 1 509 ? -12.709 -12.716 -8.170 1.00 84.00 509 PHE A CA 1
ATOM 4048 C C . PHE A 1 509 ? -11.189 -12.585 -8.371 1.00 84.00 509 PHE A C 1
ATOM 4050 O O . PHE A 1 509 ? -10.466 -13.579 -8.432 1.00 84.00 509 PHE A O 1
ATOM 4057 N N . THR A 1 510 ? -10.705 -11.340 -8.463 1.00 82.81 510 THR A N 1
ATOM 4058 C CA . THR A 1 510 ? -9.268 -10.994 -8.467 1.00 82.81 510 THR A CA 1
ATOM 4059 C C . THR A 1 510 ? -8.508 -11.748 -7.374 1.00 82.81 510 THR A C 1
ATOM 4061 O O . THR A 1 510 ? -8.954 -11.751 -6.230 1.00 82.81 510 THR A O 1
ATOM 4064 N N . GLY A 1 511 ? -7.381 -12.374 -7.726 1.00 77.00 511 GLY A N 1
ATOM 4065 C CA . GLY A 1 511 ? -6.594 -13.240 -6.835 1.00 77.00 511 GLY A CA 1
ATOM 4066 C C . GLY A 1 511 ? -7.029 -14.716 -6.806 1.00 77.00 511 GLY A C 1
ATOM 4067 O O . GLY A 1 511 ? -6.286 -15.558 -6.319 1.00 77.00 511 GLY A O 1
ATOM 4068 N N . GLY A 1 512 ? -8.208 -15.066 -7.333 1.00 79.56 512 GLY A N 1
ATOM 4069 C CA . GLY A 1 512 ? -8.703 -16.447 -7.348 1.00 79.56 512 GLY A CA 1
ATOM 4070 C C . GLY A 1 512 ? -8.147 -17.296 -8.498 1.00 79.56 512 GLY A C 1
ATOM 4071 O O . GLY A 1 512 ? -7.867 -16.789 -9.581 1.00 79.56 512 GLY A O 1
ATOM 4072 N N . ALA A 1 513 ? -8.085 -18.620 -8.318 1.00 79.94 513 ALA A N 1
ATOM 4073 C CA . ALA A 1 513 ? -7.552 -19.549 -9.325 1.00 79.94 513 ALA A CA 1
ATOM 4074 C C . ALA A 1 513 ? -8.210 -19.425 -10.720 1.00 79.94 513 ALA A C 1
ATOM 4076 O O . ALA A 1 513 ? -7.522 -19.511 -11.731 1.00 79.94 513 ALA A O 1
ATOM 4077 N N . ARG A 1 514 ? -9.524 -19.158 -10.809 1.00 79.94 514 ARG A N 1
ATOM 4078 C CA . ARG A 1 514 ? -10.191 -18.934 -12.110 1.00 79.94 514 ARG A CA 1
ATOM 4079 C C . ARG A 1 514 ? -9.823 -17.598 -12.762 1.00 79.94 514 ARG A C 1
ATOM 4081 O O . ARG A 1 514 ? -9.730 -17.551 -13.980 1.00 79.94 514 ARG A O 1
ATOM 4088 N N . TYR A 1 515 ? -9.587 -16.544 -11.977 1.00 82.12 515 TYR A N 1
ATOM 4089 C CA . TYR A 1 515 ? -9.049 -15.273 -12.481 1.00 82.12 515 TYR A CA 1
ATOM 4090 C C . TYR A 1 515 ? -7.639 -15.492 -13.042 1.00 82.12 515 TYR A C 1
ATOM 4092 O O . TYR A 1 515 ? -7.332 -15.048 -14.138 1.00 82.12 515 TYR A O 1
ATOM 4100 N N . MET A 1 516 ? -6.814 -16.270 -12.336 1.00 77.94 516 MET A N 1
ATOM 4101 C CA . MET A 1 516 ? -5.457 -16.637 -12.760 1.00 77.94 516 MET A CA 1
ATOM 4102 C C . MET A 1 516 ? -5.445 -17.390 -14.095 1.00 77.94 516 MET A C 1
ATOM 4104 O O . MET A 1 516 ? -4.711 -17.017 -15.006 1.00 77.94 516 MET A O 1
ATOM 4108 N N . ILE A 1 517 ? -6.302 -18.408 -14.225 1.00 79.00 517 ILE A N 1
ATOM 4109 C CA . ILE A 1 517 ? -6.442 -19.205 -15.451 1.00 79.00 517 ILE A CA 1
ATOM 4110 C C . ILE A 1 517 ? -6.984 -18.358 -16.609 1.00 79.00 517 ILE A C 1
ATOM 4112 O O . ILE A 1 517 ? -6.465 -18.473 -17.715 1.00 79.00 517 ILE A O 1
ATOM 4116 N N . GLN A 1 518 ? -7.968 -17.483 -16.371 1.00 81.06 518 GLN A N 1
ATOM 4117 C CA . GLN A 1 518 ? -8.475 -16.588 -17.415 1.00 81.06 518 GLN A CA 1
ATOM 4118 C C . GLN A 1 518 ? -7.374 -15.635 -17.907 1.00 81.06 518 GLN A C 1
ATOM 4120 O O . GLN A 1 518 ? -7.101 -15.587 -19.100 1.00 81.06 518 GLN A O 1
ATOM 4125 N N . ASN A 1 519 ? -6.661 -14.971 -16.993 1.00 81.25 519 ASN A N 1
ATOM 4126 C CA . ASN A 1 519 ? -5.541 -14.088 -17.333 1.00 81.25 519 ASN A CA 1
ATOM 4127 C C . ASN A 1 519 ? -4.434 -14.827 -18.115 1.00 81.25 519 ASN A C 1
ATOM 4129 O O . ASN A 1 519 ? -3.776 -14.249 -18.983 1.00 81.25 519 ASN A O 1
ATOM 4133 N N . TYR A 1 520 ? -4.223 -16.115 -17.818 1.00 78.94 520 TYR A N 1
ATOM 4134 C CA . TYR A 1 520 ? -3.327 -16.978 -18.584 1.00 78.94 520 TYR A CA 1
ATOM 4135 C C . TYR A 1 520 ? -3.835 -17.223 -20.010 1.00 78.94 520 TYR A C 1
ATOM 4137 O O . TYR A 1 520 ? -3.092 -17.027 -20.971 1.00 78.94 520 TYR A O 1
ATOM 4145 N N . GLN A 1 521 ? -5.105 -17.604 -20.156 1.00 81.69 521 GLN A N 1
ATOM 4146 C CA . GLN A 1 521 ? -5.742 -17.856 -21.450 1.00 81.69 521 GLN A CA 1
ATOM 4147 C C . GLN A 1 521 ? -5.768 -16.602 -22.335 1.00 81.69 521 GLN A C 1
ATOM 4149 O O . GLN A 1 521 ? -5.360 -16.682 -23.492 1.00 81.69 521 GLN A O 1
ATOM 4154 N N . ASP A 1 522 ? -6.148 -15.448 -21.783 1.00 82.94 522 ASP A N 1
ATOM 4155 C CA . ASP A 1 522 ? -6.223 -14.166 -22.494 1.00 82.94 522 ASP A CA 1
ATOM 4156 C C . ASP A 1 522 ? -4.848 -13.756 -23.056 1.00 82.94 522 ASP A C 1
ATOM 4158 O O . ASP A 1 522 ? -4.710 -13.415 -24.233 1.00 82.94 522 ASP A O 1
ATOM 4162 N N . ALA A 1 523 ? -3.787 -13.863 -22.252 1.00 81.25 523 ALA A N 1
ATOM 4163 C CA . ALA A 1 523 ? -2.439 -13.533 -22.710 1.00 81.25 523 ALA A CA 1
ATOM 4164 C C . ALA A 1 523 ? -1.850 -14.590 -23.673 1.00 81.25 523 ALA A C 1
ATOM 4166 O O . ALA A 1 523 ? -1.148 -14.217 -24.613 1.00 81.25 523 ALA A O 1
ATOM 4167 N N . MET A 1 524 ? -2.190 -15.879 -23.539 1.00 80.81 524 MET A N 1
ATOM 4168 C CA . MET A 1 524 ? -1.850 -16.893 -24.553 1.00 80.81 524 MET A CA 1
ATOM 4169 C C . MET A 1 524 ? -2.589 -16.659 -25.884 1.00 80.81 524 MET A C 1
ATOM 4171 O O . MET A 1 524 ? -2.002 -16.869 -26.946 1.00 80.81 524 MET A O 1
ATOM 4175 N N . ALA A 1 525 ? -3.837 -16.179 -25.852 1.00 84.44 525 ALA A N 1
ATOM 4176 C CA . ALA A 1 525 ? -4.599 -15.818 -27.048 1.00 84.44 525 ALA A CA 1
ATOM 4177 C C . ALA A 1 525 ? -3.973 -14.623 -27.788 1.00 84.44 525 ALA A C 1
ATOM 4179 O O . ALA A 1 525 ? -3.819 -14.675 -29.008 1.00 84.44 525 ALA A O 1
ATOM 4180 N N . ILE A 1 526 ? -3.516 -13.599 -27.055 1.00 85.12 526 ILE A N 1
ATOM 4181 C CA . ILE A 1 526 ? -2.756 -12.471 -27.625 1.00 85.12 526 ILE A CA 1
ATOM 4182 C C . ILE A 1 526 ? -1.487 -12.967 -28.321 1.00 85.12 526 ILE A C 1
ATOM 4184 O O . ILE A 1 526 ? -1.234 -12.598 -29.467 1.00 85.12 526 ILE A O 1
ATOM 4188 N N . CYS A 1 527 ? -0.729 -13.858 -27.677 1.00 83.06 527 CYS A N 1
ATOM 4189 C CA . CYS A 1 527 ? 0.501 -14.396 -28.261 1.00 83.06 527 CYS A CA 1
ATOM 4190 C C . CYS A 1 527 ? 0.234 -15.266 -29.502 1.00 83.06 527 CYS A C 1
ATOM 4192 O O . CYS A 1 527 ? 1.012 -15.241 -30.451 1.00 83.06 527 CYS A O 1
ATOM 4194 N N . ARG A 1 528 ? -0.892 -15.994 -29.544 1.00 83.88 528 ARG A N 1
ATOM 4195 C CA . ARG A 1 528 ? -1.335 -16.724 -30.745 1.00 83.88 528 ARG A CA 1
ATOM 4196 C C . ARG A 1 528 ? -1.727 -15.784 -31.892 1.00 83.88 528 ARG A C 1
ATOM 4198 O O . ARG A 1 528 ? -1.530 -16.143 -33.047 1.00 83.88 528 ARG A O 1
ATOM 4205 N N . CYS A 1 529 ? -2.295 -14.617 -31.586 1.00 85.75 529 CYS A N 1
ATOM 4206 C CA . CYS A 1 529 ? -2.783 -13.667 -32.588 1.00 85.75 529 CYS A CA 1
ATOM 4207 C C . CYS A 1 529 ? -1.686 -12.743 -33.145 1.00 85.75 529 CYS A C 1
ATOM 4209 O O . CYS A 1 529 ? -1.697 -12.431 -34.333 1.00 85.75 529 CYS A O 1
ATOM 4211 N N . ILE A 1 530 ? -0.766 -12.278 -32.294 1.00 85.06 530 ILE A N 1
ATOM 4212 C CA . ILE A 1 530 ? 0.233 -11.246 -32.638 1.00 85.06 530 ILE A CA 1
ATOM 4213 C C . ILE A 1 530 ? 1.632 -11.851 -32.850 1.00 85.06 530 ILE A C 1
ATOM 4215 O O . ILE A 1 530 ? 2.430 -11.310 -33.615 1.00 85.06 530 ILE A O 1
ATOM 4219 N N . GLY A 1 531 ? 1.921 -12.992 -32.219 1.00 84.62 531 GLY A N 1
ATOM 4220 C CA . GLY A 1 531 ? 3.252 -13.595 -32.138 1.00 84.62 531 GLY A CA 1
ATOM 4221 C C . GLY A 1 531 ? 3.865 -13.444 -30.743 1.00 84.62 531 GLY A C 1
ATOM 4222 O O . GLY A 1 531 ? 3.175 -13.135 -29.771 1.00 84.62 531 GLY A O 1
ATOM 4223 N N . TYR A 1 532 ? 5.171 -13.680 -30.627 1.00 83.38 532 TYR A N 1
ATOM 4224 C CA . TYR A 1 532 ? 5.888 -13.505 -29.362 1.00 83.38 532 TYR A CA 1
ATOM 4225 C C . TYR A 1 532 ? 6.084 -12.019 -29.007 1.00 83.38 532 TYR A C 1
ATOM 4227 O O . TYR A 1 532 ? 6.134 -11.184 -29.914 1.00 83.38 532 TYR A O 1
ATOM 4235 N N . PRO A 1 533 ? 6.180 -11.683 -27.704 1.00 87.12 533 PRO A N 1
ATOM 4236 C CA . PRO A 1 533 ? 6.599 -10.353 -27.262 1.00 87.12 533 PRO A CA 1
ATOM 4237 C C . PRO A 1 533 ? 8.044 -10.087 -27.690 1.00 87.12 533 PRO A C 1
ATOM 4239 O O . PRO A 1 533 ? 8.832 -11.029 -27.734 1.00 87.12 533 PRO A O 1
ATOM 4242 N N . ASP A 1 534 ? 8.367 -8.817 -27.934 1.00 87.31 534 ASP A N 1
ATOM 4243 C CA . ASP A 1 534 ? 9.656 -8.331 -28.455 1.00 87.31 534 ASP A CA 1
ATOM 4244 C C . ASP A 1 534 ? 10.558 -7.721 -27.364 1.00 87.31 534 ASP A C 1
ATOM 4246 O O . ASP A 1 534 ? 11.787 -7.763 -27.442 1.00 87.31 534 ASP A O 1
ATOM 4250 N N . LEU A 1 535 ? 9.947 -7.137 -26.327 1.00 90.25 535 LEU A N 1
ATOM 4251 C CA . LEU A 1 535 ? 10.650 -6.536 -25.192 1.00 90.25 535 LEU A CA 1
ATOM 4252 C C . LEU A 1 535 ? 10.029 -6.996 -23.872 1.00 90.25 535 LEU A C 1
ATOM 4254 O O . LEU A 1 535 ? 8.805 -6.980 -23.700 1.00 90.25 535 LEU A O 1
ATOM 4258 N N . PHE A 1 536 ? 10.894 -7.333 -22.919 1.00 91.44 536 PHE A N 1
ATOM 4259 C CA . PHE A 1 536 ? 10.564 -7.573 -21.524 1.00 91.44 536 PHE A CA 1
ATOM 4260 C C . PHE A 1 536 ? 11.162 -6.464 -20.656 1.00 91.44 536 PHE A C 1
ATOM 4262 O O . PHE A 1 536 ? 12.373 -6.264 -20.607 1.00 91.44 536 PHE A O 1
ATOM 4269 N N . ILE A 1 537 ? 10.301 -5.723 -19.965 1.00 93.69 537 ILE A N 1
ATOM 4270 C CA . ILE A 1 537 ? 10.686 -4.565 -19.159 1.00 93.69 537 ILE A CA 1
ATOM 4271 C C . ILE A 1 537 ? 10.258 -4.813 -17.721 1.00 93.69 537 ILE A C 1
ATOM 4273 O O . ILE A 1 537 ? 9.104 -5.149 -17.458 1.00 93.69 537 ILE A O 1
ATOM 4277 N N . THR A 1 538 ? 11.166 -4.594 -16.773 1.00 93.31 538 THR A N 1
ATOM 4278 C CA . THR A 1 538 ? 10.804 -4.556 -15.351 1.00 93.31 538 THR A CA 1
ATOM 4279 C C . THR A 1 538 ? 10.991 -3.148 -14.813 1.00 93.31 538 THR A C 1
ATOM 4281 O O . THR A 1 538 ? 12.014 -2.525 -15.083 1.00 93.31 538 THR A O 1
ATOM 4284 N N . PHE A 1 539 ? 10.025 -2.640 -14.051 1.00 95.12 539 PHE A N 1
ATOM 4285 C CA . PHE A 1 539 ? 10.038 -1.280 -13.511 1.00 95.12 539 PHE A CA 1
ATOM 4286 C C . PHE A 1 539 ? 9.800 -1.317 -12.003 1.00 95.12 539 PHE A C 1
ATOM 4288 O O . PHE A 1 539 ? 8.726 -1.698 -11.544 1.00 95.12 539 PHE A O 1
ATOM 4295 N N . THR A 1 540 ? 10.815 -0.948 -11.220 1.00 92.75 540 THR A N 1
ATOM 4296 C CA . THR A 1 540 ? 10.739 -0.894 -9.751 1.00 92.75 540 THR A CA 1
ATOM 4297 C C . THR A 1 540 ? 10.452 0.525 -9.282 1.00 92.75 540 THR A C 1
ATOM 4299 O O . THR A 1 540 ? 11.129 1.457 -9.712 1.00 92.75 540 THR A O 1
ATOM 4302 N N . CYS A 1 541 ? 9.505 0.689 -8.358 1.00 93.25 541 CYS A N 1
ATOM 4303 C CA . CYS A 1 541 ? 9.256 1.965 -7.693 1.00 93.25 541 CYS A CA 1
ATOM 4304 C C . CYS A 1 541 ? 10.521 2.491 -6.993 1.00 93.25 541 CYS A C 1
ATOM 4306 O O . CYS A 1 541 ? 11.161 1.753 -6.242 1.00 93.25 541 CYS A O 1
ATOM 4308 N N . ASN A 1 542 ? 10.841 3.775 -7.174 1.00 93.44 542 ASN A N 1
ATOM 4309 C CA . ASN A 1 542 ? 11.891 4.444 -6.411 1.00 93.44 542 ASN A CA 1
ATOM 4310 C C . ASN A 1 542 ? 11.260 5.231 -5.239 1.00 93.44 542 ASN A C 1
ATOM 4312 O O . ASN A 1 542 ? 10.582 6.225 -5.483 1.00 93.44 542 ASN A O 1
ATOM 4316 N N . PRO A 1 543 ? 11.469 4.843 -3.965 1.00 91.12 543 PRO A N 1
ATOM 4317 C CA . PRO A 1 543 ? 10.931 5.584 -2.821 1.00 91.12 543 PRO A CA 1
ATOM 4318 C C . PRO A 1 543 ? 11.607 6.950 -2.613 1.00 91.12 543 PRO A C 1
ATOM 4320 O O . PRO A 1 543 ? 11.095 7.757 -1.845 1.00 91.12 543 PRO A O 1
ATOM 4323 N N . LYS A 1 544 ? 12.737 7.213 -3.290 1.00 92.81 544 LYS A N 1
ATOM 4324 C CA . LYS A 1 544 ? 13.431 8.509 -3.310 1.00 92.81 544 LYS A CA 1
ATOM 4325 C C . LYS A 1 544 ? 12.905 9.458 -4.403 1.00 92.81 544 LYS A C 1
ATOM 4327 O O . LYS A 1 544 ? 13.558 10.462 -4.667 1.00 92.81 544 LYS A O 1
ATOM 4332 N N . TRP A 1 545 ? 11.801 9.143 -5.093 1.00 95.56 545 TRP A N 1
ATOM 4333 C CA . TRP A 1 545 ? 11.231 10.074 -6.076 1.00 95.56 545 TRP A CA 1
ATOM 4334 C C . TRP A 1 545 ? 10.856 11.408 -5.411 1.00 95.56 545 TRP A C 1
ATOM 4336 O O . TRP A 1 545 ? 10.259 11.372 -4.330 1.00 95.56 545 TRP A O 1
ATOM 4346 N N . PRO A 1 546 ? 11.149 12.564 -6.041 1.00 95.75 546 PRO A N 1
ATOM 4347 C CA . PRO A 1 546 ? 10.889 13.884 -5.467 1.00 95.75 546 PRO A CA 1
ATOM 4348 C C . PRO A 1 546 ? 9.457 14.065 -4.958 1.00 95.75 546 PRO A C 1
ATOM 4350 O O . PRO A 1 546 ? 9.266 14.566 -3.856 1.00 95.75 546 PRO A O 1
ATOM 4353 N N . GLU A 1 547 ? 8.455 13.572 -5.687 1.00 96.81 547 GLU A N 1
ATOM 4354 C CA . GLU A 1 547 ? 7.042 13.655 -5.296 1.00 96.81 547 GLU A CA 1
ATOM 4355 C C . GLU A 1 547 ? 6.724 12.896 -4.000 1.00 96.81 547 GLU A C 1
ATOM 4357 O O . GLU A 1 547 ? 5.869 13.323 -3.227 1.00 96.81 547 GLU A O 1
ATOM 4362 N N . ILE A 1 548 ? 7.406 11.773 -3.747 1.00 96.19 548 ILE A N 1
ATOM 4363 C CA . ILE A 1 548 ? 7.256 11.008 -2.502 1.00 96.19 548 ILE A CA 1
ATOM 4364 C C . ILE A 1 548 ? 7.996 11.731 -1.377 1.00 96.19 548 ILE A C 1
ATOM 4366 O O . ILE A 1 548 ? 7.426 11.932 -0.306 1.00 96.19 548 ILE A O 1
ATOM 4370 N N . VAL A 1 549 ? 9.244 12.136 -1.630 1.00 96.00 549 VAL A N 1
ATOM 4371 C CA . VAL A 1 549 ? 10.134 12.777 -0.652 1.00 96.00 549 VAL A CA 1
ATOM 4372 C C . VAL A 1 549 ? 9.540 14.100 -0.158 1.00 96.00 549 VAL A C 1
ATOM 4374 O O . VAL A 1 549 ? 9.259 14.216 1.035 1.00 96.00 549 VAL A O 1
ATOM 4377 N N . ARG A 1 550 ? 9.204 15.034 -1.063 1.00 95.94 550 ARG A N 1
ATOM 4378 C CA . ARG A 1 550 ? 8.555 16.315 -0.721 1.00 95.94 550 ARG A CA 1
ATOM 4379 C C . ARG A 1 550 ? 7.269 16.101 0.080 1.00 95.94 550 ARG A C 1
ATOM 4381 O O . ARG A 1 550 ? 7.042 16.783 1.078 1.00 95.94 550 ARG A O 1
ATOM 4388 N N . PHE A 1 551 ? 6.450 15.120 -0.308 1.00 95.19 551 PHE A N 1
ATOM 4389 C CA . PHE A 1 551 ? 5.199 14.826 0.388 1.00 95.19 551 PHE A CA 1
ATOM 4390 C C . PHE A 1 551 ? 5.412 14.365 1.839 1.00 95.19 551 PHE A C 1
ATOM 4392 O O . PHE A 1 551 ? 4.699 14.831 2.735 1.00 95.19 551 PHE A O 1
ATOM 4399 N N . VAL A 1 552 ? 6.349 13.443 2.091 1.00 94.06 552 VAL A N 1
ATOM 4400 C CA . VAL A 1 552 ? 6.551 12.868 3.435 1.00 94.06 552 VAL A CA 1
ATOM 4401 C C . VAL A 1 552 ? 7.387 13.768 4.349 1.00 94.06 552 VAL A C 1
ATOM 4403 O O . VAL A 1 552 ? 7.068 13.872 5.535 1.00 94.06 552 VAL A O 1
ATOM 4406 N N . GLU A 1 553 ? 8.372 14.496 3.814 1.00 93.50 553 GLU A N 1
ATOM 4407 C CA . GLU A 1 553 ? 9.222 15.416 4.586 1.00 93.50 553 GLU A CA 1
ATOM 4408 C C . GLU A 1 553 ? 8.420 16.580 5.177 1.00 93.50 553 GLU A C 1
ATOM 4410 O O . GLU A 1 553 ? 8.508 16.834 6.380 1.00 93.50 553 GLU A O 1
ATOM 4415 N N . GLN A 1 554 ? 7.524 17.192 4.388 1.00 90.62 554 GLN A N 1
ATOM 4416 C CA . GLN A 1 554 ? 6.556 18.200 4.862 1.00 90.62 554 GLN A CA 1
ATOM 4417 C C . GLN A 1 554 ? 5.694 17.711 6.045 1.00 90.62 554 GLN A C 1
ATOM 4419 O O . GLN A 1 554 ? 5.113 18.514 6.775 1.00 90.62 554 GLN A O 1
ATOM 4424 N N . ARG A 1 555 ? 5.584 16.389 6.235 1.00 89.88 555 ARG A N 1
ATOM 4425 C CA . ARG A 1 555 ? 4.757 15.734 7.260 1.00 89.88 555 ARG A CA 1
ATOM 4426 C C . ARG A 1 555 ? 5.575 15.111 8.394 1.00 89.88 555 ARG A C 1
ATOM 4428 O O . ARG A 1 555 ? 4.964 14.565 9.311 1.00 89.88 555 ARG A O 1
ATOM 4435 N N . ASN A 1 556 ? 6.909 15.214 8.363 1.00 89.75 556 ASN A N 1
ATOM 4436 C CA . ASN A 1 556 ? 7.830 14.530 9.284 1.00 89.75 556 ASN A CA 1
ATOM 4437 C C . ASN A 1 556 ? 7.638 12.991 9.290 1.00 89.75 556 ASN A C 1
ATOM 4439 O O . ASN A 1 556 ? 7.655 12.337 10.338 1.00 89.75 556 ASN A O 1
ATOM 4443 N N . LEU A 1 557 ? 7.410 12.426 8.100 1.00 91.69 557 LEU A N 1
ATOM 4444 C CA . LEU A 1 557 ? 7.211 10.997 7.843 1.00 91.69 557 LEU A CA 1
ATOM 4445 C C . LEU A 1 557 ? 8.311 10.460 6.917 1.00 91.69 557 LEU A C 1
ATOM 4447 O O . LEU A 1 557 ? 8.955 11.217 6.193 1.00 91.69 557 LEU A O 1
ATOM 4451 N N . LYS A 1 558 ? 8.498 9.139 6.908 1.00 91.44 558 LYS A N 1
ATOM 4452 C CA . LYS A 1 558 ? 9.333 8.436 5.921 1.00 91.44 558 LYS A CA 1
ATOM 4453 C C . LYS A 1 558 ? 8.478 7.865 4.782 1.00 91.44 558 LYS A C 1
ATOM 4455 O O . LYS A 1 558 ? 7.278 7.658 4.979 1.00 91.44 558 LYS A O 1
ATOM 4460 N N . PRO A 1 559 ? 9.060 7.521 3.616 1.00 90.69 559 PRO A N 1
ATOM 4461 C CA . PRO A 1 559 ? 8.333 6.820 2.557 1.00 90.69 559 PRO A CA 1
ATOM 4462 C C . PRO A 1 559 ? 7.632 5.544 3.054 1.00 90.69 559 PRO A C 1
ATOM 4464 O O . PRO A 1 559 ? 6.469 5.321 2.719 1.00 90.69 559 PRO A O 1
ATOM 4467 N N . GLU A 1 560 ? 8.278 4.740 3.913 1.00 87.56 560 GLU A N 1
ATOM 4468 C CA . GLU A 1 560 ? 7.656 3.533 4.479 1.00 87.56 560 GLU A CA 1
ATOM 4469 C C . GLU A 1 560 ? 6.447 3.799 5.398 1.00 87.56 560 GLU A C 1
ATOM 4471 O O . GLU A 1 560 ? 5.624 2.900 5.586 1.00 87.56 560 GLU A O 1
ATOM 4476 N N . ASP A 1 561 ? 6.285 5.013 5.935 1.00 90.25 561 ASP A N 1
ATOM 4477 C CA . ASP A 1 561 ? 5.117 5.384 6.746 1.00 90.25 561 ASP A CA 1
ATOM 4478 C C . ASP A 1 561 ? 3.866 5.638 5.883 1.00 90.25 561 ASP A C 1
ATOM 4480 O O . ASP A 1 561 ? 2.750 5.614 6.401 1.00 90.25 561 ASP A O 1
ATOM 4484 N N . ARG A 1 562 ? 4.030 5.875 4.570 1.00 91.69 562 ARG A N 1
ATOM 4485 C CA . ARG A 1 562 ? 2.950 6.199 3.617 1.00 91.69 562 ARG A CA 1
ATOM 4486 C C . ARG A 1 562 ? 2.980 5.299 2.368 1.00 91.69 562 ARG A C 1
ATOM 4488 O O . ARG A 1 562 ? 3.157 5.784 1.245 1.00 91.69 562 ARG A O 1
ATOM 4495 N N . PRO A 1 563 ? 2.756 3.975 2.518 1.00 89.44 563 PRO A N 1
ATOM 4496 C CA . PRO A 1 563 ? 2.710 3.038 1.390 1.00 89.44 563 PRO A CA 1
ATOM 4497 C C . PRO A 1 563 ? 1.594 3.349 0.378 1.00 89.44 563 PRO A C 1
ATOM 4499 O O . PRO A 1 563 ? 1.709 2.982 -0.792 1.00 89.44 563 PRO A O 1
ATOM 4502 N N . ASP A 1 564 ? 0.536 4.052 0.795 1.00 90.94 564 ASP A N 1
ATOM 4503 C CA . ASP A 1 564 ? -0.512 4.578 -0.084 1.00 90.94 564 ASP A CA 1
ATOM 4504 C C . ASP A 1 564 ? 0.039 5.592 -1.099 1.00 90.94 564 ASP A C 1
ATOM 4506 O O . ASP A 1 564 ? -0.302 5.532 -2.280 1.00 90.94 564 ASP A O 1
ATOM 4510 N N . ILE A 1 565 ? 0.954 6.463 -0.669 1.00 94.19 565 ILE A N 1
ATOM 4511 C CA . ILE A 1 565 ? 1.586 7.481 -1.515 1.00 94.19 565 ILE A CA 1
ATOM 4512 C C . ILE A 1 565 ? 2.598 6.856 -2.473 1.00 94.19 565 ILE A C 1
ATOM 4514 O O . ILE A 1 565 ? 2.561 7.155 -3.666 1.00 94.19 565 ILE A O 1
ATOM 4518 N N . ILE A 1 566 ? 3.425 5.920 -1.988 1.00 93.12 566 ILE A N 1
ATOM 4519 C CA . ILE A 1 566 ? 4.319 5.114 -2.841 1.00 93.12 566 ILE A CA 1
ATOM 4520 C C . ILE A 1 566 ? 3.517 4.473 -3.985 1.00 93.12 566 ILE A C 1
ATOM 4522 O O . ILE A 1 566 ? 3.903 4.553 -5.151 1.00 93.12 566 ILE A O 1
ATOM 4526 N N . CYS A 1 567 ? 2.367 3.875 -3.663 1.00 92.25 567 CYS A N 1
ATOM 4527 C CA . CYS A 1 567 ? 1.500 3.218 -4.637 1.00 92.25 567 CYS A CA 1
ATOM 4528 C C . CYS A 1 567 ? 0.837 4.189 -5.628 1.00 92.25 567 CYS A C 1
ATOM 4530 O O . CYS A 1 567 ? 0.760 3.870 -6.816 1.00 92.25 567 CYS A O 1
ATOM 4532 N N . ARG A 1 568 ? 0.393 5.369 -5.170 1.00 94.25 568 ARG A N 1
ATOM 4533 C CA . ARG A 1 568 ? -0.180 6.430 -6.021 1.00 94.25 568 ARG A CA 1
ATOM 4534 C C . ARG A 1 568 ? 0.839 6.967 -7.022 1.00 94.25 568 ARG A C 1
ATOM 4536 O O . ARG A 1 568 ? 0.587 6.930 -8.226 1.00 94.25 568 ARG A O 1
ATOM 4543 N N . VAL A 1 569 ? 2.020 7.373 -6.547 1.00 96.38 569 VAL A N 1
ATOM 4544 C CA . VAL A 1 569 ? 3.090 7.891 -7.415 1.00 96.38 569 VAL A CA 1
ATOM 4545 C C . VAL A 1 569 ? 3.571 6.812 -8.385 1.00 96.38 569 VAL A C 1
ATOM 4547 O O . VAL A 1 569 ? 3.654 7.074 -9.584 1.00 96.38 569 VAL A O 1
ATOM 4550 N N . PHE A 1 570 ? 3.778 5.571 -7.925 1.00 96.06 570 PHE A N 1
ATOM 4551 C CA . PHE A 1 570 ? 4.115 4.457 -8.816 1.00 96.06 570 PHE A CA 1
ATOM 4552 C C . PHE A 1 570 ? 3.066 4.230 -9.909 1.00 96.06 570 PHE A C 1
ATOM 4554 O O . PHE A 1 570 ? 3.435 4.023 -11.064 1.00 96.06 570 PHE A O 1
ATOM 4561 N N . LYS A 1 571 ? 1.768 4.296 -9.580 1.00 94.50 571 LYS A N 1
ATOM 4562 C CA . LYS A 1 571 ? 0.699 4.122 -10.571 1.00 94.50 571 LYS A CA 1
ATOM 4563 C C . LYS A 1 571 ? 0.747 5.213 -11.643 1.00 94.50 571 LYS A C 1
ATOM 4565 O O . LYS A 1 571 ? 0.732 4.867 -12.819 1.00 94.50 571 LYS A O 1
ATOM 4570 N N . MET A 1 572 ? 0.910 6.484 -11.260 1.00 95.12 572 MET A N 1
ATOM 4571 C CA . MET A 1 572 ? 1.069 7.584 -12.225 1.00 95.12 572 MET A CA 1
ATOM 4572 C C . MET A 1 572 ? 2.302 7.403 -13.122 1.00 95.12 572 MET A C 1
ATOM 4574 O O . MET A 1 572 ? 2.224 7.626 -14.330 1.00 95.12 572 MET A O 1
ATOM 4578 N N . LYS A 1 573 ? 3.442 6.974 -12.557 1.00 97.00 573 LYS A N 1
ATOM 4579 C CA . LYS A 1 573 ? 4.668 6.713 -13.333 1.00 97.00 573 LYS A CA 1
ATOM 4580 C C . LYS A 1 573 ? 4.475 5.545 -14.301 1.00 97.00 573 LYS A C 1
ATOM 4582 O O . LYS A 1 573 ? 4.906 5.634 -15.444 1.00 97.00 573 LYS A O 1
ATOM 4587 N N . LEU A 1 574 ? 3.808 4.474 -13.865 1.00 96.06 574 LEU A N 1
ATOM 4588 C CA . LEU A 1 574 ? 3.493 3.317 -14.704 1.00 96.06 574 LEU A CA 1
ATOM 4589 C C . LEU A 1 574 ? 2.541 3.692 -15.848 1.00 96.06 574 LEU A C 1
ATOM 4591 O O . LEU A 1 574 ? 2.765 3.270 -16.977 1.00 96.06 574 LEU A O 1
ATOM 4595 N N . ASP A 1 575 ? 1.527 4.517 -15.592 1.00 94.25 575 ASP A N 1
ATOM 4596 C CA . ASP A 1 575 ? 0.602 4.979 -16.635 1.00 94.25 575 ASP A CA 1
ATOM 4597 C C . ASP A 1 575 ? 1.301 5.891 -17.652 1.00 94.25 575 ASP A C 1
ATOM 4599 O O . ASP A 1 575 ? 1.122 5.725 -18.858 1.00 94.25 575 ASP A O 1
ATOM 4603 N N . ALA A 1 576 ? 2.170 6.798 -17.192 1.00 95.31 576 ALA A N 1
ATOM 4604 C CA . ALA A 1 576 ? 3.016 7.591 -18.082 1.00 95.31 576 ALA A CA 1
ATOM 4605 C C . ALA A 1 576 ? 3.966 6.716 -18.920 1.00 95.31 576 ALA A C 1
ATOM 4607 O O . ALA A 1 576 ? 4.118 6.966 -20.115 1.00 95.31 576 ALA A O 1
ATOM 4608 N N . LEU A 1 577 ? 4.533 5.655 -18.337 1.00 96.31 577 LEU A N 1
ATOM 4609 C CA . LEU A 1 577 ? 5.403 4.709 -19.038 1.00 96.31 577 LEU A CA 1
ATOM 4610 C C . LEU A 1 577 ? 4.644 3.936 -20.131 1.00 96.31 577 LEU A C 1
ATOM 4612 O O . LEU A 1 577 ? 5.125 3.803 -21.255 1.00 96.31 577 LEU A O 1
ATOM 4616 N N . LEU A 1 578 ? 3.425 3.479 -19.834 1.00 94.06 578 LEU A N 1
ATOM 4617 C CA . LEU A 1 578 ? 2.551 2.831 -20.815 1.00 94.06 578 LEU A CA 1
ATOM 4618 C C . LEU A 1 578 ? 2.130 3.798 -21.939 1.00 94.06 578 LEU A C 1
ATOM 4620 O O . LEU A 1 578 ? 2.044 3.389 -23.099 1.00 94.06 578 LEU A O 1
ATOM 4624 N N . ASN A 1 579 ? 1.919 5.077 -21.619 1.00 92.69 579 ASN A N 1
ATOM 4625 C CA . ASN A 1 579 ? 1.621 6.124 -22.600 1.00 92.69 579 ASN A CA 1
ATOM 4626 C C . ASN A 1 579 ? 2.840 6.503 -23.458 1.00 92.69 579 ASN A C 1
ATOM 4628 O O . ASN A 1 579 ? 2.679 6.791 -24.644 1.00 92.69 579 ASN A O 1
ATOM 4632 N N . ASP A 1 580 ? 4.059 6.446 -22.920 1.00 94.56 580 ASP A N 1
ATOM 4633 C CA . ASP A 1 580 ? 5.286 6.619 -23.706 1.00 94.56 580 ASP A CA 1
ATOM 4634 C C . ASP A 1 580 ? 5.445 5.514 -24.758 1.00 94.56 580 ASP A C 1
ATOM 4636 O O . ASP A 1 580 ? 5.742 5.797 -25.919 1.00 94.56 580 ASP A O 1
ATOM 4640 N N . PHE A 1 581 ? 5.191 4.257 -24.381 1.00 93.56 581 PHE A N 1
ATOM 4641 C CA . PHE A 1 581 ? 5.245 3.127 -25.312 1.00 93.56 581 PHE A CA 1
ATOM 4642 C C . PHE A 1 581 ? 4.200 3.239 -26.427 1.00 93.56 581 PHE A C 1
ATOM 4644 O O . PHE A 1 581 ? 4.485 2.915 -27.575 1.00 93.56 581 PHE A O 1
ATOM 4651 N N . ARG A 1 582 ? 2.990 3.706 -26.100 1.00 87.06 582 ARG A N 1
ATOM 4652 C CA . ARG A 1 582 ? 1.851 3.748 -27.030 1.00 87.06 582 ARG A CA 1
ATOM 4653 C C . ARG A 1 582 ? 1.810 4.997 -27.897 1.00 87.06 582 ARG A C 1
ATOM 4655 O O . ARG A 1 582 ? 1.737 4.898 -29.117 1.00 87.06 582 ARG A O 1
ATOM 4662 N N . CYS A 1 583 ? 1.828 6.161 -27.258 1.00 87.75 583 CYS A N 1
ATOM 4663 C CA . CYS A 1 583 ? 1.554 7.440 -27.903 1.00 87.75 583 CYS A CA 1
ATOM 4664 C C . CYS A 1 583 ? 2.840 8.098 -28.404 1.00 87.75 583 CYS A C 1
ATOM 4666 O O . CYS A 1 583 ? 2.852 8.653 -29.496 1.00 87.75 583 CYS A O 1
ATOM 4668 N N . LYS A 1 584 ? 3.935 8.004 -27.633 1.00 89.12 584 LYS A N 1
ATOM 4669 C CA . LYS A 1 584 ? 5.245 8.550 -28.037 1.00 89.12 584 LYS A CA 1
ATOM 4670 C C . LYS A 1 584 ? 6.093 7.572 -28.849 1.00 89.12 584 LYS A C 1
ATOM 4672 O O . LYS A 1 584 ? 7.161 7.962 -29.305 1.00 89.12 584 LYS A O 1
ATOM 4677 N N . LYS A 1 585 ? 5.632 6.325 -29.015 1.00 90.81 585 LYS A N 1
ATOM 4678 C CA . LYS A 1 585 ? 6.279 5.273 -29.815 1.00 90.81 585 LYS A CA 1
ATOM 4679 C C . LYS A 1 585 ? 7.780 5.124 -29.518 1.00 90.81 585 LYS A C 1
ATOM 4681 O O . LYS A 1 585 ? 8.584 4.977 -30.432 1.00 90.81 585 LYS A O 1
ATOM 4686 N N . VAL A 1 586 ? 8.161 5.149 -28.234 1.00 91.00 586 VAL A N 1
ATOM 4687 C CA . VAL A 1 586 ? 9.576 5.105 -27.786 1.00 91.00 586 VAL A CA 1
ATOM 4688 C C . VAL A 1 586 ? 10.353 3.901 -28.344 1.00 91.00 586 VAL A C 1
ATOM 4690 O O . VAL A 1 586 ? 11.566 3.984 -28.507 1.00 91.00 586 VAL A O 1
ATOM 4693 N N . PHE A 1 587 ? 9.657 2.807 -28.668 1.00 90.56 587 PHE A N 1
ATOM 4694 C CA . PHE A 1 587 ? 10.207 1.606 -29.307 1.00 90.56 587 PHE A CA 1
ATOM 4695 C C . PHE A 1 587 ? 9.475 1.263 -30.620 1.00 90.56 587 PHE A C 1
ATOM 4697 O O . PHE A 1 587 ? 9.283 0.094 -30.938 1.00 90.56 587 PHE A O 1
ATOM 4704 N N . GLY A 1 588 ? 8.975 2.272 -31.339 1.00 89.81 588 GLY A N 1
ATOM 4705 C CA . GLY A 1 588 ? 8.108 2.083 -32.503 1.00 89.81 588 GLY A CA 1
ATOM 4706 C C . GLY A 1 588 ? 6.640 1.825 -32.135 1.00 89.81 588 GLY A C 1
ATOM 4707 O O . GLY A 1 588 ? 6.166 2.158 -31.045 1.00 89.81 588 GLY A O 1
ATOM 4708 N N . THR A 1 589 ? 5.875 1.275 -33.081 1.00 90.31 589 THR A N 1
ATOM 4709 C CA . THR A 1 589 ? 4.426 1.059 -32.931 1.00 90.31 589 THR A CA 1
ATOM 4710 C C . THR A 1 589 ? 4.136 -0.215 -32.126 1.00 90.31 589 THR A C 1
ATOM 4712 O O . THR A 1 589 ? 4.431 -1.319 -32.569 1.00 90.31 589 THR A O 1
ATOM 4715 N N . VAL A 1 590 ? 3.498 -0.078 -30.959 1.00 90.31 590 VAL A N 1
ATOM 4716 C CA . VAL A 1 590 ? 3.185 -1.196 -30.045 1.00 90.31 590 VAL A CA 1
ATOM 4717 C C . VAL A 1 590 ? 1.772 -1.741 -30.293 1.00 90.31 590 VAL A C 1
ATOM 4719 O O . VAL A 1 590 ? 0.796 -1.055 -30.005 1.00 90.31 590 VAL A O 1
ATOM 4722 N N . LYS A 1 591 ? 1.634 -2.985 -30.774 1.00 89.69 591 LYS A N 1
ATOM 4723 C CA . LYS A 1 591 ? 0.340 -3.662 -31.025 1.00 89.69 591 LYS A CA 1
ATOM 4724 C C . LYS A 1 591 ? -0.381 -4.109 -29.752 1.00 89.69 591 LYS A C 1
ATOM 4726 O O . LYS A 1 591 ? -1.608 -4.023 -29.678 1.00 89.69 591 LYS A O 1
ATOM 4731 N N . ALA A 1 592 ? 0.364 -4.595 -28.760 1.00 89.19 592 ALA A N 1
ATOM 4732 C CA . ALA A 1 592 ? -0.191 -5.028 -27.482 1.00 89.19 592 ALA A CA 1
ATOM 4733 C C . ALA A 1 592 ? 0.780 -4.806 -26.322 1.00 89.19 592 ALA A C 1
ATOM 4735 O O . ALA A 1 592 ? 1.999 -4.777 -26.493 1.00 89.19 592 ALA A O 1
ATOM 4736 N N . VAL A 1 593 ? 0.207 -4.680 -25.124 1.00 89.25 593 VAL A N 1
ATOM 4737 C CA . VAL A 1 593 ? 0.947 -4.631 -23.860 1.00 89.25 593 VAL A CA 1
ATOM 4738 C C . VAL A 1 593 ? 0.268 -5.549 -22.856 1.00 89.25 593 VAL A C 1
ATOM 4740 O O . VAL A 1 593 ? -0.947 -5.460 -22.650 1.00 89.25 593 VAL A O 1
ATOM 4743 N N . ILE A 1 594 ? 1.068 -6.396 -22.215 1.00 88.25 594 ILE A N 1
ATOM 4744 C CA . ILE A 1 594 ? 0.645 -7.267 -21.119 1.00 88.25 594 ILE A CA 1
ATOM 4745 C C . ILE A 1 594 ? 1.561 -6.974 -19.940 1.00 88.25 594 ILE A C 1
ATOM 4747 O O . ILE A 1 594 ? 2.779 -6.986 -20.098 1.00 88.25 594 ILE A O 1
ATOM 4751 N N . TYR A 1 595 ? 1.012 -6.725 -18.754 1.00 89.25 595 TYR A N 1
ATOM 4752 C CA . TYR A 1 595 ? 1.846 -6.554 -17.566 1.00 89.25 595 TYR A CA 1
ATOM 4753 C C . TYR A 1 595 ? 1.206 -7.109 -16.299 1.00 89.25 595 TYR A C 1
ATOM 4755 O O . TYR A 1 595 ? -0.015 -7.255 -16.198 1.00 89.25 595 TYR A O 1
ATOM 4763 N N . THR A 1 596 ? 2.063 -7.388 -15.321 1.00 85.62 596 THR A N 1
ATOM 4764 C CA . THR A 1 596 ? 1.691 -7.717 -13.945 1.00 85.62 596 THR A CA 1
ATOM 4765 C C . THR A 1 596 ? 2.409 -6.782 -12.974 1.00 85.62 596 THR A C 1
ATOM 4767 O O . THR A 1 596 ? 3.541 -6.379 -13.238 1.00 85.62 596 THR A O 1
ATOM 4770 N N . VAL A 1 597 ? 1.764 -6.419 -11.863 1.00 87.19 597 VAL A N 1
ATOM 4771 C CA . VAL A 1 597 ? 2.397 -5.678 -10.757 1.00 87.19 597 VAL A CA 1
ATOM 4772 C C . VAL A 1 597 ? 2.448 -6.574 -9.525 1.00 87.19 597 VAL A C 1
ATOM 4774 O O . VAL A 1 597 ? 1.403 -7.021 -9.049 1.00 87.19 597 VAL A O 1
ATOM 4777 N N . GLU A 1 598 ? 3.655 -6.792 -9.007 1.00 84.69 598 GLU A N 1
ATOM 4778 C CA . GLU A 1 598 ? 3.926 -7.445 -7.723 1.00 84.69 598 GLU A CA 1
ATOM 4779 C C . GLU A 1 598 ? 4.544 -6.448 -6.726 1.00 84.69 598 GLU A C 1
ATOM 4781 O O . GLU A 1 598 ? 4.949 -5.344 -7.096 1.00 84.69 598 GLU A O 1
ATOM 4786 N N . PHE A 1 599 ? 4.662 -6.844 -5.458 1.00 80.19 599 PHE A N 1
ATOM 4787 C CA . PHE A 1 599 ? 5.557 -6.176 -4.512 1.00 80.19 599 PHE A CA 1
ATOM 4788 C C . PHE A 1 599 ? 6.837 -6.996 -4.376 1.00 80.19 599 PHE A C 1
ATOM 4790 O O . PHE A 1 599 ? 6.793 -8.191 -4.084 1.00 80.19 599 PHE A O 1
ATOM 4797 N N . GLN A 1 600 ? 7.995 -6.356 -4.537 1.00 68.12 600 GLN A N 1
ATOM 4798 C CA . GLN A 1 600 ? 9.266 -7.005 -4.220 1.00 68.12 600 GLN A CA 1
ATOM 4799 C C . GLN A 1 600 ? 9.358 -7.312 -2.717 1.00 68.12 600 GLN A C 1
ATOM 4801 O O . GLN A 1 600 ? 8.729 -6.644 -1.897 1.00 68.12 600 GLN A O 1
ATOM 4806 N N . LYS A 1 601 ? 10.263 -8.225 -2.326 1.00 59.59 601 LYS A N 1
ATOM 4807 C CA . LYS A 1 601 ? 10.601 -8.515 -0.911 1.00 59.59 601 LYS A CA 1
ATOM 4808 C C . LYS A 1 601 ? 10.958 -7.271 -0.069 1.00 59.59 601 LYS A C 1
ATOM 4810 O O . LYS A 1 601 ? 10.992 -7.356 1.150 1.00 59.59 601 LYS A O 1
ATOM 4815 N N . ARG A 1 602 ? 11.240 -6.132 -0.715 1.00 63.56 602 ARG A N 1
ATOM 4816 C CA . ARG A 1 602 ? 11.536 -4.832 -0.094 1.00 63.56 602 ARG A CA 1
ATOM 4817 C C . ARG A 1 602 ? 10.296 -3.958 0.176 1.00 63.56 602 ARG A C 1
ATOM 4819 O O . ARG A 1 602 ? 10.459 -2.815 0.578 1.00 63.56 602 ARG A O 1
ATOM 4826 N N . GLY A 1 603 ? 9.084 -4.455 -0.087 1.00 70.44 603 GLY A N 1
ATOM 4827 C CA . GLY A 1 603 ? 7.820 -3.729 0.119 1.00 70.44 603 GLY A CA 1
ATOM 4828 C C . GLY A 1 603 ? 7.457 -2.716 -0.976 1.00 70.44 603 GLY A C 1
ATOM 4829 O O . GLY A 1 603 ? 6.465 -2.008 -0.843 1.00 70.44 603 GLY A O 1
ATOM 4830 N N . LEU A 1 604 ? 8.233 -2.641 -2.062 1.00 84.81 604 LEU A N 1
ATOM 4831 C CA . LEU A 1 604 ? 8.044 -1.671 -3.146 1.00 84.81 604 LEU A CA 1
ATOM 4832 C C . LEU A 1 604 ? 7.288 -2.283 -4.339 1.00 84.81 604 LEU A C 1
ATOM 4834 O O . LEU A 1 604 ? 7.595 -3.423 -4.708 1.00 84.81 604 LEU A O 1
ATOM 4838 N N . PRO A 1 605 ? 6.354 -1.541 -4.973 1.00 90.00 605 PRO A N 1
ATOM 4839 C CA . PRO A 1 605 ? 5.725 -1.954 -6.224 1.00 90.00 605 PRO A CA 1
ATOM 4840 C C . PRO A 1 605 ? 6.745 -2.203 -7.340 1.00 90.00 605 PRO A C 1
ATOM 4842 O O . PRO A 1 605 ? 7.731 -1.471 -7.486 1.00 90.00 605 PRO A O 1
ATOM 4845 N N . HIS A 1 606 ? 6.483 -3.225 -8.146 1.00 90.44 606 HIS A N 1
ATOM 4846 C CA . HIS A 1 606 ? 7.325 -3.627 -9.261 1.00 90.44 606 HIS A CA 1
ATOM 4847 C C . HIS A 1 606 ? 6.469 -4.193 -10.396 1.00 90.44 606 HIS A C 1
ATOM 4849 O O . HIS A 1 606 ? 5.720 -5.150 -10.202 1.00 90.44 606 HIS A O 1
ATOM 4855 N N . ALA A 1 607 ? 6.564 -3.588 -11.578 1.00 92.44 607 ALA A N 1
ATOM 4856 C CA . ALA A 1 607 ? 5.876 -4.058 -12.773 1.00 92.44 607 ALA A CA 1
ATOM 4857 C C . ALA A 1 607 ? 6.796 -4.956 -13.607 1.00 92.44 607 ALA A C 1
ATOM 4859 O O . ALA A 1 607 ? 7.960 -4.620 -13.813 1.00 92.44 607 ALA A O 1
ATOM 4860 N N . HIS A 1 608 ? 6.242 -6.044 -14.136 1.00 91.12 608 HIS A N 1
ATOM 4861 C CA . HIS A 1 608 ? 6.812 -6.852 -15.216 1.00 91.12 608 HIS A CA 1
ATOM 4862 C C . HIS A 1 608 ? 5.939 -6.644 -16.453 1.00 91.12 608 HIS A C 1
ATOM 4864 O O . HIS A 1 608 ? 4.738 -6.909 -16.391 1.00 91.12 608 HIS A O 1
ATOM 4870 N N . ILE A 1 609 ? 6.517 -6.155 -17.546 1.00 91.69 609 ILE A N 1
ATOM 4871 C CA . ILE A 1 609 ? 5.819 -5.666 -18.741 1.00 91.69 609 ILE A CA 1
ATOM 4872 C C . ILE A 1 609 ? 6.362 -6.409 -19.968 1.00 91.69 609 ILE A C 1
ATOM 4874 O O . ILE A 1 609 ? 7.572 -6.491 -20.158 1.00 91.69 609 ILE A O 1
ATOM 4878 N N . LEU A 1 610 ? 5.469 -6.922 -20.811 1.00 90.88 610 LEU A N 1
ATOM 4879 C CA . LEU A 1 610 ? 5.760 -7.436 -22.148 1.00 90.88 610 LEU A CA 1
ATOM 4880 C C . LEU A 1 610 ? 5.185 -6.475 -23.192 1.00 90.88 610 LEU A C 1
ATOM 4882 O O . LEU A 1 610 ? 3.997 -6.134 -23.128 1.00 90.88 610 LEU A O 1
ATOM 4886 N N . LEU A 1 611 ? 6.012 -6.077 -24.158 1.00 90.44 611 LEU A N 1
ATOM 4887 C CA . LEU A 1 611 ? 5.604 -5.288 -25.322 1.00 90.44 611 LEU A CA 1
ATOM 4888 C C . LEU A 1 611 ? 5.617 -6.158 -26.580 1.00 90.44 611 LEU A C 1
ATOM 4890 O O . LEU A 1 611 ? 6.523 -6.967 -26.772 1.00 90.44 611 LEU A O 1
ATOM 4894 N N . PHE A 1 612 ? 4.619 -5.958 -27.436 1.00 89.69 612 PHE A N 1
ATOM 4895 C CA . PHE A 1 612 ? 4.498 -6.597 -28.744 1.00 89.69 612 PHE A CA 1
ATOM 4896 C C . PHE A 1 612 ? 4.528 -5.489 -29.797 1.00 89.69 612 PHE A C 1
ATOM 4898 O O . PHE A 1 612 ? 3.629 -4.641 -29.814 1.00 89.69 612 PHE A O 1
ATOM 4905 N N . LEU A 1 613 ? 5.559 -5.467 -30.635 1.00 89.44 613 LEU A N 1
ATOM 4906 C CA . LEU A 1 613 ? 5.772 -4.445 -31.660 1.00 89.44 613 LEU A CA 1
ATOM 4907 C C . LEU A 1 613 ? 5.081 -4.827 -32.978 1.00 89.44 613 LEU A C 1
ATOM 4909 O O . LEU A 1 613 ? 4.755 -5.992 -33.225 1.00 89.44 613 LEU A O 1
ATOM 4913 N N . ASP A 1 614 ? 4.826 -3.831 -33.825 1.00 87.25 614 ASP A N 1
ATOM 4914 C CA . ASP A 1 614 ? 4.408 -4.053 -35.210 1.00 87.25 614 ASP A CA 1
ATOM 4915 C C . ASP A 1 614 ? 5.490 -4.830 -35.976 1.00 87.25 614 ASP A C 1
ATOM 4917 O O . ASP A 1 614 ? 6.678 -4.678 -35.706 1.00 87.25 614 ASP A O 1
ATOM 4921 N N . LYS A 1 615 ? 5.086 -5.647 -36.953 1.00 78.94 615 LYS A N 1
ATOM 4922 C CA . LYS A 1 615 ? 5.996 -6.449 -37.778 1.00 78.94 615 LYS A CA 1
ATOM 4923 C C . LYS A 1 615 ? 7.005 -5.589 -38.545 1.00 78.94 615 LYS A C 1
ATOM 4925 O O . LYS A 1 615 ? 8.122 -6.060 -38.730 1.00 78.94 615 LYS A O 1
ATOM 4930 N N . SER A 1 616 ? 6.639 -4.370 -38.961 1.00 77.25 616 SER A N 1
ATOM 4931 C CA . SER A 1 616 ? 7.569 -3.431 -39.617 1.00 77.25 616 SER A CA 1
ATOM 4932 C C . SER A 1 616 ? 8.646 -2.896 -38.671 1.00 77.25 616 SER A C 1
ATOM 4934 O O . SER A 1 616 ? 9.763 -2.640 -39.102 1.00 77.25 616 SER A O 1
ATOM 4936 N N . GLU A 1 617 ? 8.322 -2.779 -37.381 1.00 70.88 617 GLU A N 1
ATOM 4937 C CA . GLU A 1 617 ? 9.172 -2.184 -36.342 1.00 70.88 617 GLU A CA 1
ATOM 4938 C C . GLU A 1 617 ? 9.897 -3.245 -35.496 1.00 70.88 617 GLU A C 1
ATOM 4940 O O . GLU A 1 617 ? 10.463 -2.932 -34.447 1.00 70.88 617 GLU A O 1
ATOM 4945 N N . LYS A 1 618 ? 9.851 -4.525 -35.896 1.00 72.31 618 LYS A N 1
ATOM 4946 C CA . LYS A 1 618 ? 10.506 -5.595 -35.139 1.00 72.31 618 LYS A CA 1
ATOM 4947 C C . LYS A 1 618 ? 12.019 -5.402 -35.120 1.00 72.31 618 LYS A C 1
ATOM 4949 O O . LYS A 1 618 ? 12.646 -4.960 -36.080 1.00 72.31 618 LYS A O 1
ATOM 4954 N N . ILE A 1 619 ? 12.622 -5.783 -34.001 1.00 67.75 619 ILE A N 1
ATOM 4955 C CA . ILE A 1 619 ? 14.067 -5.712 -33.811 1.00 67.75 619 ILE A CA 1
ATOM 4956 C C . ILE A 1 619 ? 14.692 -6.930 -34.506 1.00 67.75 619 ILE A C 1
ATOM 4958 O O . ILE A 1 619 ? 14.632 -8.041 -33.982 1.00 67.75 619 ILE A O 1
ATOM 4962 N N . VAL A 1 620 ? 15.220 -6.719 -35.719 1.00 68.31 620 VAL A N 1
ATOM 4963 C CA . VAL A 1 620 ? 15.761 -7.781 -36.597 1.00 68.31 620 VAL A CA 1
ATOM 4964 C C . VAL A 1 620 ? 17.279 -7.965 -36.453 1.00 68.31 620 VAL A C 1
ATOM 4966 O O . VAL A 1 620 ? 17.780 -9.060 -36.689 1.00 68.31 620 VAL A O 1
ATOM 4969 N N . THR A 1 621 ? 18.021 -6.924 -36.061 1.00 81.06 621 THR A N 1
ATOM 4970 C CA . THR A 1 621 ? 19.495 -6.941 -35.989 1.00 81.06 621 THR A CA 1
ATOM 4971 C C . THR A 1 621 ? 20.014 -6.623 -34.589 1.00 81.06 621 THR A C 1
ATOM 4973 O O . THR A 1 621 ? 19.359 -5.944 -33.796 1.00 81.06 621 THR A O 1
ATOM 4976 N N . THR A 1 622 ? 21.229 -7.083 -34.294 1.00 83.94 622 THR A N 1
ATOM 4977 C CA . THR A 1 622 ? 21.939 -6.797 -33.039 1.00 83.94 622 THR A CA 1
ATOM 4978 C C . THR A 1 622 ? 22.295 -5.315 -32.898 1.00 83.94 622 THR A C 1
ATOM 4980 O O . THR A 1 622 ? 22.195 -4.781 -31.798 1.00 83.94 622 THR A O 1
ATOM 4983 N N . ASP A 1 623 ? 22.573 -4.613 -34.001 1.00 86.00 623 ASP A N 1
ATOM 4984 C CA . ASP A 1 623 ? 22.737 -3.151 -34.010 1.00 86.00 623 ASP A CA 1
ATOM 4985 C C . ASP A 1 623 ? 21.455 -2.414 -33.581 1.00 86.00 623 ASP A C 1
ATOM 4987 O O . ASP A 1 623 ? 21.512 -1.427 -32.844 1.00 86.00 623 ASP A O 1
ATOM 4991 N N . HIS A 1 624 ? 20.278 -2.909 -33.988 1.00 85.06 624 HIS A N 1
ATOM 4992 C CA . HIS A 1 624 ? 18.995 -2.345 -33.559 1.00 85.06 624 HIS A CA 1
ATOM 4993 C C . HIS A 1 624 ? 18.738 -2.634 -32.065 1.00 85.06 624 HIS A C 1
ATOM 4995 O O . HIS A 1 624 ? 18.259 -1.746 -31.354 1.00 85.06 624 HIS A O 1
ATOM 5001 N N . ILE A 1 625 ? 19.156 -3.802 -31.543 1.00 88.38 625 ILE A N 1
ATOM 5002 C CA . ILE A 1 625 ? 19.180 -4.054 -30.087 1.00 88.38 625 ILE A CA 1
ATOM 5003 C C . ILE A 1 625 ? 20.061 -3.005 -29.391 1.00 88.38 625 ILE A C 1
ATOM 5005 O O . ILE A 1 625 ? 19.587 -2.344 -28.468 1.00 88.38 625 ILE A O 1
ATOM 5009 N N . ASP A 1 626 ? 21.292 -2.794 -29.865 1.00 90.88 626 ASP A N 1
ATOM 5010 C CA . ASP A 1 626 ? 22.266 -1.869 -29.264 1.00 90.88 626 ASP A CA 1
ATOM 5011 C C . ASP A 1 626 ? 21.852 -0.387 -29.343 1.00 90.88 626 ASP A C 1
ATOM 5013 O O . ASP A 1 626 ? 22.289 0.416 -28.516 1.00 90.88 626 ASP A O 1
ATOM 5017 N N . SER A 1 627 ? 20.988 -0.002 -30.291 1.00 90.00 627 SER A N 1
ATOM 5018 C CA . SER A 1 627 ? 20.400 1.350 -30.326 1.00 90.00 627 SER A CA 1
ATOM 5019 C C . SER A 1 627 ? 19.307 1.578 -29.271 1.00 90.00 627 SER A C 1
ATOM 5021 O O . SER A 1 627 ? 19.026 2.721 -28.907 1.00 90.00 627 SER A O 1
ATOM 5023 N N . ILE A 1 628 ? 18.693 0.502 -28.765 1.00 90.38 628 ILE A N 1
ATOM 5024 C CA . ILE A 1 628 ? 17.580 0.549 -27.805 1.00 90.38 628 ILE A CA 1
ATOM 5025 C C . ILE A 1 628 ? 18.059 0.226 -26.383 1.00 90.38 628 ILE A C 1
ATOM 5027 O O . ILE A 1 628 ? 17.593 0.847 -25.419 1.00 90.38 628 ILE A O 1
ATOM 5031 N N . ILE A 1 629 ? 18.963 -0.745 -26.246 1.00 94.94 629 ILE A N 1
ATOM 5032 C CA . ILE A 1 629 ? 19.383 -1.352 -24.983 1.00 94.94 629 ILE A CA 1
ATOM 5033 C C . ILE A 1 629 ? 20.897 -1.210 -24.827 1.00 94.94 629 ILE A C 1
ATOM 5035 O O . ILE A 1 629 ? 21.671 -1.723 -25.627 1.00 94.94 629 ILE A O 1
ATOM 5039 N N . SER A 1 630 ? 21.317 -0.568 -23.741 1.00 96.25 630 SER A N 1
ATOM 5040 C CA . SER A 1 630 ? 22.708 -0.517 -23.299 1.00 96.25 630 SER A CA 1
ATOM 5041 C C . SER A 1 630 ? 22.920 -1.428 -22.094 1.00 96.25 630 SER A C 1
ATOM 5043 O O . SER A 1 630 ? 22.073 -1.523 -21.202 1.00 96.25 630 SER A O 1
ATOM 5045 N N . ALA A 1 631 ? 24.089 -2.060 -22.042 1.00 96.75 631 ALA A N 1
ATOM 5046 C CA . ALA A 1 631 ? 24.606 -2.752 -20.869 1.00 96.75 631 ALA A CA 1
ATOM 5047 C C . ALA A 1 631 ? 26.017 -2.250 -20.496 1.00 96.75 631 ALA A C 1
ATOM 5049 O O . ALA A 1 631 ? 26.811 -2.991 -19.920 1.00 96.75 631 ALA A O 1
ATOM 5050 N N . GLU A 1 632 ? 26.319 -0.991 -20.824 1.00 96.62 632 GLU A N 1
ATOM 5051 C CA . GLU A 1 632 ? 27.632 -0.359 -20.646 1.00 96.62 632 GLU A CA 1
ATOM 5052 C C . GLU A 1 632 ? 27.546 0.864 -19.715 1.00 96.62 632 GLU A C 1
ATOM 5054 O O . GLU A 1 632 ? 26.500 1.509 -19.593 1.00 96.62 632 GLU A O 1
ATOM 5059 N N . ILE A 1 633 ? 28.663 1.194 -19.066 1.00 97.25 633 ILE A N 1
ATOM 5060 C CA . ILE A 1 633 ? 28.863 2.418 -18.292 1.00 97.25 633 ILE A CA 1
ATOM 5061 C C . ILE A 1 633 ? 29.128 3.562 -19.289 1.00 97.25 633 ILE A C 1
ATOM 5063 O O . ILE A 1 633 ? 30.130 3.525 -20.014 1.00 97.25 633 ILE A O 1
ATOM 5067 N N . PRO A 1 634 ? 28.267 4.592 -19.367 1.00 95.50 634 PRO A N 1
ATOM 5068 C CA . PRO A 1 634 ? 28.499 5.736 -20.245 1.00 95.50 634 PRO A CA 1
ATOM 5069 C C . PRO A 1 634 ? 29.655 6.601 -19.716 1.00 95.50 634 PRO A C 1
ATOM 5071 O O . PRO A 1 634 ? 30.047 6.512 -18.555 1.00 95.50 634 PRO A O 1
ATOM 5074 N N . CYS A 1 635 ? 30.232 7.450 -20.563 1.00 93.12 635 CYS A N 1
ATOM 5075 C CA . CYS A 1 635 ? 31.395 8.248 -20.178 1.00 93.12 635 CYS A CA 1
ATOM 5076 C C . CYS A 1 635 ? 31.016 9.400 -19.220 1.00 93.12 635 CYS A C 1
ATOM 5078 O O . CYS A 1 635 ? 30.273 10.304 -19.605 1.00 93.12 635 CYS A O 1
ATOM 5080 N N . LYS A 1 636 ? 31.608 9.412 -18.007 1.00 93.31 636 LYS A N 1
ATOM 5081 C CA . LYS A 1 636 ? 31.451 10.460 -16.964 1.00 93.31 636 LYS A CA 1
ATOM 5082 C C . LYS A 1 636 ? 31.694 11.881 -17.504 1.00 93.31 636 LYS A C 1
ATOM 5084 O O . LYS A 1 636 ? 31.074 12.815 -17.012 1.00 93.31 636 LYS A O 1
ATOM 5089 N N . ARG A 1 637 ? 32.573 12.049 -18.507 1.00 92.38 637 ARG A N 1
ATOM 5090 C CA . ARG A 1 637 ? 32.903 13.358 -19.111 1.00 92.38 637 ARG A CA 1
ATOM 5091 C C . ARG A 1 637 ? 31.892 13.823 -20.170 1.00 92.38 637 ARG A C 1
ATOM 5093 O O . ARG A 1 637 ? 31.615 15.012 -20.228 1.00 92.38 637 ARG A O 1
ATOM 5100 N N . SER A 1 638 ? 31.358 12.925 -21.007 1.00 93.88 638 SER A N 1
ATOM 5101 C CA . SER A 1 638 ? 30.476 13.313 -22.127 1.00 93.88 638 SER A CA 1
ATOM 5102 C C . SER A 1 638 ? 28.984 13.273 -21.792 1.00 93.88 638 SER A C 1
ATOM 5104 O O . SER A 1 638 ? 28.208 13.996 -22.404 1.00 93.88 638 SER A O 1
ATOM 5106 N N . ASP A 1 639 ? 28.570 12.404 -20.865 1.00 93.50 639 ASP A N 1
ATOM 5107 C CA . ASP A 1 639 ? 27.175 12.275 -20.429 1.00 93.50 639 ASP A CA 1
ATOM 5108 C C . ASP A 1 639 ? 27.113 11.991 -18.912 1.00 93.50 639 ASP A C 1
ATOM 5110 O O . ASP A 1 639 ? 26.831 10.863 -18.483 1.00 93.50 639 ASP A O 1
ATOM 5114 N N . PRO A 1 640 ? 27.434 12.999 -18.072 1.00 94.06 640 PRO A N 1
ATOM 5115 C CA . PRO A 1 640 ? 27.486 12.842 -16.619 1.00 94.06 640 PRO A CA 1
ATOM 5116 C C . PRO A 1 640 ? 26.125 12.479 -16.011 1.00 94.06 640 PRO A C 1
ATOM 5118 O O . PRO A 1 640 ? 26.079 11.726 -15.038 1.00 94.06 640 PRO A O 1
ATOM 5121 N N . GLU A 1 641 ? 25.011 12.958 -16.579 1.00 94.44 641 GLU A N 1
ATOM 5122 C CA . GLU A 1 641 ? 23.667 12.601 -16.103 1.00 94.44 641 GLU A CA 1
ATOM 5123 C C . GLU A 1 641 ? 23.379 11.113 -16.307 1.00 94.44 641 GLU A C 1
ATOM 5125 O O . GLU A 1 641 ? 22.935 10.429 -15.380 1.00 94.44 641 GLU A O 1
ATOM 5130 N N . TYR A 1 642 ? 23.680 10.584 -17.496 1.00 95.44 642 TYR A N 1
ATOM 5131 C CA . TYR A 1 642 ? 23.494 9.166 -17.786 1.00 95.44 642 TYR A CA 1
ATOM 5132 C C . TYR A 1 642 ? 24.446 8.291 -16.961 1.00 95.44 642 TYR A C 1
ATOM 5134 O O . TYR A 1 642 ? 24.015 7.267 -16.429 1.00 95.44 642 TYR A O 1
ATOM 5142 N N . TYR A 1 643 ? 25.697 8.720 -16.754 1.00 96.00 643 TYR A N 1
ATOM 5143 C CA . TYR A 1 643 ? 26.637 8.045 -15.851 1.00 96.00 643 TYR A CA 1
ATOM 5144 C C . TYR A 1 643 ? 26.110 7.970 -14.414 1.00 96.00 643 TYR A C 1
ATOM 5146 O O . TYR A 1 643 ? 26.072 6.885 -13.827 1.00 96.00 643 TYR A O 1
ATOM 5154 N N . ASN A 1 644 ? 25.627 9.086 -13.864 1.00 95.12 644 ASN A N 1
ATOM 5155 C CA . ASN A 1 644 ? 25.072 9.128 -12.511 1.00 95.12 644 ASN A CA 1
ATOM 5156 C C . ASN A 1 644 ? 23.806 8.263 -12.381 1.00 95.12 644 ASN A C 1
ATOM 5158 O O . ASN A 1 644 ? 23.660 7.524 -11.403 1.00 95.12 644 ASN A O 1
ATOM 5162 N N . ALA A 1 645 ? 22.930 8.275 -13.391 1.00 95.25 645 ALA A N 1
ATOM 5163 C CA . ALA A 1 645 ? 21.739 7.431 -13.413 1.00 95.25 645 ALA A CA 1
ATOM 5164 C C . ALA A 1 645 ? 22.083 5.928 -13.504 1.00 95.25 645 ALA A C 1
ATOM 5166 O O . ALA A 1 645 ? 21.457 5.108 -12.825 1.00 95.25 645 ALA A O 1
ATOM 5167 N N . VAL A 1 646 ? 23.106 5.547 -14.280 1.00 96.31 646 VAL A N 1
ATOM 5168 C CA . VAL A 1 646 ? 23.596 4.159 -14.342 1.00 96.31 646 VAL A CA 1
ATOM 5169 C C . VAL A 1 646 ? 24.228 3.736 -13.010 1.00 96.31 646 VAL A C 1
ATOM 5171 O O . VAL A 1 646 ? 23.880 2.673 -12.487 1.00 96.31 646 VAL A O 1
ATOM 5174 N N . LYS A 1 647 ? 25.071 4.588 -12.406 1.00 95.06 647 LYS A N 1
ATOM 5175 C CA . LYS A 1 647 ? 25.704 4.375 -11.089 1.00 95.06 647 LYS A CA 1
ATOM 5176 C C . LYS A 1 647 ? 24.683 4.069 -9.990 1.00 95.06 647 LYS A C 1
ATOM 5178 O O . LYS A 1 647 ? 24.788 3.031 -9.319 1.00 95.06 647 LYS A O 1
ATOM 5183 N N . GLU A 1 648 ? 23.682 4.932 -9.828 1.00 92.88 648 GLU A N 1
ATOM 5184 C CA . GLU A 1 648 ? 22.654 4.771 -8.794 1.00 92.88 648 GLU A CA 1
ATOM 5185 C C . GLU A 1 648 ? 21.756 3.556 -9.096 1.00 92.88 648 GLU A C 1
ATOM 5187 O O . GLU A 1 648 ? 21.672 2.625 -8.282 1.00 92.88 648 GLU A O 1
ATOM 5192 N N . TYR A 1 649 ? 21.132 3.518 -10.281 1.00 93.50 649 TYR A N 1
ATOM 5193 C CA . TYR A 1 649 ? 20.000 2.625 -10.546 1.00 93.50 649 TYR A CA 1
ATOM 5194 C C . TYR A 1 649 ? 20.344 1.321 -11.279 1.00 93.50 649 TYR A C 1
ATOM 5196 O O . TYR A 1 649 ? 19.642 0.336 -11.053 1.00 93.50 649 TYR A O 1
ATOM 5204 N N . MET A 1 650 ? 21.368 1.291 -12.144 1.00 95.94 650 MET A N 1
ATOM 5205 C CA . MET A 1 650 ? 21.630 0.163 -13.064 1.00 95.94 650 MET A CA 1
ATOM 5206 C C . MET A 1 650 ? 22.813 -0.730 -12.692 1.00 95.94 650 MET A C 1
ATOM 5208 O O . MET A 1 650 ? 22.912 -1.838 -13.213 1.00 95.94 650 MET A O 1
ATOM 5212 N N . MET A 1 651 ? 23.700 -0.320 -11.785 1.00 95.31 651 MET A N 1
ATOM 5213 C CA . MET A 1 651 ? 24.760 -1.223 -11.316 1.00 95.31 651 MET A CA 1
ATOM 5214 C C . MET A 1 651 ? 24.194 -2.291 -10.374 1.00 95.31 651 MET A C 1
ATOM 5216 O O . MET A 1 651 ? 23.687 -1.952 -9.292 1.00 95.31 651 MET A O 1
ATOM 5220 N N . HIS A 1 652 ? 24.342 -3.569 -10.749 1.00 92.50 652 HIS A N 1
ATOM 5221 C CA . HIS A 1 652 ? 24.201 -4.698 -9.828 1.00 92.50 652 HIS A CA 1
ATOM 5222 C C . HIS A 1 652 ? 25.133 -4.481 -8.626 1.00 92.50 652 HIS A C 1
ATOM 5224 O O . HIS A 1 652 ? 26.203 -3.896 -8.763 1.00 92.50 652 HIS A O 1
ATOM 5230 N N . GLY A 1 653 ? 24.721 -4.897 -7.427 1.00 88.50 653 GLY A N 1
ATOM 5231 C CA . GLY A 1 653 ? 25.600 -4.791 -6.259 1.00 88.50 653 GLY A CA 1
ATOM 5232 C C . GLY A 1 653 ? 26.792 -5.752 -6.368 1.00 88.50 653 GLY A C 1
ATOM 5233 O O . GLY A 1 653 ? 26.667 -6.758 -7.067 1.00 88.50 653 GLY A O 1
ATOM 5234 N N . PRO A 1 654 ? 27.904 -5.503 -5.648 1.00 88.81 654 PRO A N 1
ATOM 5235 C CA . PRO A 1 654 ? 28.984 -6.482 -5.556 1.00 88.81 654 PRO A CA 1
ATOM 5236 C C . PRO A 1 654 ? 28.438 -7.826 -5.064 1.00 88.81 654 PRO A C 1
ATOM 5238 O O . PRO A 1 654 ? 27.551 -7.873 -4.203 1.00 88.81 654 PRO A O 1
ATOM 5241 N N . CYS A 1 655 ? 28.934 -8.914 -5.639 1.00 91.19 655 CYS A N 1
ATOM 5242 C CA . CYS A 1 655 ? 28.513 -10.286 -5.367 1.00 91.19 655 CYS A CA 1
ATOM 5243 C C . CYS A 1 655 ? 29.645 -11.249 -5.751 1.00 91.19 655 CYS A C 1
ATOM 5245 O O . CYS A 1 655 ? 30.687 -10.806 -6.219 1.00 91.19 655 CYS A O 1
ATOM 5247 N N . GLY A 1 656 ? 29.463 -12.557 -5.574 1.00 87.06 656 GLY A N 1
ATOM 5248 C CA . GLY A 1 656 ? 30.564 -13.503 -5.763 1.00 87.06 656 GLY A CA 1
ATOM 5249 C C . GLY A 1 656 ? 31.615 -13.296 -4.679 1.00 87.06 656 GLY A C 1
ATOM 5250 O O . GLY A 1 656 ? 31.260 -13.096 -3.514 1.00 87.06 656 GLY A O 1
ATOM 5251 N N . ASP A 1 657 ? 32.889 -13.316 -5.055 1.00 84.50 657 ASP A N 1
ATOM 5252 C CA . ASP A 1 657 ? 33.993 -13.116 -4.117 1.00 84.50 657 ASP A CA 1
ATOM 5253 C C . ASP A 1 657 ? 34.031 -11.703 -3.519 1.00 84.50 657 ASP A C 1
ATOM 5255 O O . ASP A 1 657 ? 34.271 -11.585 -2.318 1.00 84.50 657 ASP A O 1
ATOM 5259 N N . ASP A 1 658 ? 33.636 -10.671 -4.280 1.00 85.12 658 ASP A N 1
ATOM 5260 C CA . ASP A 1 658 ? 33.519 -9.285 -3.792 1.00 85.12 658 ASP A CA 1
ATOM 5261 C C . ASP A 1 658 ? 32.539 -9.165 -2.609 1.00 85.12 658 ASP A C 1
ATOM 5263 O O . ASP A 1 658 ? 32.699 -8.314 -1.731 1.00 85.12 658 ASP A O 1
ATOM 5267 N N . ARG A 1 659 ? 31.479 -9.994 -2.584 1.00 86.50 659 ARG A N 1
ATOM 5268 C CA . ARG A 1 659 ? 30.497 -10.014 -1.485 1.00 86.50 659 ARG A CA 1
ATOM 5269 C C . ARG A 1 659 ? 29.666 -11.300 -1.432 1.00 86.50 659 ARG A C 1
ATOM 5271 O O . ARG A 1 659 ? 28.528 -11.352 -1.909 1.00 86.50 659 ARG A O 1
ATOM 5278 N N . LYS A 1 660 ? 30.187 -12.312 -0.736 1.00 88.12 660 LYS A N 1
ATOM 5279 C CA . LYS A 1 660 ? 29.549 -13.640 -0.578 1.00 88.12 660 LYS A CA 1
ATOM 5280 C C . LYS A 1 660 ? 28.178 -13.599 0.113 1.00 88.12 660 LYS A C 1
ATOM 5282 O O . LYS A 1 660 ? 27.322 -14.427 -0.177 1.00 88.12 660 LYS A O 1
ATOM 5287 N N . ASN A 1 661 ? 27.932 -12.582 0.943 1.00 86.12 661 ASN A N 1
ATOM 5288 C CA . ASN A 1 661 ? 26.675 -12.395 1.683 1.00 86.12 661 ASN A CA 1
ATOM 5289 C C . ASN A 1 661 ? 25.627 -11.539 0.935 1.00 86.12 661 ASN A C 1
ATOM 5291 O O . ASN A 1 661 ? 24.634 -11.118 1.530 1.00 86.12 661 ASN A O 1
ATOM 5295 N N . SER A 1 662 ? 25.836 -11.218 -0.347 1.00 85.06 662 SER A N 1
ATOM 5296 C CA . SER A 1 662 ? 24.866 -10.422 -1.111 1.00 85.06 662 SER A CA 1
ATOM 5297 C C . SER A 1 662 ? 23.545 -11.178 -1.341 1.00 85.06 662 SER A C 1
ATOM 5299 O O . SER A 1 662 ? 23.584 -12.361 -1.663 1.00 85.06 662 SER A O 1
ATOM 5301 N N . PRO A 1 663 ? 22.360 -10.526 -1.293 1.00 82.94 663 PRO A N 1
ATOM 5302 C CA . PRO A 1 663 ? 21.057 -11.208 -1.415 1.00 82.94 663 PRO A CA 1
ATOM 5303 C C . PRO A 1 663 ? 20.780 -11.932 -2.744 1.00 82.94 663 PRO A C 1
ATOM 5305 O O . PRO A 1 663 ? 19.741 -12.573 -2.889 1.00 82.94 663 PRO A O 1
ATOM 5308 N N . CYS A 1 664 ? 21.650 -11.769 -3.743 1.00 87.25 664 CYS A N 1
ATOM 5309 C CA . CYS A 1 664 ? 21.615 -12.506 -5.004 1.00 87.25 664 CYS A CA 1
ATOM 5310 C C . CYS A 1 664 ? 22.390 -13.833 -4.949 1.00 87.25 664 CYS A C 1
ATOM 5312 O O . CYS A 1 664 ? 22.225 -14.635 -5.868 1.00 87.25 664 CYS A O 1
ATOM 5314 N N . MET A 1 665 ? 23.203 -14.073 -3.919 1.00 90.50 665 MET A N 1
ATOM 5315 C CA . MET A 1 665 ? 24.013 -15.280 -3.773 1.00 90.50 665 MET A CA 1
ATOM 5316 C C . MET A 1 665 ? 23.152 -16.470 -3.343 1.00 90.50 665 MET A C 1
ATOM 5318 O O . MET A 1 665 ? 22.389 -16.388 -2.383 1.00 90.50 665 MET A O 1
ATOM 5322 N N . VAL A 1 666 ? 23.269 -17.569 -4.084 1.00 86.12 666 VAL A N 1
ATOM 5323 C CA . VAL A 1 666 ? 22.596 -18.851 -3.852 1.00 86.12 666 VAL A CA 1
ATOM 5324 C C . VAL A 1 666 ? 23.614 -19.942 -4.173 1.00 86.12 666 VAL A C 1
ATOM 5326 O O . VAL A 1 666 ? 24.232 -19.902 -5.234 1.00 86.12 666 VAL A O 1
ATOM 5329 N N . ASP A 1 667 ? 23.828 -20.874 -3.244 1.00 87.31 667 ASP A N 1
ATOM 5330 C CA . ASP A 1 667 ? 24.754 -22.007 -3.396 1.00 87.31 667 ASP A CA 1
ATOM 5331 C C . ASP A 1 667 ? 26.168 -21.598 -3.872 1.00 87.31 667 ASP A C 1
ATOM 5333 O O . ASP A 1 667 ? 26.769 -22.228 -4.735 1.00 87.31 667 ASP A O 1
ATOM 5337 N N . GLY A 1 668 ? 26.689 -20.488 -3.332 1.00 85.31 668 GLY A N 1
ATOM 5338 C CA . GLY A 1 668 ? 28.016 -19.949 -3.665 1.00 85.31 668 GLY A CA 1
ATOM 5339 C C . GLY A 1 668 ? 28.093 -19.114 -4.951 1.00 85.31 668 GLY A C 1
ATOM 5340 O O . GLY A 1 668 ? 29.108 -18.463 -5.183 1.00 85.31 668 GLY A O 1
ATOM 5341 N N . HIS A 1 669 ? 27.024 -19.044 -5.750 1.00 89.00 669 HIS A N 1
ATOM 5342 C CA . HIS A 1 669 ? 27.000 -18.323 -7.027 1.00 89.00 669 HIS A CA 1
ATOM 5343 C C . HIS A 1 669 ? 25.942 -17.214 -7.061 1.00 89.00 669 HIS A C 1
ATOM 5345 O O . HIS A 1 669 ? 24.913 -17.271 -6.388 1.00 89.00 669 HIS A O 1
ATOM 5351 N N . CYS A 1 670 ? 26.149 -16.188 -7.888 1.00 90.62 670 CYS A N 1
ATOM 5352 C CA . CYS A 1 670 ? 25.115 -15.182 -8.111 1.00 90.62 670 CYS A CA 1
ATOM 5353 C C . CYS A 1 670 ? 23.958 -15.786 -8.928 1.00 90.62 670 CYS A C 1
ATOM 5355 O O . CYS A 1 670 ? 24.122 -16.119 -10.100 1.00 90.62 670 CYS A O 1
ATOM 5357 N N . SER A 1 671 ? 22.752 -15.834 -8.354 1.00 88.56 671 SER A N 1
ATOM 5358 C CA . SER A 1 671 ? 21.503 -16.296 -8.999 1.00 88.56 671 SER A CA 1
ATOM 5359 C C . SER A 1 671 ? 21.043 -15.456 -10.203 1.00 88.56 671 SER A C 1
ATOM 5361 O O . SER A 1 671 ? 20.031 -15.759 -10.838 1.00 88.56 671 SER A O 1
ATOM 5363 N N . LYS A 1 672 ? 21.761 -14.370 -10.503 1.00 87.88 672 LYS A N 1
ATOM 5364 C CA . LYS A 1 672 ? 21.594 -13.523 -11.692 1.00 87.88 672 LYS A CA 1
ATOM 5365 C C . LYS A 1 672 ? 22.756 -13.655 -12.683 1.00 87.88 672 LYS A C 1
ATOM 5367 O O . LYS A 1 672 ? 22.737 -12.997 -13.722 1.00 87.88 672 LYS A O 1
ATOM 5372 N N . HIS A 1 673 ? 23.721 -14.528 -12.391 1.00 90.12 673 HIS A N 1
ATOM 5373 C CA . HIS A 1 673 ? 24.938 -14.777 -13.162 1.00 90.12 673 HIS A CA 1
ATOM 5374 C C . HIS A 1 673 ? 25.716 -13.480 -13.427 1.00 90.12 673 HIS A C 1
ATOM 5376 O O . HIS A 1 673 ? 25.954 -13.124 -14.580 1.00 90.12 673 HIS A O 1
ATOM 5382 N N . PHE A 1 674 ? 26.009 -12.742 -12.351 1.00 91.94 674 PHE A N 1
ATOM 5383 C CA . PHE A 1 674 ? 26.976 -11.643 -12.329 1.00 91.94 674 PHE A CA 1
ATOM 5384 C C . PHE A 1 674 ? 28.284 -12.117 -11.662 1.00 91.94 674 PHE A C 1
ATOM 5386 O O . PHE A 1 674 ? 28.194 -12.938 -10.744 1.00 91.94 674 PHE A O 1
ATOM 5393 N N . PRO A 1 675 ? 29.459 -11.604 -12.077 1.00 93.06 675 PRO A N 1
ATOM 5394 C CA . PRO A 1 675 ? 29.676 -10.727 -13.236 1.00 93.06 675 PRO A CA 1
ATOM 5395 C C . PRO A 1 675 ? 29.333 -11.417 -14.571 1.00 93.06 675 PRO A C 1
ATOM 5397 O O . PRO A 1 675 ? 29.422 -12.637 -14.698 1.00 93.06 675 PRO A O 1
ATOM 5400 N N . LYS A 1 676 ? 28.888 -10.640 -15.567 1.00 93.31 676 LYS A N 1
ATOM 5401 C CA . LYS A 1 676 ? 28.691 -11.118 -16.949 1.00 93.31 676 LYS A CA 1
ATOM 5402 C C . LYS A 1 676 ? 30.038 -11.264 -17.673 1.00 93.31 676 LYS A C 1
ATOM 5404 O O . LYS A 1 676 ? 31.055 -10.779 -17.190 1.00 93.31 676 LYS A O 1
ATOM 5409 N N . ARG A 1 677 ? 30.055 -11.903 -18.848 1.00 92.12 677 ARG A N 1
ATOM 5410 C CA . ARG A 1 677 ? 31.228 -11.866 -19.743 1.00 92.12 677 ARG A CA 1
ATOM 5411 C C . ARG A 1 677 ? 31.327 -10.508 -20.453 1.00 92.12 677 ARG A C 1
ATOM 5413 O O . ARG A 1 677 ? 30.291 -9.898 -20.721 1.00 92.12 677 ARG A O 1
ATOM 5420 N N . PHE A 1 678 ? 32.545 -10.063 -20.761 1.00 95.50 678 PHE A N 1
ATOM 5421 C CA . PHE A 1 678 ? 32.761 -8.989 -21.736 1.00 95.50 678 PHE A CA 1
ATOM 5422 C C . PHE A 1 678 ? 32.443 -9.509 -23.148 1.00 95.50 678 PHE A C 1
ATOM 5424 O O . PHE A 1 678 ? 32.675 -10.687 -23.431 1.00 95.50 678 PHE A O 1
ATOM 5431 N N . VAL A 1 679 ? 31.883 -8.649 -24.000 1.00 92.75 679 VAL A N 1
ATOM 5432 C CA . VAL A 1 679 ? 31.596 -8.913 -25.422 1.00 92.75 679 VAL A CA 1
ATOM 5433 C C . VAL A 1 679 ? 31.597 -7.580 -26.173 1.00 92.75 679 VAL A C 1
ATOM 5435 O O . VAL A 1 679 ? 30.902 -6.652 -25.757 1.00 92.75 679 VAL A O 1
ATOM 5438 N N . ASP A 1 680 ? 32.321 -7.481 -27.286 1.00 92.88 680 ASP A N 1
ATOM 5439 C CA . ASP A 1 680 ? 32.479 -6.211 -28.013 1.00 92.88 680 ASP A CA 1
ATOM 5440 C C . ASP A 1 680 ? 31.282 -5.827 -28.893 1.00 92.88 680 ASP A C 1
ATOM 5442 O O . ASP A 1 680 ? 31.138 -4.662 -29.262 1.00 92.88 680 ASP A O 1
ATOM 5446 N N . GLN A 1 681 ? 30.390 -6.778 -29.186 1.00 91.75 681 GLN A N 1
ATOM 5447 C CA . GLN A 1 681 ? 29.140 -6.580 -29.927 1.00 91.75 681 GLN A CA 1
ATOM 5448 C C . GLN A 1 681 ? 28.033 -7.464 -29.341 1.00 91.75 681 GLN A C 1
ATOM 5450 O O . GLN A 1 681 ? 28.310 -8.553 -28.833 1.00 91.75 681 GLN A O 1
ATOM 5455 N N . THR A 1 682 ? 26.775 -7.024 -29.415 1.00 91.88 682 THR A N 1
ATOM 5456 C CA . THR A 1 682 ? 25.652 -7.877 -29.008 1.00 91.88 682 THR A CA 1
ATOM 5457 C C . THR A 1 682 ? 25.534 -9.083 -29.934 1.00 91.88 682 THR A C 1
ATOM 5459 O O . THR A 1 682 ? 25.600 -8.960 -31.154 1.00 91.88 682 THR A O 1
ATOM 5462 N N . THR A 1 683 ? 25.338 -10.259 -29.342 1.00 88.94 683 THR A N 1
ATOM 5463 C CA . THR A 1 683 ? 25.121 -11.532 -30.047 1.00 88.94 683 THR A CA 1
ATOM 5464 C C . THR A 1 683 ? 23.854 -12.204 -29.529 1.00 88.94 683 THR A C 1
ATOM 5466 O O . THR A 1 683 ? 23.396 -11.897 -28.429 1.00 88.94 683 THR A O 1
ATOM 5469 N N . VAL A 1 684 ? 23.273 -13.110 -30.312 1.00 83.44 684 VAL A N 1
ATOM 5470 C CA . VAL A 1 684 ? 22.161 -13.969 -29.882 1.00 83.44 684 VAL A CA 1
ATOM 5471 C C . VAL A 1 684 ? 22.691 -15.400 -29.839 1.00 83.44 684 VAL A C 1
ATOM 5473 O O . VAL A 1 684 ? 23.324 -15.828 -30.802 1.00 83.44 684 VAL A O 1
ATOM 5476 N N . ASP A 1 685 ? 22.512 -16.100 -28.718 1.00 78.25 685 ASP A N 1
ATOM 5477 C CA . ASP A 1 685 ? 22.965 -17.490 -28.569 1.00 78.25 685 ASP A CA 1
ATOM 5478 C C . ASP A 1 685 ? 21.997 -18.509 -29.204 1.00 78.25 685 ASP A C 1
ATOM 5480 O O . ASP A 1 685 ? 20.915 -18.150 -29.671 1.00 78.25 685 ASP A O 1
ATOM 5484 N N . ASP A 1 686 ? 22.388 -19.788 -29.230 1.00 72.12 686 ASP A N 1
ATOM 5485 C CA . ASP A 1 686 ? 21.590 -20.879 -29.819 1.00 72.12 686 ASP A CA 1
ATOM 5486 C C . ASP A 1 686 ? 20.233 -21.079 -29.110 1.00 72.12 686 ASP A C 1
ATOM 5488 O O . ASP A 1 686 ? 19.260 -21.529 -29.716 1.00 72.12 686 ASP A O 1
ATOM 5492 N N . ASP A 1 687 ? 20.150 -20.699 -27.828 1.00 68.44 687 ASP A N 1
ATOM 5493 C CA . ASP A 1 687 ? 18.915 -20.661 -27.036 1.00 68.44 687 ASP A CA 1
ATOM 5494 C C . ASP A 1 687 ? 18.087 -19.382 -27.302 1.00 68.44 687 ASP A C 1
ATOM 5496 O O . ASP A 1 687 ? 17.016 -19.205 -26.717 1.00 68.44 687 ASP A O 1
ATOM 5500 N N . GLY A 1 688 ? 18.541 -18.495 -28.193 1.00 70.94 688 GLY A N 1
ATOM 5501 C CA . GLY A 1 688 ? 17.889 -17.254 -28.610 1.00 70.94 688 GLY A CA 1
ATOM 5502 C C . GLY A 1 688 ? 17.914 -16.124 -27.578 1.00 70.94 688 GLY A C 1
ATOM 5503 O O . GLY A 1 688 ? 17.065 -15.228 -27.643 1.00 70.94 688 GLY A O 1
ATOM 5504 N N . TYR A 1 689 ? 18.845 -16.150 -26.622 1.00 76.75 689 TYR A N 1
ATOM 5505 C CA . TYR A 1 689 ? 19.040 -15.074 -25.654 1.00 76.75 689 TYR A CA 1
ATOM 5506 C C . TYR A 1 689 ? 20.035 -14.019 -26.157 1.00 76.75 689 TYR A C 1
ATOM 5508 O O . TYR A 1 689 ? 21.090 -14.362 -26.693 1.00 76.75 689 TYR A O 1
ATOM 5516 N N . PRO A 1 690 ? 19.752 -12.721 -25.938 1.00 83.38 690 PRO A N 1
ATOM 5517 C CA . PRO A 1 690 ? 20.686 -11.654 -26.252 1.00 83.38 690 PRO A CA 1
ATOM 5518 C C . PRO A 1 690 ? 21.808 -11.604 -25.210 1.00 83.38 690 PRO A C 1
ATOM 5520 O O . PRO A 1 690 ? 21.591 -11.366 -24.017 1.00 83.38 690 PRO A O 1
ATOM 5523 N N . VAL A 1 691 ? 23.039 -11.760 -25.679 1.00 89.38 691 VAL A N 1
ATOM 5524 C CA . VAL A 1 691 ? 24.246 -11.470 -24.916 1.00 89.38 691 VAL A CA 1
ATOM 5525 C C . VAL A 1 691 ? 24.696 -10.060 -25.278 1.00 89.38 691 VAL A C 1
ATOM 5527 O O . VAL A 1 691 ? 25.415 -9.855 -26.254 1.00 89.38 691 VAL A O 1
ATOM 5530 N N . TYR A 1 692 ? 24.229 -9.091 -24.489 1.00 93.19 692 TYR A N 1
ATOM 5531 C CA . TYR A 1 692 ? 24.472 -7.667 -24.720 1.00 93.19 692 TYR A CA 1
ATOM 5532 C C . TYR A 1 692 ? 25.953 -7.286 -24.720 1.00 93.19 692 TYR A C 1
ATOM 5534 O O . TYR A 1 692 ? 26.723 -7.775 -23.883 1.00 93.19 692 TYR A O 1
ATOM 5542 N N . ARG A 1 693 ? 26.295 -6.323 -25.582 1.00 94.69 693 ARG A N 1
ATOM 5543 C CA . ARG A 1 693 ? 27.589 -5.648 -25.638 1.00 94.69 693 ARG A CA 1
ATOM 5544 C C . ARG A 1 693 ? 27.993 -5.096 -24.270 1.00 94.69 693 ARG A C 1
ATOM 5546 O O . ARG A 1 693 ? 27.243 -4.368 -23.619 1.00 94.69 693 ARG A O 1
ATOM 5553 N N . ARG A 1 694 ? 29.206 -5.457 -23.862 1.00 96.12 694 ARG A N 1
ATOM 5554 C CA . ARG A 1 694 ? 29.901 -5.062 -22.635 1.00 96.12 694 ARG A CA 1
ATOM 5555 C C . ARG A 1 694 ? 31.383 -5.007 -22.980 1.00 96.12 694 ARG A C 1
ATOM 5557 O O . ARG A 1 694 ? 32.072 -6.014 -22.818 1.00 96.12 694 ARG A O 1
ATOM 5564 N N . ARG A 1 695 ? 31.866 -3.880 -23.502 1.00 95.00 695 ARG A N 1
ATOM 5565 C CA . ARG A 1 695 ? 33.290 -3.738 -23.847 1.00 95.00 695 ARG A CA 1
ATOM 5566 C C . ARG A 1 695 ? 34.171 -3.733 -22.601 1.00 95.00 695 ARG A C 1
ATOM 5568 O O . ARG A 1 695 ? 33.715 -3.381 -21.510 1.00 95.00 695 ARG A O 1
ATOM 5575 N N . HIS A 1 696 ? 35.433 -4.111 -22.763 1.00 95.06 696 HIS A N 1
ATOM 5576 C CA . HIS A 1 696 ? 36.453 -3.923 -21.737 1.00 95.06 696 HIS A CA 1
ATOM 5577 C C . HIS A 1 696 ? 37.148 -2.572 -21.969 1.00 95.06 696 HIS A C 1
ATOM 5579 O O . HIS A 1 696 ? 38.200 -2.508 -22.590 1.00 95.06 696 HIS A O 1
ATOM 5585 N N . ASP A 1 697 ? 36.502 -1.481 -21.542 1.00 91.62 697 ASP A N 1
ATOM 5586 C CA . ASP A 1 697 ? 36.943 -0.094 -21.775 1.00 91.62 697 ASP A CA 1
ATOM 5587 C C . ASP A 1 697 ? 37.437 0.611 -20.497 1.00 91.62 697 ASP A C 1
ATOM 5589 O O . ASP A 1 697 ? 37.330 1.830 -20.377 1.00 91.62 697 ASP A O 1
ATOM 5593 N N . GLU A 1 698 ? 37.929 -0.175 -19.530 1.00 90.88 698 GLU A N 1
ATOM 5594 C CA . GLU A 1 698 ? 38.476 0.241 -18.219 1.00 90.88 698 GLU A CA 1
ATOM 5595 C C . GLU A 1 698 ? 37.527 1.057 -17.314 1.00 90.88 698 GLU A C 1
ATOM 5597 O O . GLU A 1 698 ? 37.861 1.369 -16.169 1.00 90.88 698 GLU A O 1
ATOM 5602 N N . ARG A 1 699 ? 36.299 1.354 -17.758 1.00 93.12 699 ARG A N 1
ATOM 5603 C CA . ARG A 1 699 ? 35.318 2.107 -16.968 1.00 93.12 699 ARG A CA 1
ATOM 5604 C C . ARG A 1 699 ? 34.846 1.306 -15.765 1.00 93.12 699 ARG A C 1
ATOM 5606 O O . ARG A 1 699 ? 34.316 0.202 -15.897 1.00 93.12 699 ARG A O 1
ATOM 5613 N N . VAL A 1 700 ? 34.950 1.929 -14.595 1.00 94.00 700 VAL A N 1
ATOM 5614 C CA . VAL A 1 700 ? 34.496 1.384 -13.315 1.00 94.00 700 VAL A CA 1
ATOM 5615 C C . VAL A 1 700 ? 33.616 2.376 -12.559 1.00 94.00 700 VAL A C 1
ATOM 5617 O O . VAL A 1 700 ? 33.762 3.592 -12.667 1.00 94.00 700 VAL A O 1
ATOM 5620 N N . ILE A 1 701 ? 32.704 1.836 -11.756 1.00 94.62 701 ILE A N 1
ATOM 5621 C CA . ILE A 1 701 ? 31.894 2.560 -10.779 1.00 94.62 701 ILE A CA 1
ATOM 5622 C C . ILE A 1 701 ? 32.125 1.924 -9.409 1.00 94.62 701 ILE A C 1
ATOM 5624 O O . ILE A 1 701 ? 31.871 0.736 -9.215 1.00 94.62 701 ILE A O 1
ATOM 5628 N N . GLN A 1 702 ? 32.545 2.724 -8.432 1.00 92.44 702 GLN A N 1
ATOM 5629 C CA . GLN A 1 702 ? 32.644 2.278 -7.045 1.00 92.44 702 GLN A CA 1
ATOM 5630 C C . GLN A 1 702 ? 31.243 2.149 -6.415 1.00 92.44 702 GLN A C 1
ATOM 5632 O O . GLN A 1 702 ? 30.431 3.080 -6.482 1.00 92.44 702 GLN A O 1
ATOM 5637 N N . LYS A 1 703 ? 30.939 0.998 -5.798 1.00 88.19 703 LYS A N 1
ATOM 5638 C CA . LYS A 1 703 ? 29.653 0.729 -5.126 1.00 88.19 703 LYS A CA 1
ATOM 5639 C C . LYS A 1 703 ? 29.840 -0.204 -3.925 1.00 88.19 703 LYS A C 1
ATOM 5641 O O . LYS A 1 703 ? 30.139 -1.383 -4.082 1.00 88.19 703 LYS A O 1
ATOM 5646 N N . ASN A 1 704 ? 29.590 0.304 -2.714 1.00 84.69 704 ASN A N 1
ATOM 5647 C CA . ASN A 1 704 ? 29.848 -0.392 -1.439 1.00 84.69 704 ASN A CA 1
ATOM 5648 C C . ASN A 1 704 ? 31.312 -0.868 -1.280 1.00 84.69 704 ASN A C 1
ATOM 5650 O O . ASN A 1 704 ? 31.539 -2.005 -0.874 1.00 84.69 704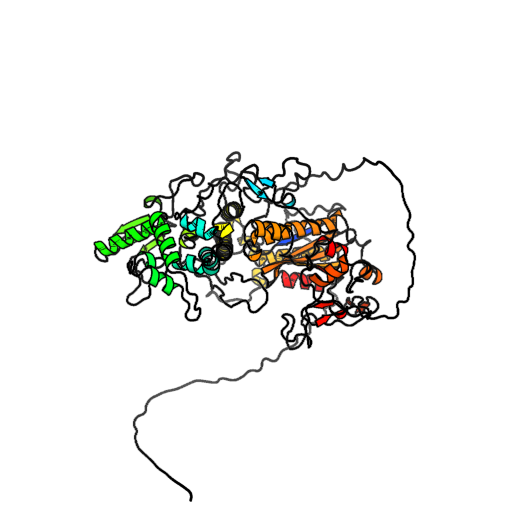 ASN A O 1
ATOM 5654 N N . GLY A 1 705 ? 32.289 -0.033 -1.648 1.00 85.50 705 GLY A N 1
ATOM 5655 C CA . GLY A 1 705 ? 33.722 -0.345 -1.538 1.00 85.50 705 GLY A CA 1
ATOM 5656 C C . GLY A 1 705 ? 34.312 -1.209 -2.662 1.00 85.50 705 GLY A C 1
ATOM 5657 O O . GLY A 1 705 ? 35.528 -1.286 -2.768 1.00 85.50 705 GLY A O 1
ATOM 5658 N N . ALA A 1 706 ? 33.491 -1.806 -3.532 1.00 90.50 706 ALA A N 1
ATOM 5659 C CA . ALA A 1 706 ? 33.955 -2.564 -4.699 1.00 90.50 706 ALA A CA 1
ATOM 5660 C C . ALA A 1 706 ? 33.945 -1.708 -5.977 1.00 90.50 706 ALA A C 1
ATOM 5662 O O . ALA A 1 706 ? 33.021 -0.913 -6.173 1.00 90.50 706 ALA A O 1
ATOM 5663 N N . LEU A 1 707 ? 34.931 -1.904 -6.859 1.00 93.38 707 LEU A N 1
ATOM 5664 C CA . LEU A 1 707 ? 34.968 -1.324 -8.206 1.00 93.38 707 LEU A CA 1
ATOM 5665 C C . LEU A 1 707 ? 34.246 -2.253 -9.188 1.00 93.38 707 LEU A C 1
ATOM 5667 O O . LEU A 1 707 ? 34.620 -3.412 -9.342 1.00 93.38 707 LEU A O 1
ATOM 5671 N N . LEU A 1 708 ? 33.198 -1.748 -9.839 1.00 94.81 708 LEU A N 1
ATOM 5672 C CA . LEU A 1 708 ? 32.329 -2.529 -10.717 1.00 94.81 708 LEU A CA 1
ATOM 5673 C C . LEU A 1 708 ? 32.388 -1.996 -12.151 1.00 94.81 708 LEU A C 1
ATOM 5675 O O . LEU A 1 708 ? 32.049 -0.840 -12.396 1.00 94.81 708 LEU A O 1
ATOM 5679 N N . ASP A 1 709 ? 32.779 -2.850 -13.091 1.00 95.44 709 ASP A N 1
ATOM 5680 C CA . ASP A 1 709 ? 32.874 -2.534 -14.522 1.00 95.44 709 ASP A CA 1
ATOM 5681 C C . ASP A 1 709 ? 31.591 -2.879 -15.314 1.00 95.44 709 ASP A C 1
ATOM 5683 O O . ASP A 1 709 ? 30.554 -3.264 -14.753 1.00 95.44 709 ASP A O 1
ATOM 5687 N N . ASN A 1 710 ? 31.663 -2.785 -16.649 1.00 96.62 710 ASN A N 1
ATOM 5688 C CA . ASN A 1 710 ? 30.575 -3.122 -17.577 1.00 96.62 710 ASN A CA 1
ATOM 5689 C C . ASN A 1 710 ? 29.967 -4.522 -17.375 1.00 96.62 710 ASN A C 1
ATOM 5691 O O . ASN A 1 710 ? 28.824 -4.747 -17.772 1.00 96.62 710 ASN A O 1
ATOM 5695 N N . ARG A 1 711 ? 30.647 -5.477 -16.727 1.00 95.25 711 ARG A N 1
ATOM 5696 C CA . ARG A 1 711 ? 30.094 -6.808 -16.412 1.00 95.25 711 ARG A CA 1
ATOM 5697 C C . ARG A 1 711 ? 28.972 -6.762 -15.378 1.00 95.25 711 ARG A C 1
ATOM 5699 O O . ARG A 1 711 ? 28.203 -7.720 -15.311 1.00 95.25 711 ARG A O 1
ATOM 5706 N N . TYR A 1 712 ? 28.861 -5.680 -14.602 1.00 95.81 712 TYR A N 1
ATOM 5707 C CA . TYR A 1 712 ? 27.885 -5.493 -13.521 1.00 95.81 712 TYR A CA 1
ATOM 5708 C C . TYR A 1 712 ? 26.666 -4.628 -13.893 1.00 95.81 712 TYR A C 1
ATOM 5710 O O . TYR A 1 712 ? 25.723 -4.525 -13.106 1.00 95.81 712 TYR A O 1
ATOM 5718 N N . VAL A 1 713 ? 26.635 -4.037 -15.090 1.00 96.69 713 VAL A N 1
ATOM 5719 C CA . VAL A 1 713 ? 25.521 -3.187 -15.551 1.00 96.69 713 VAL A CA 1
ATOM 5720 C C . VAL A 1 713 ? 24.274 -4.029 -15.873 1.00 96.69 713 VAL A C 1
ATOM 5722 O O . VAL A 1 713 ? 24.350 -5.045 -16.571 1.00 96.69 713 VAL A O 1
ATOM 5725 N N . VAL A 1 714 ? 23.103 -3.614 -15.399 1.00 96.56 714 VAL A N 1
ATOM 5726 C CA . VAL A 1 714 ? 21.800 -4.177 -15.789 1.00 96.56 714 VAL A CA 1
ATOM 5727 C C . VAL A 1 714 ? 21.373 -3.589 -17.151 1.00 96.56 714 VAL A C 1
ATOM 5729 O O . VAL A 1 714 ? 21.507 -2.377 -17.327 1.00 96.56 714 VAL A O 1
ATOM 5732 N N . PRO A 1 715 ? 20.894 -4.397 -18.122 1.00 96.44 715 PRO A N 1
ATOM 5733 C CA . PRO A 1 715 ? 20.417 -3.906 -19.421 1.00 96.44 715 PRO A CA 1
ATOM 5734 C C . PRO A 1 715 ? 19.310 -2.850 -19.292 1.00 96.44 715 PRO A C 1
ATOM 5736 O O . PRO A 1 715 ? 18.355 -3.024 -18.536 1.00 96.44 715 PRO A O 1
ATOM 5739 N N . HIS A 1 716 ? 19.432 -1.730 -20.001 1.00 97.38 716 HIS A N 1
ATOM 5740 C CA . HIS A 1 716 ? 18.538 -0.586 -19.817 1.00 97.38 716 HIS A CA 1
ATOM 5741 C C . HIS A 1 716 ? 18.465 0.323 -21.045 1.00 97.38 716 HIS A C 1
ATOM 5743 O O . HIS A 1 716 ? 19.318 0.290 -21.925 1.00 97.38 716 HIS A O 1
ATOM 5749 N N . ASN A 1 717 ? 17.459 1.197 -21.070 1.00 96.56 717 ASN A N 1
ATOM 5750 C CA . ASN A 1 717 ? 17.306 2.233 -22.088 1.00 96.56 717 ASN A CA 1
ATOM 5751 C C . ASN A 1 717 ? 17.590 3.625 -21.491 1.00 96.56 717 ASN A C 1
ATOM 5753 O O . ASN A 1 717 ? 17.017 3.977 -20.457 1.00 96.56 717 ASN A O 1
ATOM 5757 N N . ARG A 1 718 ? 18.433 4.432 -22.157 1.00 95.12 718 ARG A N 1
ATOM 5758 C CA . ARG A 1 718 ? 18.838 5.778 -21.697 1.00 95.12 718 ARG A CA 1
ATOM 5759 C C . ARG A 1 718 ? 17.647 6.717 -21.468 1.00 95.12 718 ARG A C 1
ATOM 5761 O O . ARG A 1 718 ? 17.582 7.361 -20.424 1.00 95.12 718 ARG A O 1
ATOM 5768 N N . TYR A 1 719 ? 16.709 6.787 -22.417 1.00 95.62 719 TYR A N 1
ATOM 5769 C CA . TYR A 1 719 ? 15.552 7.690 -22.338 1.00 95.62 719 TYR A CA 1
ATOM 5770 C C . TYR A 1 719 ? 14.673 7.369 -21.124 1.00 95.62 719 TYR A C 1
ATOM 5772 O O . TYR A 1 719 ? 14.374 8.254 -20.324 1.00 95.62 719 TYR A O 1
ATOM 5780 N N . LEU A 1 720 ? 14.310 6.094 -20.949 1.00 96.62 720 LEU A N 1
ATOM 5781 C CA . LEU A 1 720 ? 13.504 5.662 -19.806 1.00 96.62 720 LEU A CA 1
ATOM 5782 C C . LEU A 1 720 ? 14.233 5.877 -18.475 1.00 96.62 720 LEU A C 1
ATOM 5784 O O . LEU A 1 720 ? 13.626 6.356 -17.519 1.00 96.62 720 LEU A O 1
ATOM 5788 N N . LEU A 1 721 ? 15.529 5.561 -18.415 1.00 96.00 721 LEU A N 1
ATOM 5789 C CA . LEU A 1 721 ? 16.319 5.675 -17.191 1.00 96.00 721 LEU A CA 1
ATOM 5790 C C . LEU A 1 721 ? 16.396 7.123 -16.683 1.00 96.00 721 LEU A C 1
ATOM 5792 O O . LEU A 1 721 ? 16.122 7.366 -15.508 1.00 96.00 721 LEU A O 1
ATOM 5796 N N . LEU A 1 722 ? 16.724 8.075 -17.563 1.00 95.81 722 LEU A N 1
ATOM 5797 C CA . LEU A 1 722 ? 16.798 9.498 -17.212 1.00 95.81 722 LEU A CA 1
ATOM 5798 C C . LEU A 1 722 ? 15.419 10.051 -16.830 1.00 95.81 722 LEU A C 1
ATOM 5800 O O . LEU A 1 722 ? 15.282 10.759 -15.835 1.00 95.81 722 LEU A O 1
ATOM 5804 N N . LYS A 1 723 ? 14.378 9.672 -17.578 1.00 96.56 723 LYS A N 1
ATOM 5805 C CA . LYS A 1 723 ? 13.024 10.191 -17.379 1.00 96.56 723 LYS A CA 1
ATOM 5806 C C . LYS A 1 723 ? 12.339 9.693 -16.110 1.00 96.56 723 LYS A C 1
ATOM 5808 O O . LYS A 1 723 ? 11.598 10.449 -15.486 1.00 96.56 723 LYS A O 1
ATOM 5813 N N . TYR A 1 724 ? 12.551 8.431 -15.741 1.00 96.75 724 TYR A N 1
ATOM 5814 C CA . TYR A 1 724 ? 11.887 7.813 -14.590 1.00 96.75 724 TYR A CA 1
ATOM 5815 C C . TYR A 1 724 ? 12.776 7.703 -13.348 1.00 96.75 724 TYR A C 1
ATOM 5817 O O . TYR A 1 724 ? 12.234 7.416 -12.283 1.00 96.75 724 TYR A O 1
ATOM 5825 N N . ALA A 1 725 ? 14.093 7.940 -13.446 1.00 96.38 725 ALA A N 1
ATOM 5826 C CA . ALA A 1 725 ? 15.044 7.946 -12.324 1.00 96.38 725 ALA A CA 1
ATOM 5827 C C . ALA A 1 725 ? 14.834 6.764 -11.350 1.00 96.38 725 ALA A C 1
ATOM 5829 O O . ALA A 1 725 ? 14.576 6.936 -10.153 1.00 96.38 725 ALA A O 1
ATOM 5830 N N . ALA A 1 726 ? 14.830 5.544 -11.894 1.00 94.81 726 ALA A N 1
ATOM 5831 C CA . ALA A 1 726 ? 14.416 4.336 -11.185 1.00 94.81 726 ALA A CA 1
ATOM 5832 C C . ALA A 1 726 ? 15.074 3.070 -11.750 1.00 94.81 726 ALA A C 1
ATOM 5834 O O . ALA A 1 726 ? 15.564 3.051 -12.878 1.00 94.81 726 ALA A O 1
ATOM 5835 N N . HIS A 1 727 ? 15.038 1.973 -10.983 1.00 93.94 727 HIS A N 1
ATOM 5836 C CA . HIS A 1 727 ? 15.559 0.689 -11.453 1.00 93.94 727 HIS A CA 1
ATOM 5837 C C . HIS A 1 727 ? 14.619 0.063 -12.500 1.00 93.94 727 HIS A C 1
ATOM 5839 O O . HIS A 1 727 ? 13.654 -0.638 -12.158 1.00 93.94 727 HIS A O 1
ATOM 5845 N N . MET A 1 728 ? 14.950 0.289 -13.771 1.00 94.44 728 MET A N 1
ATOM 5846 C CA . MET A 1 728 ? 14.291 -0.246 -14.959 1.00 94.44 728 MET A CA 1
ATOM 5847 C C . MET A 1 728 ? 15.217 -1.164 -15.768 1.00 94.44 728 MET A C 1
ATOM 5849 O O . MET A 1 728 ? 16.136 -0.681 -16.418 1.00 94.44 728 MET A O 1
ATOM 5853 N N . ASN A 1 729 ? 14.947 -2.472 -15.755 1.00 94.94 729 ASN A N 1
ATOM 5854 C CA . ASN A 1 729 ? 15.608 -3.427 -16.656 1.00 94.94 729 ASN A CA 1
ATOM 5855 C C . ASN A 1 729 ? 14.844 -3.453 -17.986 1.00 94.94 729 ASN A C 1
ATOM 5857 O O . ASN A 1 729 ? 13.615 -3.562 -17.953 1.00 94.94 729 ASN A O 1
ATOM 5861 N N . VAL A 1 730 ? 15.543 -3.389 -19.116 1.00 94.62 730 VAL A N 1
ATOM 5862 C CA . VAL A 1 730 ? 14.972 -3.520 -20.466 1.00 94.62 730 VAL A CA 1
ATOM 5863 C C . VAL A 1 730 ? 15.724 -4.635 -21.177 1.00 94.62 730 VAL A C 1
ATOM 5865 O O . VAL A 1 730 ? 16.911 -4.500 -21.451 1.00 94.62 730 VAL A O 1
ATOM 5868 N N . GLU A 1 731 ? 15.032 -5.731 -21.472 1.00 91.50 731 GLU A N 1
ATOM 5869 C CA . GLU A 1 731 ? 15.586 -6.888 -22.170 1.00 91.50 731 GLU A CA 1
ATOM 5870 C C . GLU A 1 731 ? 14.846 -7.115 -23.494 1.00 91.50 731 GLU A C 1
ATOM 5872 O O . GLU A 1 731 ? 13.616 -7.089 -23.544 1.00 91.50 731 GLU A O 1
ATOM 5877 N N . TRP A 1 732 ? 15.589 -7.387 -24.566 1.00 88.75 732 TRP A N 1
ATOM 5878 C CA . TRP A 1 732 ? 15.037 -7.988 -25.773 1.00 88.75 732 TRP A CA 1
ATOM 5879 C C . TRP A 1 732 ? 14.644 -9.435 -25.486 1.00 88.75 732 TRP A C 1
ATOM 5881 O O . TRP A 1 732 ? 15.367 -10.183 -24.823 1.00 88.75 732 TRP A O 1
ATOM 5891 N N . CYS A 1 733 ? 13.488 -9.841 -25.993 1.00 80.81 733 CYS A N 1
ATOM 5892 C CA . CYS A 1 733 ? 13.080 -11.234 -25.995 1.00 80.81 733 CYS A CA 1
ATOM 5893 C C . CYS A 1 733 ? 12.262 -11.521 -27.245 1.00 80.81 733 CYS A C 1
ATOM 5895 O O . CYS A 1 733 ? 11.542 -10.649 -27.695 1.00 80.81 733 CYS A O 1
ATOM 5897 N N . ASN A 1 734 ? 12.315 -12.739 -27.780 1.00 70.06 734 ASN A N 1
ATOM 5898 C CA . ASN A 1 734 ? 11.507 -13.107 -28.950 1.00 70.06 734 ASN A CA 1
ATOM 5899 C C . ASN A 1 734 ? 11.047 -14.574 -28.876 1.00 70.06 734 ASN A C 1
ATOM 5901 O O . ASN A 1 734 ? 11.128 -15.335 -29.837 1.00 70.06 734 ASN A O 1
ATOM 5905 N N . GLN A 1 735 ? 10.645 -15.022 -27.679 1.00 67.06 735 GLN A N 1
ATOM 5906 C CA . GLN A 1 735 ? 10.375 -16.437 -27.413 1.00 67.06 735 GLN A CA 1
ATOM 5907 C C . GLN A 1 735 ? 9.248 -16.698 -26.410 1.00 67.06 735 GLN A C 1
ATOM 5909 O O . GLN A 1 735 ? 8.993 -15.934 -25.475 1.00 67.06 735 GLN A O 1
ATOM 5914 N N . SER A 1 736 ? 8.668 -17.899 -26.519 1.00 59.84 736 SER A N 1
ATOM 5915 C CA . SER A 1 736 ? 7.641 -18.425 -25.607 1.00 59.84 736 SER A CA 1
ATOM 5916 C C . SER A 1 736 ? 8.051 -18.457 -24.124 1.00 59.84 736 SER A C 1
ATOM 5918 O O . SER A 1 736 ? 7.196 -18.448 -23.232 1.00 59.84 736 SER A O 1
ATOM 5920 N N . ARG A 1 737 ? 9.357 -18.483 -23.825 1.00 62.75 737 ARG A N 1
ATOM 5921 C CA . ARG A 1 737 ? 9.876 -18.571 -22.455 1.00 62.75 737 ARG A CA 1
ATOM 5922 C C . ARG A 1 737 ? 9.684 -17.277 -21.657 1.00 62.75 737 ARG A C 1
ATOM 5924 O O . ARG A 1 737 ? 9.471 -17.378 -20.451 1.00 62.75 737 ARG A O 1
ATOM 5931 N N . SER A 1 738 ? 9.631 -16.105 -22.295 1.00 61.41 738 SER A N 1
ATOM 5932 C CA . SER A 1 738 ? 9.311 -14.830 -21.622 1.00 61.41 738 SER A CA 1
ATOM 5933 C C . SER A 1 738 ? 7.853 -14.755 -21.172 1.00 61.41 738 SER A C 1
ATOM 5935 O O . SER A 1 738 ? 7.560 -14.252 -20.091 1.00 61.41 738 SER A O 1
ATOM 5937 N N . ILE A 1 739 ? 6.941 -15.358 -21.938 1.00 61.22 739 ILE A N 1
ATOM 5938 C CA . ILE A 1 739 ? 5.534 -15.514 -21.549 1.00 61.22 739 ILE A CA 1
ATOM 5939 C C . ILE A 1 739 ? 5.439 -16.428 -20.316 1.00 61.22 739 ILE A C 1
ATOM 5941 O O . ILE A 1 739 ? 4.836 -16.062 -19.308 1.00 61.22 739 ILE A O 1
ATOM 5945 N N . LYS A 1 740 ? 6.122 -17.586 -20.334 1.00 63.94 740 LYS A N 1
ATOM 5946 C CA . LYS A 1 740 ? 6.238 -18.472 -19.155 1.00 63.94 740 LYS A CA 1
ATOM 5947 C C . LYS A 1 740 ? 6.887 -17.765 -17.957 1.00 63.94 740 LYS A C 1
ATOM 5949 O O . LYS A 1 740 ? 6.497 -18.031 -16.822 1.00 63.94 740 LYS A O 1
ATOM 5954 N N . TYR A 1 741 ? 7.851 -16.871 -18.191 1.00 62.66 741 TYR A N 1
ATOM 5955 C CA . TYR A 1 741 ? 8.476 -16.065 -17.144 1.00 62.66 741 TYR A CA 1
ATOM 5956 C C . TYR A 1 741 ? 7.473 -15.092 -16.531 1.00 62.66 741 TYR A C 1
ATOM 5958 O O . TYR A 1 741 ? 7.270 -15.168 -15.325 1.00 62.66 741 TYR A O 1
ATOM 5966 N N . LEU A 1 742 ? 6.761 -14.281 -17.326 1.00 61.19 742 LEU A N 1
ATOM 5967 C CA . LEU A 1 742 ? 5.673 -13.436 -16.818 1.00 61.19 742 LEU A CA 1
ATOM 5968 C C . LEU A 1 742 ? 4.681 -14.275 -15.999 1.00 61.19 742 LEU A C 1
ATOM 5970 O O . LEU A 1 742 ? 4.334 -13.904 -14.880 1.00 61.19 742 LEU A O 1
ATOM 5974 N N . PHE A 1 743 ? 4.308 -15.463 -16.483 1.00 60.38 743 PHE A N 1
ATOM 5975 C CA . PHE A 1 743 ? 3.380 -16.332 -15.765 1.00 60.38 743 PHE A CA 1
ATOM 5976 C C . PHE A 1 743 ? 3.925 -16.984 -14.488 1.00 60.38 743 PHE A C 1
ATOM 5978 O O . PHE A 1 743 ? 3.135 -17.330 -13.612 1.00 60.38 743 PHE A O 1
ATOM 5985 N N . LYS A 1 744 ? 5.247 -17.066 -14.303 1.00 61.19 744 LYS A N 1
ATOM 5986 C CA . LYS A 1 744 ? 5.869 -17.379 -13.002 1.00 61.19 744 LYS A CA 1
ATOM 5987 C C . LYS A 1 744 ? 5.641 -16.265 -11.968 1.00 61.19 744 LYS A C 1
ATOM 5989 O O . LYS A 1 744 ? 5.725 -16.538 -10.776 1.00 61.19 744 LYS A O 1
ATOM 5994 N N . TYR A 1 745 ? 5.384 -15.034 -12.409 1.00 52.75 745 TYR A N 1
ATOM 5995 C CA . TYR A 1 745 ? 5.060 -13.873 -11.565 1.00 52.75 745 TYR A CA 1
ATOM 5996 C C . TYR A 1 745 ? 3.567 -13.530 -11.547 1.00 52.75 745 TYR A C 1
ATOM 5998 O O . TYR A 1 745 ? 3.127 -12.746 -10.717 1.00 52.75 745 TYR A O 1
ATOM 6006 N N . VAL A 1 746 ? 2.782 -14.135 -12.437 1.00 50.22 746 VAL A N 1
ATOM 6007 C CA . VAL A 1 746 ? 1.325 -14.209 -12.311 1.00 50.22 746 VAL A CA 1
ATOM 6008 C C . VAL A 1 746 ? 0.981 -15.275 -11.265 1.00 50.22 746 VAL A C 1
ATOM 6010 O O . VAL A 1 746 ? 0.353 -14.950 -10.274 1.00 50.22 746 VAL A O 1
ATOM 6013 N N . ASN A 1 747 ? 1.459 -16.517 -11.404 1.00 41.00 747 ASN A N 1
ATOM 6014 C CA . ASN A 1 747 ? 1.125 -17.648 -10.516 1.00 41.00 747 ASN A CA 1
ATOM 6015 C C . ASN A 1 747 ? 1.891 -17.678 -9.167 1.00 41.00 747 ASN A C 1
ATOM 6017 O O . ASN A 1 747 ? 2.190 -18.763 -8.663 1.00 41.00 747 ASN A O 1
ATOM 6021 N N . LYS A 1 748 ? 2.246 -16.516 -8.610 1.00 42.41 748 LYS A N 1
ATOM 6022 C CA . LYS A 1 748 ? 2.927 -16.350 -7.314 1.00 42.41 748 LYS A CA 1
ATOM 6023 C C . LYS A 1 748 ? 2.029 -15.621 -6.323 1.00 42.41 748 LYS A C 1
ATOM 6025 O O . LYS A 1 748 ? 2.022 -16.066 -5.157 1.00 42.41 748 LYS A O 1
#

pLDDT: mean 73.26, std 25.22, range [19.91, 97.38]

Foldseek 3Di:
DDDDDDDDDDDDDDDDDDDDDDDDDDDDDPDDDDDDDDDDDDDDDDDDDDDDDDDPPDPDDDPDDFDEDEAEADDLQQLLQDDDPDDDDDDDPPPPDDDDDDDDDDDDDDDDDDDDDDDDDDDDPDDPPPDDQDAFPQADDQDAQPAAAPQFQFTGGLLQFDPVCPPPPHGHHCSAARNNQRFFDFDDDADPLLNCLLQPPDPLSVLCLVCVLLLQQLQFQWDWPWDWDPPDPPDPFDDATDTHDATFTKGAACDDDPPDQDGRNVLLAPPVVCSLVSSNVRRDDPPDPDPRDSVSSVSLLVLLCVAALVSVLSNVVNVCCVPVPNAWKKKKFAQDADDQRSDPDQDHNVRGIDIDGDDDDPVPHPQIDIHINHPVDIDTHDLQRQLRVCSSGCSQVSNSGGQDHFVAFTPDPPDDPVDDDGHDALSNSVSNLLGDHPVHDGSLLSSQNVVSVVSVVSSSSRVVVVVVCQVVCVVVVVVVVVVPDPVVVPDPDPDPPPDDPDGGDDLVPRPDPNVLVVLLVSVVVVCVVQNFFFKKKKFWQDCPRPNNCVVQVVVVHGSSSCLSSSSSVVVSLVVVVVCCVDVVVLQHHWSYKYKYWDQDPSRTIMMIMTTRHDPVSHDPDQVSVCQFKDLFQDDCVPCVLLNSLQLPAFFAADDQPRDPPDPQHDPRARVVRPQADADQTWDADPVRFIPHHFHPPVDWHDDPNDTHGSSGTAMDGSSSSSHHSHHMHMGTDRDPVSSVVSSVVSVD

Radius of gyration: 32.31 Å; chains: 1; bounding box: 84×87×86 Å